Protein AF-A0A6J8EUZ6-F1 (afdb_monomer_lite)

Radius of gyration: 39.82 Å; chains: 1; bounding box: 125×75×81 Å

pLDDT: mean 72.81, std 23.5, range [23.56, 98.19]

Organism: Mytilus coruscus (NCBI:txid42192)

Sequence (591 aa):
MDPQLKYVRSLHYDHTDGSIIYRKPGLISRIQSDGSVIYRYEVSGEAGLAVDTQGHVYVREQNKSEIQRLLPDGRLRDVILKEKDGIKSPFAIAFNESTLSVNIRKTLDHLRKDRNHNAIELDKSESEICEENKNLHQLKKEKAEISELYDCVQEKEQELEYLKEHGSNNQLYLKLREQGKGVQDVVKRVQEMTMSYKRAHLKFKKKADIDLKSMGSIFEVKEECYVQYSPVKLQQAQVQPVRVESINTFKKEITNQLNLSNNLRISDIAVTADNTLFFYQAVVTLPRQSYVQFINTKSLAIDKTVKVGEGCFAITTAGDCIAVGTTAEIRIFKQNGENMNKIALKDPFQFKYVRSLYYDHNNGSIIYRKPELIYRIQLNGSVSYQYELSGEAGLAVDTQGHVYVSEQNKSEIQRLLPDGRLRDVILKEKDGIKSPFAIAFNEKEKLNIDLSKCKKIKTDQLRGENAEISELYSNVWEREQELEFLKEHGSNNHLYLKLREQGKEVQDVFRRVQEMTMSYKRANLKFDKRAAFDLRSKESTLEIKEACNVQYSQVKFQQAQVQPSRVESVLTLKRETSTHLNLNENLQILD

Foldseek 3Di:
DPPVCPAWPDWDAQPPQRWIWTDGFQWIWIAHPVRHTLDIDGAPGDWAWEAENQGWIWIDHQVALWIWIAHNSGHTPDTPGHVVNVRDRWDYWYDDHHDIDTHHDDDCVVVVVVPPPPPPCVVVVVVVVVVVVVVVVVVVVLVVVLVVLVVVVVVLVVVLVCCVVPNDPVVNVVSCVVCVVVVVVSVVVVVVSVVVVVVVVVVVVVVVVVVVVPDDDDDDDDDDDDDDDDDDDDDDADADPDDPPPVVVLVVVLVVVVCVPPVFDWQEWEWDQPPVPRWIWIWTDRQVVQWIWIATSPVRDTPDIARHDHGFHEWYDQDQWIWTKGQFWIWIAGPVRHTDDIAGPPDPDPQRTFNYWYYQNVPQWIWTDTFFKIWIAHPVNHTLDIDGAPGAWAWEAFNQGWIWICRQVQLWIWIADNSGHTDDGSDGVVNVRHRWHYWYADPVRRIHTDPPVVVVVVVVVVVVVVVVVVVLVVVVVVLVVVLVCCVVPNDPVVSVVSCVVVVVVVVVSVVVVVVVVVVCVVVVDDDPVVVVPPDDDDPVVVVVVVVVVVVVVVVVVVVPPDDDDDDDDDDDDDDDDDDDDDDDDDDDDDD

Structure (mmCIF, N/CA/C/O backbone):
data_AF-A0A6J8EUZ6-F1
#
_entry.id   AF-A0A6J8EUZ6-F1
#
loop_
_atom_site.group_PDB
_atom_site.id
_atom_site.type_symbol
_atom_site.label_atom_id
_atom_site.label_alt_id
_atom_site.label_comp_id
_atom_site.label_asym_id
_atom_site.label_entity_id
_atom_site.label_seq_id
_atom_site.pdbx_PDB_ins_code
_atom_site.Cartn_x
_atom_site.Cartn_y
_atom_site.Cartn_z
_atom_site.occupancy
_atom_site.B_iso_or_equiv
_atom_site.auth_seq_id
_atom_site.auth_comp_id
_atom_site.auth_asym_id
_atom_site.auth_atom_id
_atom_site.pdbx_PDB_model_num
ATOM 1 N N . MET A 1 1 ? -19.220 15.784 -47.178 1.00 50.19 1 MET A N 1
ATOM 2 C CA . MET A 1 1 ? -18.094 16.518 -46.555 1.00 50.19 1 MET A CA 1
ATOM 3 C C . MET A 1 1 ? -18.288 17.998 -46.829 1.00 50.19 1 MET A C 1
ATOM 5 O O . MET A 1 1 ? -18.620 18.326 -47.962 1.00 50.19 1 MET A O 1
ATOM 9 N N . ASP A 1 2 ? -18.095 18.869 -45.840 1.00 52.94 2 ASP A N 1
ATOM 10 C CA . ASP A 1 2 ? -18.129 20.322 -46.052 1.00 52.94 2 ASP A CA 1
ATOM 11 C C . ASP A 1 2 ? -16.875 20.774 -46.841 1.00 52.94 2 ASP A C 1
ATOM 13 O O . ASP A 1 2 ? -15.753 20.536 -46.377 1.00 52.94 2 ASP A O 1
ATOM 17 N N . PRO A 1 3 ? -17.009 21.420 -48.020 1.00 59.50 3 PRO A N 1
ATOM 18 C CA . PRO A 1 3 ? -15.864 21.931 -48.777 1.00 59.50 3 PRO A CA 1
ATOM 19 C C . PRO A 1 3 ? -15.056 23.002 -48.021 1.00 59.50 3 PRO A C 1
ATOM 21 O O . PRO A 1 3 ? -13.900 23.245 -48.378 1.00 59.50 3 PRO A O 1
ATOM 24 N N . GLN A 1 4 ? -15.609 23.612 -46.965 1.00 57.72 4 GLN A N 1
ATOM 25 C CA . GLN A 1 4 ? -14.900 24.551 -46.097 1.00 57.72 4 GLN A CA 1
ATOM 26 C C . GLN A 1 4 ? -14.006 23.896 -45.022 1.00 57.72 4 GLN A C 1
ATOM 28 O O . GLN A 1 4 ? -13.417 24.625 -44.218 1.00 57.72 4 GLN A O 1
ATOM 33 N N . LEU A 1 5 ? -13.879 22.561 -44.996 1.00 66.44 5 LEU A N 1
ATOM 34 C CA . LEU A 1 5 ? -12.899 21.838 -44.163 1.00 66.44 5 LEU A CA 1
ATOM 35 C C . LEU A 1 5 ? -11.484 21.817 -44.772 1.00 66.44 5 LEU A C 1
ATOM 37 O O . LEU A 1 5 ? -10.542 21.306 -44.162 1.00 66.44 5 LEU A O 1
ATOM 41 N N . LYS A 1 6 ? -11.289 22.414 -45.954 1.00 70.31 6 LYS A N 1
ATOM 42 C CA . LYS A 1 6 ? -9.943 22.741 -46.443 1.00 70.31 6 LYS A CA 1
ATOM 43 C C . LYS A 1 6 ? -9.238 23.646 -45.419 1.00 70.31 6 LYS A C 1
ATOM 45 O O . LYS A 1 6 ? -9.824 24.599 -44.912 1.00 70.31 6 LYS A O 1
ATOM 50 N N . TYR A 1 7 ? -7.964 23.355 -45.151 1.00 84.00 7 TYR A N 1
ATOM 51 C CA . TYR A 1 7 ? -7.098 24.091 -44.216 1.00 84.00 7 TYR A CA 1
ATOM 52 C C . TYR A 1 7 ? -7.454 23.991 -42.717 1.00 84.00 7 TYR A C 1
ATOM 54 O O . TYR A 1 7 ? -7.067 24.874 -41.948 1.00 84.00 7 TYR A O 1
ATOM 62 N N . VAL A 1 8 ? -8.111 22.914 -42.264 1.00 89.31 8 VAL A N 1
ATOM 63 C CA . VAL A 1 8 ? -8.097 22.562 -40.829 1.00 89.31 8 VAL A CA 1
ATOM 64 C C . VAL A 1 8 ? -6.644 22.378 -40.364 1.00 89.31 8 VAL A C 1
ATOM 66 O O . VAL A 1 8 ? -5.869 21.664 -40.998 1.00 89.31 8 VAL A O 1
ATOM 69 N N . ARG A 1 9 ? -6.264 23.056 -39.274 1.00 87.50 9 ARG A N 1
ATOM 70 C CA . ARG A 1 9 ? -4.907 23.049 -38.691 1.00 87.50 9 ARG A CA 1
ATOM 71 C C . ARG A 1 9 ? -4.818 22.371 -37.325 1.00 87.50 9 ARG A C 1
ATOM 73 O O . ARG A 1 9 ? -3.736 21.945 -36.938 1.00 87.50 9 ARG A O 1
ATOM 80 N N . SER A 1 10 ? -5.926 22.287 -36.598 1.00 89.06 10 SER A N 1
ATOM 81 C CA . SER A 1 10 ? -6.060 21.460 -35.397 1.00 89.06 10 SER A CA 1
ATOM 82 C C . SER A 1 10 ? -7.505 20.997 -35.251 1.00 89.06 10 SER A C 1
ATOM 84 O O . SER A 1 10 ? -8.433 21.675 -35.703 1.00 89.06 10 SER A O 1
ATOM 86 N N . LEU A 1 11 ? -7.678 19.826 -34.643 1.00 92.94 11 LEU A N 1
ATOM 87 C CA . LEU A 1 11 ? -8.959 19.172 -34.413 1.00 92.94 11 LEU A CA 1
ATOM 88 C C . LEU A 1 11 ? -8.897 18.484 -33.048 1.00 92.94 11 LEU A C 1
ATOM 90 O O . LEU A 1 11 ? -7.927 17.790 -32.753 1.00 92.94 11 LEU A O 1
ATOM 94 N N . HIS A 1 12 ? -9.924 18.698 -32.236 1.00 94.50 12 HIS A N 1
ATOM 95 C CA . HIS A 1 12 ? -10.147 18.056 -30.948 1.00 94.50 12 HIS A CA 1
ATOM 96 C C . HIS A 1 12 ? -11.531 17.408 -30.959 1.00 94.50 12 HIS A C 1
ATOM 98 O O . HIS A 1 12 ? -12.470 17.949 -31.543 1.00 94.50 12 HIS A O 1
ATOM 104 N N . TYR A 1 13 ? -11.646 16.258 -30.306 1.00 93.50 13 TYR A N 1
ATOM 105 C CA . TYR A 1 13 ? -12.921 15.622 -29.998 1.00 93.50 13 TYR A CA 1
ATOM 106 C C . TYR A 1 13 ? -13.289 15.981 -28.557 1.00 93.50 13 TYR A C 1
ATOM 108 O O . TYR A 1 13 ? -12.447 15.858 -27.666 1.00 93.50 13 TYR A O 1
ATOM 116 N N . ASP A 1 14 ? -14.510 16.456 -28.332 1.00 91.69 14 ASP A N 1
ATOM 117 C CA . ASP A 1 14 ? -15.025 16.712 -26.993 1.00 91.69 14 ASP A CA 1
ATOM 118 C C . ASP A 1 14 ? -15.711 15.446 -26.470 1.00 91.69 14 ASP A C 1
ATOM 120 O O . ASP A 1 14 ? -16.719 14.978 -27.002 1.00 91.69 14 ASP A O 1
ATOM 124 N N . HIS A 1 15 ? -15.143 14.870 -25.414 1.00 87.44 15 HIS A N 1
ATOM 125 C CA . HIS A 1 15 ? -15.654 13.646 -24.806 1.00 87.44 15 HIS A CA 1
ATOM 126 C C . HIS A 1 15 ? -16.942 13.861 -23.989 1.00 87.44 15 HIS A C 1
ATOM 128 O O . HIS A 1 15 ? -17.540 12.873 -23.567 1.00 87.44 15 HIS A O 1
ATOM 134 N N . THR A 1 16 ? -17.372 15.109 -23.757 1.00 87.31 16 THR A N 1
ATOM 135 C CA . THR A 1 16 ? -18.572 15.422 -22.959 1.00 87.31 16 THR A CA 1
ATOM 136 C C . THR A 1 16 ? -19.878 15.304 -23.750 1.00 87.31 16 THR A C 1
ATOM 138 O O . THR A 1 16 ? -20.870 14.828 -23.203 1.00 87.31 16 THR A O 1
ATOM 141 N N . ASP A 1 17 ? -19.883 15.690 -25.031 1.00 91.00 17 ASP A N 1
ATOM 142 C CA . ASP A 1 17 ? -21.064 15.675 -25.914 1.00 91.00 17 ASP A CA 1
ATOM 143 C C . ASP A 1 17 ? -20.830 14.975 -27.268 1.00 91.00 17 ASP A C 1
ATOM 145 O O . ASP A 1 17 ? -21.755 14.857 -28.072 1.00 91.00 17 ASP A O 1
ATOM 149 N N . GLY A 1 18 ? -19.607 14.508 -27.542 1.00 91.50 18 GLY A N 1
ATOM 150 C CA . GLY A 1 18 ? -19.232 13.887 -28.814 1.00 91.50 18 GLY A CA 1
ATOM 151 C C . GLY A 1 18 ? -19.068 14.868 -29.979 1.00 91.50 18 GLY A C 1
ATOM 152 O O . GLY A 1 18 ? -19.023 14.444 -31.137 1.00 91.50 18 GLY A O 1
ATOM 153 N N . SER A 1 19 ? -18.994 16.172 -29.700 1.00 95.75 19 SER A N 1
ATOM 154 C CA . SER A 1 19 ? -18.743 17.200 -30.709 1.00 95.75 19 SER A CA 1
ATOM 155 C C . SER A 1 19 ? -17.274 17.244 -31.149 1.00 95.75 19 SER A C 1
ATOM 157 O O . SER A 1 19 ? -16.357 16.772 -30.474 1.00 95.75 19 SER A O 1
ATOM 159 N N . ILE A 1 20 ? -17.033 17.831 -32.320 1.00 95.81 20 ILE A N 1
ATOM 160 C CA . ILE A 1 20 ? -15.703 18.064 -32.879 1.00 95.81 20 ILE A CA 1
ATOM 161 C C . ILE A 1 20 ? -15.435 19.567 -32.885 1.00 95.81 20 ILE A C 1
ATOM 163 O O . ILE A 1 20 ? -16.166 20.349 -33.494 1.00 95.81 20 ILE A O 1
ATOM 167 N N . ILE A 1 21 ? -14.345 19.971 -32.241 1.00 96.56 21 ILE A N 1
ATOM 168 C CA . ILE A 1 21 ? -13.867 21.352 -32.188 1.00 96.56 21 ILE A CA 1
ATOM 169 C C . ILE A 1 21 ? -12.658 21.458 -33.112 1.00 96.56 21 ILE A C 1
ATOM 171 O O . ILE A 1 21 ? -11.627 20.829 -32.873 1.00 96.56 21 ILE A O 1
ATOM 175 N N . TYR A 1 22 ? -12.754 22.259 -34.171 1.00 94.81 22 TYR A N 1
ATOM 176 C CA . TYR A 1 22 ? -11.674 22.419 -35.142 1.00 94.81 22 TYR A CA 1
ATOM 177 C C . TYR A 1 22 ? -11.299 23.883 -35.377 1.00 94.81 22 TYR A C 1
ATOM 179 O O . TYR A 1 22 ? -12.100 24.804 -35.207 1.00 94.81 22 TYR A O 1
ATOM 187 N N . ARG A 1 23 ? -10.053 24.092 -35.809 1.00 94.44 23 ARG A N 1
ATOM 188 C CA . ARG A 1 23 ? -9.498 25.391 -36.202 1.00 94.44 23 ARG A CA 1
ATOM 189 C C . ARG A 1 23 ? -9.100 25.373 -37.675 1.00 94.44 23 ARG A C 1
ATOM 191 O O . ARG A 1 23 ? -8.362 24.486 -38.099 1.00 94.44 23 ARG A O 1
ATOM 198 N N . LYS A 1 24 ? -9.455 26.424 -38.412 1.00 93.12 24 LYS A N 1
ATOM 199 C CA . LYS A 1 24 ? -8.849 26.826 -39.697 1.00 93.12 24 LYS A CA 1
ATOM 200 C C . LYS A 1 24 ? -8.318 28.275 -39.596 1.00 93.12 24 LYS A C 1
ATOM 202 O O . LYS A 1 24 ? -8.473 28.900 -38.545 1.00 93.12 24 LYS A O 1
ATOM 207 N N . PRO A 1 25 ? -7.610 28.836 -40.596 1.00 92.31 25 PRO A N 1
ATOM 208 C CA . PRO A 1 25 ? -7.254 30.257 -40.580 1.00 92.31 25 PRO A CA 1
ATOM 209 C C . PRO A 1 25 ? -8.501 31.137 -40.410 1.00 92.31 25 PRO A C 1
ATOM 211 O O . PRO A 1 25 ? -9.517 30.884 -41.052 1.00 92.31 25 PRO A O 1
ATOM 214 N N . GLY A 1 26 ? -8.436 32.131 -39.521 1.00 93.06 26 GLY A N 1
ATOM 215 C CA . GLY A 1 26 ? -9.544 33.052 -39.240 1.00 93.06 26 GLY A CA 1
ATOM 216 C C . GLY A 1 26 ? -10.688 32.501 -38.374 1.00 93.06 26 GLY A C 1
ATOM 217 O O . GLY A 1 26 ? -11.480 33.294 -37.874 1.00 93.06 26 GLY A O 1
ATOM 218 N N . LEU A 1 27 ? -10.797 31.179 -38.167 1.00 94.75 27 LEU A N 1
ATOM 219 C CA . LEU A 1 27 ? -11.998 30.584 -37.569 1.00 94.75 27 LEU A CA 1
ATOM 220 C C . LEU A 1 27 ? -11.730 29.357 -36.686 1.00 94.75 27 LEU A C 1
ATOM 222 O O . LEU A 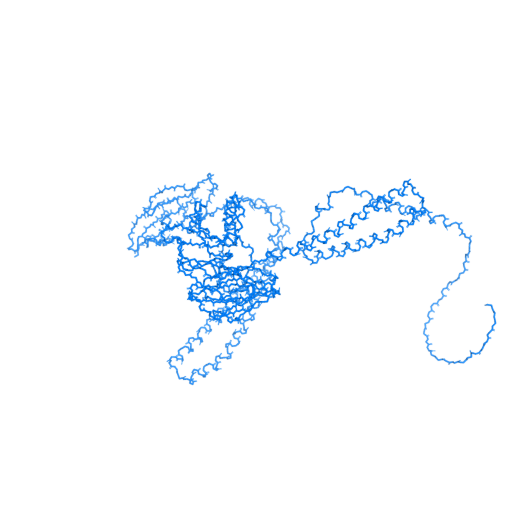1 27 ? -11.036 28.417 -37.080 1.00 94.75 27 LEU A O 1
ATOM 226 N N . ILE A 1 28 ? -12.390 29.330 -35.532 1.00 95.88 28 ILE A N 1
ATOM 227 C CA . ILE A 1 28 ? -12.632 28.144 -34.705 1.00 95.88 28 ILE A CA 1
ATOM 228 C C . ILE A 1 28 ? -14.115 27.773 -34.830 1.00 95.88 28 ILE A C 1
ATOM 230 O O . ILE A 1 28 ? -14.977 28.644 -34.967 1.00 95.88 28 ILE A O 1
ATOM 234 N N . SER A 1 29 ? -14.451 26.487 -34.832 1.00 96.00 29 SER A N 1
ATOM 235 C CA . SER A 1 29 ? -15.843 26.027 -34.889 1.00 96.00 29 SER A CA 1
ATOM 236 C C . SER A 1 29 ? -16.028 24.727 -34.116 1.00 96.00 29 SER A C 1
ATOM 238 O O . SER A 1 29 ? -15.166 23.851 -34.170 1.00 96.00 29 SER A O 1
ATOM 240 N N . ARG A 1 30 ? -17.165 24.606 -33.425 1.00 96.62 30 ARG A N 1
ATOM 241 C CA . ARG A 1 30 ? -17.622 23.376 -32.764 1.00 96.62 30 ARG A CA 1
ATOM 242 C C . ARG A 1 30 ? -18.808 22.826 -33.548 1.00 96.62 30 ARG A C 1
ATOM 244 O O . ARG A 1 30 ? -19.757 23.567 -33.810 1.00 96.62 30 ARG A O 1
ATOM 251 N N . ILE A 1 31 ? -18.740 21.559 -33.941 1.00 95.88 31 ILE A N 1
ATOM 252 C CA . ILE A 1 31 ? -19.788 20.862 -34.698 1.00 95.88 31 ILE A CA 1
ATOM 253 C C . ILE A 1 31 ? -20.212 19.589 -33.969 1.00 95.88 31 ILE A C 1
ATOM 255 O O . ILE A 1 31 ? -19.365 18.921 -33.386 1.00 95.88 31 ILE A O 1
ATOM 259 N N . GLN A 1 32 ? -21.494 19.238 -33.992 1.00 95.19 32 GLN A N 1
ATOM 260 C CA . GLN A 1 32 ? -21.949 17.936 -33.498 1.00 95.19 32 GLN A CA 1
ATOM 261 C C . GLN A 1 32 ? -21.536 16.813 -34.463 1.00 95.19 32 GLN A C 1
ATOM 263 O O . GLN A 1 32 ? -21.071 17.057 -35.580 1.00 95.19 32 GLN A O 1
ATOM 268 N N . SER A 1 33 ? -21.707 15.564 -34.030 1.00 90.50 33 SER A N 1
ATOM 269 C CA . SER A 1 33 ? -21.393 14.365 -34.815 1.00 90.50 33 SER A CA 1
ATOM 270 C C . SER A 1 33 ? -22.254 14.198 -36.080 1.00 90.50 33 SER A C 1
ATOM 272 O O . SER A 1 33 ? -21.824 13.523 -37.014 1.00 90.50 33 SER A O 1
ATOM 274 N N . ASP A 1 34 ? -23.415 14.858 -36.159 1.00 90.94 34 ASP A N 1
ATOM 275 C CA . ASP A 1 34 ? -24.248 14.961 -37.369 1.00 90.94 34 ASP A CA 1
ATOM 276 C C . ASP A 1 34 ? -23.744 16.020 -38.378 1.00 90.94 34 ASP A C 1
ATOM 278 O O . ASP A 1 34 ? -24.221 16.089 -39.512 1.00 90.94 34 ASP A O 1
ATOM 282 N N . GLY A 1 35 ? -22.757 16.836 -37.988 1.00 90.50 35 GLY A N 1
ATOM 283 C CA . GLY A 1 35 ? -22.209 17.941 -38.774 1.00 90.50 35 GLY A CA 1
ATOM 284 C C . GLY A 1 35 ? -22.906 19.292 -38.572 1.00 90.50 35 GLY A C 1
ATOM 285 O O . GLY A 1 35 ? -22.484 20.276 -39.188 1.00 90.50 35 GLY A O 1
ATOM 286 N N . SER A 1 36 ? -23.929 19.384 -37.717 1.00 93.62 36 SER A N 1
ATOM 287 C CA . SER A 1 36 ? -24.546 20.659 -37.338 1.00 93.62 36 SER A CA 1
ATOM 288 C C . SER A 1 36 ? -23.554 21.543 -36.570 1.00 93.62 36 SER A C 1
ATOM 290 O O . SER A 1 36 ? -22.703 21.061 -35.821 1.00 93.62 36 SER A O 1
ATOM 292 N N . VAL A 1 37 ? -23.609 22.861 -36.781 1.00 95.06 37 VAL A N 1
ATOM 293 C CA . VAL A 1 37 ? -22.645 23.806 -36.192 1.00 95.06 37 VAL A CA 1
ATOM 294 C C . VAL A 1 37 ? -23.212 24.381 -34.899 1.00 95.06 37 VAL A C 1
ATOM 296 O O . VAL A 1 37 ? -24.169 25.147 -34.951 1.00 95.06 37 VAL A O 1
ATOM 299 N N . ILE A 1 38 ? -22.586 24.061 -33.761 1.00 94.88 38 ILE A N 1
ATOM 300 C CA . ILE A 1 38 ? -22.955 24.616 -32.450 1.00 94.88 38 ILE A CA 1
ATOM 301 C C . ILE A 1 38 ? -22.585 26.099 -32.402 1.00 94.88 38 ILE A C 1
ATOM 303 O O . ILE A 1 38 ? -23.421 26.944 -32.098 1.00 94.88 38 ILE A O 1
ATOM 307 N N . TYR A 1 39 ? -21.334 26.428 -32.742 1.00 96.31 39 TYR A N 1
ATOM 308 C CA . TYR A 1 39 ? -20.881 27.815 -32.816 1.00 96.31 39 TYR A CA 1
ATOM 309 C C . TYR A 1 39 ? -19.699 28.011 -33.769 1.00 96.31 39 TYR A C 1
ATOM 311 O O . TYR A 1 39 ? -18.979 27.076 -34.136 1.00 96.31 39 TYR A O 1
ATOM 319 N N . ARG A 1 40 ? -19.475 29.279 -34.125 1.00 96.56 40 ARG A N 1
ATOM 320 C CA . ARG A 1 40 ? -18.281 29.776 -34.816 1.00 96.56 40 ARG A CA 1
ATOM 321 C C . ARG A 1 40 ? -17.659 30.894 -33.983 1.00 96.56 40 ARG A C 1
ATOM 323 O O . ARG A 1 40 ? -18.386 31.743 -33.480 1.00 96.56 40 ARG A O 1
ATOM 330 N N . TYR A 1 41 ? -16.338 30.885 -33.840 1.00 95.81 41 TYR A N 1
ATOM 331 C CA . TYR A 1 41 ? -15.582 31.925 -33.147 1.00 95.81 41 TYR A CA 1
ATOM 332 C C . TYR A 1 41 ? -14.489 32.456 -34.077 1.00 95.81 41 TYR A C 1
ATOM 334 O O . TYR A 1 41 ? -13.633 31.695 -34.536 1.00 95.81 41 TYR A O 1
ATOM 342 N N . GLU A 1 42 ? -14.549 33.745 -34.399 1.00 95.94 42 GLU A N 1
ATOM 343 C CA . GLU A 1 42 ? -13.591 34.399 -35.292 1.00 95.94 42 GLU A CA 1
ATOM 344 C C . GLU A 1 42 ? -12.293 34.725 -34.548 1.00 95.94 42 GLU A C 1
ATOM 346 O O . GLU A 1 42 ? -12.312 35.154 -33.396 1.00 95.94 42 GLU A O 1
ATOM 351 N N . VAL A 1 43 ? -11.152 34.523 -35.210 1.00 94.25 43 VAL A N 1
ATOM 352 C CA . VAL A 1 43 ? -9.822 34.807 -34.655 1.00 94.25 43 VAL A CA 1
ATOM 353 C C . VAL A 1 43 ? -9.006 35.644 -35.630 1.00 94.25 43 VAL A C 1
ATOM 355 O O . VAL A 1 43 ? -8.919 35.338 -36.816 1.00 94.25 43 VAL A O 1
ATOM 358 N N . SER A 1 44 ? -8.332 36.672 -35.121 1.00 89.38 44 SER A N 1
ATOM 359 C CA . SER A 1 44 ? -7.582 37.675 -35.896 1.00 89.38 44 SER A CA 1
ATOM 360 C C . SER A 1 44 ? -6.280 37.162 -36.543 1.00 89.38 44 SER A C 1
ATOM 362 O O . SER A 1 44 ? -5.482 37.951 -37.052 1.00 89.38 44 SER A O 1
ATOM 364 N N . GLY A 1 45 ? -6.029 35.847 -36.525 1.00 85.62 45 GLY A N 1
ATOM 365 C CA . GLY A 1 45 ? -4.831 35.243 -37.106 1.00 85.62 45 GLY A CA 1
ATOM 366 C C . GLY A 1 45 ? -4.571 33.793 -36.681 1.00 85.62 45 GLY A C 1
ATOM 367 O O . GLY A 1 45 ? -5.447 32.926 -36.715 1.00 85.62 45 GLY A O 1
ATOM 368 N N . GLU A 1 46 ? -3.318 33.505 -36.324 1.00 85.38 46 GLU A N 1
ATOM 369 C CA . GLU A 1 46 ? -2.861 32.189 -35.863 1.00 85.38 46 GLU A CA 1
ATOM 370 C C . GLU A 1 46 ? -3.349 31.901 -34.433 1.00 85.38 46 GLU A C 1
ATOM 372 O O . GLU A 1 46 ? -2.915 32.566 -33.496 1.00 85.38 46 GLU A O 1
ATOM 377 N N . ALA A 1 47 ? -4.201 30.889 -34.239 1.00 86.56 47 ALA A N 1
ATOM 378 C CA . ALA A 1 47 ? -4.714 30.502 -32.921 1.00 86.56 47 ALA A CA 1
ATOM 379 C C . ALA A 1 47 ? -4.133 29.168 -32.408 1.00 86.56 47 ALA A C 1
ATOM 381 O O . ALA A 1 47 ? -4.057 28.179 -33.137 1.00 86.56 47 ALA A O 1
ATOM 382 N N . GLY A 1 48 ? -3.745 29.119 -31.135 1.00 91.31 48 GLY A N 1
ATOM 383 C CA . GLY A 1 48 ? -3.677 27.873 -30.370 1.00 91.31 48 GLY A CA 1
ATOM 384 C C . GLY A 1 48 ? -5.065 27.533 -29.825 1.00 91.31 48 GLY A C 1
ATOM 385 O O . GLY A 1 48 ? -5.839 28.449 -29.540 1.00 91.31 48 GLY A O 1
ATOM 386 N N . LEU A 1 49 ? -5.364 26.241 -29.690 1.00 95.25 49 LEU A N 1
ATOM 387 C CA . LEU A 1 49 ? -6.625 25.737 -29.151 1.00 95.25 49 LEU A CA 1
ATOM 388 C C . LEU A 1 49 ? -6.345 24.597 -28.168 1.00 95.25 49 LEU A C 1
ATOM 390 O O . LEU A 1 49 ? -5.474 23.771 -28.430 1.00 95.25 49 LEU A O 1
ATOM 394 N N . ALA A 1 50 ? -7.084 24.562 -27.062 1.00 95.00 50 ALA A N 1
ATOM 395 C CA . ALA A 1 50 ? -7.168 23.424 -26.150 1.00 95.00 50 ALA A CA 1
ATOM 396 C C . ALA A 1 50 ? -8.602 23.314 -25.598 1.00 95.00 50 ALA A C 1
ATOM 398 O O . ALA A 1 50 ? -9.364 24.277 -25.681 1.00 95.00 50 ALA A O 1
ATOM 399 N N . VAL A 1 51 ? -8.974 22.156 -25.052 1.00 95.31 51 VAL A N 1
ATOM 400 C CA . VAL A 1 51 ? -10.330 21.874 -24.544 1.00 95.31 51 VAL A CA 1
ATOM 401 C C . VAL A 1 51 ? -10.215 21.234 -23.162 1.00 95.31 51 VAL A C 1
ATOM 403 O O . VAL A 1 51 ? -9.342 20.384 -22.980 1.00 95.31 51 VAL A O 1
ATOM 406 N N . ASP A 1 52 ? -11.039 21.650 -22.196 1.00 94.56 52 ASP A N 1
ATOM 407 C CA . ASP A 1 52 ? -11.069 21.043 -20.857 1.00 94.56 52 ASP A CA 1
ATOM 408 C C . ASP A 1 52 ? -12.088 19.897 -20.722 1.00 94.56 52 ASP A C 1
ATOM 410 O O . ASP A 1 52 ? -12.876 19.605 -21.620 1.00 94.56 52 ASP A O 1
ATOM 414 N N . THR A 1 53 ? -12.073 19.240 -19.563 1.00 91.81 53 THR A N 1
ATOM 415 C CA . THR A 1 53 ? -12.976 18.137 -19.186 1.00 91.81 53 THR A CA 1
ATOM 416 C C . THR A 1 53 ? -14.438 18.564 -18.974 1.00 91.81 53 THR A C 1
ATOM 418 O O . THR A 1 53 ? -15.282 17.721 -18.684 1.00 91.81 53 THR A O 1
ATOM 421 N N . GLN A 1 54 ? -14.750 19.855 -19.124 1.00 93.62 54 GLN A N 1
ATOM 422 C CA . GLN A 1 54 ? -16.092 20.446 -19.065 1.00 93.62 54 GLN A CA 1
ATOM 423 C C . GLN A 1 54 ? -16.520 21.023 -20.432 1.00 93.62 54 GLN A C 1
ATOM 425 O O . GLN A 1 54 ? -17.539 21.708 -20.521 1.00 93.62 54 GLN A O 1
ATOM 430 N N . GLY A 1 55 ? -15.737 20.774 -21.488 1.00 94.38 55 GLY A N 1
ATOM 431 C CA . GLY A 1 55 ? -15.986 21.237 -22.851 1.00 94.38 55 GLY A CA 1
ATOM 432 C C . GLY A 1 55 ? -15.693 22.719 -23.107 1.00 94.38 55 GLY A C 1
ATOM 433 O O . GLY A 1 55 ? -16.038 23.232 -24.175 1.00 94.38 55 GLY A O 1
ATOM 434 N N . HIS A 1 56 ? -15.059 23.440 -22.174 1.00 96.00 56 HIS A N 1
ATOM 435 C CA . HIS A 1 56 ? -14.623 24.811 -22.437 1.00 96.00 56 HIS A CA 1
ATOM 436 C C . HIS A 1 56 ? -13.488 24.827 -23.452 1.00 96.00 56 HIS A C 1
ATOM 438 O O . HIS A 1 56 ? -12.533 24.055 -23.350 1.00 96.00 56 HIS A O 1
ATOM 444 N N . VAL A 1 57 ? -13.534 25.782 -24.379 1.00 96.25 57 VAL A N 1
ATOM 445 C CA . VAL A 1 57 ? -12.507 25.929 -25.414 1.00 96.25 57 VAL A CA 1
ATOM 446 C C . VAL A 1 57 ? -11.601 27.103 -25.084 1.00 96.25 57 VAL A C 1
ATOM 448 O O . VAL A 1 57 ? -12.021 28.258 -25.051 1.00 96.25 57 VAL A O 1
ATOM 451 N N . TYR A 1 58 ? -10.336 26.790 -24.842 1.00 96.44 58 TYR A N 1
ATOM 452 C CA . TYR A 1 58 ? -9.279 27.745 -24.556 1.00 96.44 58 TYR A CA 1
ATOM 453 C C . TYR A 1 58 ? -8.655 28.192 -25.878 1.00 96.44 58 TYR A C 1
ATOM 455 O O . TYR A 1 58 ? -8.239 27.360 -26.686 1.00 96.44 58 TYR A O 1
ATOM 463 N N . VAL A 1 59 ? -8.590 29.504 -26.100 1.00 96.06 59 VAL A N 1
ATOM 464 C CA . VAL A 1 59 ? -8.164 30.126 -27.358 1.00 96.06 59 VAL A CA 1
ATOM 465 C C . VAL A 1 59 ? -7.013 31.093 -27.098 1.00 96.06 59 VAL A C 1
ATOM 467 O O . VAL A 1 59 ? -7.087 31.960 -26.228 1.00 96.06 59 VAL A O 1
ATOM 470 N N . ARG A 1 60 ? -5.936 30.943 -27.872 1.00 93.38 60 ARG A N 1
ATOM 471 C CA . ARG A 1 60 ? -4.709 31.750 -27.784 1.00 93.38 60 ARG A CA 1
ATOM 472 C C . ARG A 1 60 ? -4.371 32.328 -29.153 1.00 93.38 60 ARG A C 1
ATOM 474 O O . ARG A 1 60 ? -3.800 31.628 -29.985 1.00 93.38 60 ARG A O 1
ATOM 481 N N . GLU A 1 61 ? -4.697 33.588 -29.402 1.00 92.62 61 GLU A N 1
ATOM 482 C CA . GLU A 1 61 ? -4.367 34.260 -30.666 1.00 92.62 61 GLU A CA 1
ATOM 483 C C . GLU A 1 61 ? -2.936 34.807 -30.656 1.00 92.62 61 GLU A C 1
ATOM 485 O O . GLU A 1 61 ? -2.518 35.456 -29.708 1.00 92.62 61 GLU A O 1
ATOM 490 N N . GLN A 1 62 ? -2.173 34.599 -31.730 1.00 84.19 62 GLN A N 1
ATOM 491 C CA . GLN A 1 62 ? -0.769 35.021 -31.814 1.00 84.19 62 GLN A CA 1
ATOM 492 C C . GLN A 1 62 ? -0.567 36.538 -31.708 1.00 84.19 62 GLN A C 1
ATOM 494 O O . GLN A 1 62 ? 0.483 36.974 -31.242 1.00 84.19 62 GLN A O 1
ATOM 499 N N . ASN A 1 63 ? -1.560 37.320 -32.132 1.00 86.44 63 ASN A N 1
ATOM 500 C CA . ASN A 1 63 ? -1.514 38.782 -32.131 1.00 86.44 63 ASN A CA 1
ATOM 501 C C . ASN A 1 63 ? -2.077 39.396 -30.836 1.00 86.44 63 ASN A C 1
ATOM 503 O O . ASN A 1 63 ? -2.107 40.617 -30.713 1.00 86.44 63 ASN A O 1
ATOM 507 N N . LYS A 1 64 ? -2.529 38.572 -29.878 1.00 89.62 64 LYS A N 1
ATOM 508 C CA . LYS A 1 64 ? -3.036 39.023 -28.579 1.00 89.62 64 LYS A CA 1
ATOM 509 C C . LYS A 1 64 ? -2.177 38.439 -27.460 1.00 89.62 64 LYS A C 1
ATOM 511 O O . LYS A 1 64 ? -1.989 37.228 -27.371 1.00 89.62 64 LYS A O 1
ATOM 516 N N . SER A 1 65 ? -1.709 39.287 -26.553 1.00 90.12 65 SER A N 1
ATOM 517 C CA . SER A 1 65 ? -1.041 38.872 -25.312 1.00 90.12 65 SER A CA 1
ATOM 518 C C . SER A 1 65 ? -2.055 38.365 -24.270 1.00 90.12 65 SER A C 1
ATOM 520 O O . SER A 1 65 ? -2.047 38.807 -23.122 1.00 90.12 65 SER A O 1
ATOM 522 N N . GLU A 1 66 ? -2.993 37.502 -24.669 1.00 93.69 66 GLU A N 1
ATOM 523 C CA . GLU A 1 66 ? -4.045 36.988 -23.790 1.00 93.69 66 GLU A CA 1
ATOM 524 C C . GLU A 1 66 ? -4.498 35.569 -24.166 1.00 93.69 66 GLU A C 1
ATOM 526 O O . GLU A 1 66 ? -4.301 35.108 -25.294 1.00 93.69 66 GLU A O 1
ATOM 531 N N . ILE A 1 67 ? -5.115 34.875 -23.206 1.00 95.00 67 ILE A N 1
ATOM 532 C CA . ILE A 1 67 ? -5.770 33.580 -23.415 1.00 95.00 67 ILE A CA 1
ATOM 533 C C . ILE A 1 67 ? -7.220 33.685 -22.959 1.00 95.00 67 ILE A C 1
ATOM 535 O O . ILE A 1 67 ? -7.519 34.020 -21.809 1.00 95.00 67 ILE A O 1
ATOM 539 N N . GLN A 1 68 ? -8.109 33.388 -23.895 1.00 96.06 68 GLN A N 1
ATOM 540 C CA . GLN A 1 68 ? -9.552 33.500 -23.768 1.00 96.06 68 GLN A CA 1
ATOM 541 C C . GLN A 1 68 ? -10.160 32.116 -23.517 1.00 96.06 68 GLN A C 1
ATOM 543 O O . GLN A 1 68 ? -9.654 31.119 -24.036 1.00 96.06 68 GLN A O 1
ATOM 548 N N . ARG A 1 69 ? -11.255 32.042 -22.758 1.00 96.62 69 ARG A N 1
ATOM 549 C CA . ARG A 1 69 ? -12.033 30.812 -22.571 1.00 96.62 69 ARG A CA 1
ATOM 550 C C . ARG A 1 69 ? -13.459 30.998 -23.066 1.00 96.62 69 ARG A C 1
ATOM 552 O O . ARG A 1 69 ? -14.179 31.8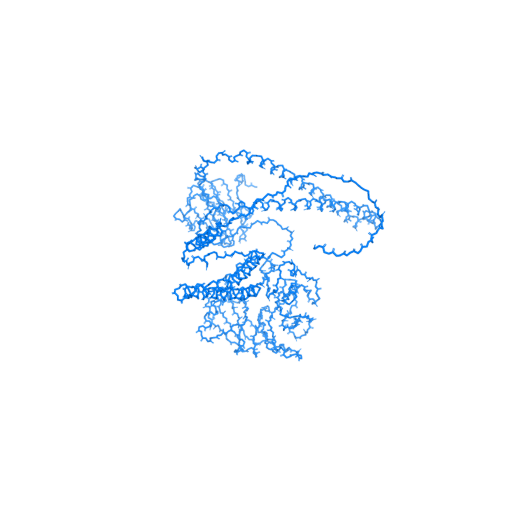83 -22.607 1.00 96.62 69 ARG A O 1
ATOM 559 N N . LEU A 1 70 ? -13.871 30.115 -23.964 1.00 96.88 70 LEU A N 1
ATOM 560 C CA . LEU A 1 70 ? -15.240 29.989 -24.443 1.00 96.88 70 LEU A CA 1
ATOM 561 C C . LEU A 1 70 ? -15.980 28.927 -23.620 1.00 96.88 70 LEU A C 1
ATOM 563 O O . LEU A 1 70 ? -15.391 27.919 -23.223 1.00 96.88 70 LEU A O 1
ATOM 567 N N . LEU A 1 71 ? -17.271 29.143 -23.380 1.00 96.06 71 LEU A N 1
ATOM 568 C CA . LEU A 1 71 ? -18.201 28.099 -22.947 1.00 96.06 71 LEU A CA 1
ATOM 569 C C . LEU A 1 71 ? -18.370 27.031 -24.050 1.00 96.06 71 LEU A C 1
ATOM 571 O O . LEU A 1 71 ? -18.069 27.314 -25.213 1.00 96.06 71 LEU A O 1
ATOM 575 N N . PRO A 1 72 ? -18.920 25.841 -23.736 1.00 95.62 72 PRO A N 1
ATOM 576 C CA . PRO A 1 72 ? -19.293 24.844 -24.747 1.00 95.62 72 PRO A CA 1
ATOM 577 C C . PRO A 1 72 ? -20.241 25.379 -25.839 1.00 95.62 72 PRO A C 1
ATOM 579 O O . PRO A 1 72 ? -20.205 24.910 -26.973 1.00 95.62 72 PRO A O 1
ATOM 582 N N . ASP A 1 73 ? -21.045 26.405 -25.527 1.00 94.56 73 ASP A N 1
ATOM 583 C CA . ASP A 1 73 ? -21.920 27.115 -26.477 1.00 94.56 73 ASP A CA 1
ATOM 584 C C . ASP A 1 73 ? -21.221 28.220 -27.302 1.00 94.56 73 ASP A C 1
ATOM 586 O O . ASP A 1 73 ? -21.855 28.886 -28.119 1.00 94.56 73 ASP A O 1
ATOM 590 N N . GLY A 1 74 ? -19.917 28.425 -27.103 1.00 92.75 74 GLY A N 1
ATOM 591 C CA . GLY A 1 74 ? -19.100 29.386 -27.845 1.00 92.75 74 GLY A CA 1
ATOM 592 C C . GLY A 1 74 ? -19.077 30.808 -27.296 1.00 92.75 74 GLY A C 1
ATOM 593 O O . GLY A 1 74 ? -18.272 31.615 -27.768 1.00 92.75 74 GLY A O 1
ATOM 594 N N . ARG A 1 75 ? -19.897 31.144 -26.293 1.00 95.50 75 ARG A N 1
ATOM 595 C CA . ARG A 1 75 ? -19.835 32.465 -25.650 1.00 95.50 75 ARG A CA 1
ATOM 596 C C . ARG A 1 75 ? -18.515 32.627 -24.899 1.00 95.50 75 ARG A C 1
ATOM 598 O O . ARG A 1 75 ? -18.106 31.743 -24.149 1.00 95.50 75 ARG A O 1
ATOM 605 N N . LEU A 1 76 ? -17.868 33.781 -25.058 1.00 94.06 76 LEU A N 1
ATOM 606 C CA . LEU A 1 76 ? -16.692 34.149 -24.269 1.00 94.06 76 LEU A CA 1
ATOM 607 C C . LEU A 1 76 ? -17.082 34.238 -22.784 1.00 94.06 76 LEU A C 1
ATOM 609 O O . LEU A 1 76 ? -17.906 35.071 -22.413 1.00 94.06 76 LEU A O 1
ATOM 613 N N . ARG A 1 77 ? -16.488 33.381 -21.948 1.00 92.19 77 ARG A N 1
ATOM 614 C CA . ARG A 1 77 ? -16.691 33.366 -20.494 1.00 92.19 77 ARG A CA 1
ATOM 615 C C . ARG A 1 77 ? -15.806 34.408 -19.821 1.00 92.19 77 ARG A C 1
ATOM 617 O O . ARG A 1 77 ? -16.289 35.233 -19.054 1.00 92.19 77 ARG A O 1
ATOM 624 N N . ASP A 1 78 ? -14.508 34.342 -20.098 1.00 93.44 78 ASP A N 1
ATOM 625 C CA . ASP A 1 78 ? -13.482 35.154 -19.456 1.00 93.44 78 ASP A CA 1
ATOM 626 C C . ASP A 1 78 ? -12.156 35.151 -20.233 1.00 93.44 78 ASP A C 1
ATOM 628 O O . ASP A 1 78 ? -11.901 34.317 -21.105 1.00 93.44 78 ASP A O 1
ATOM 632 N N . VAL A 1 79 ? -11.295 36.113 -19.897 1.00 93.38 79 VAL A N 1
ATOM 633 C CA . VAL A 1 79 ? -9.892 36.155 -20.323 1.00 93.38 79 VAL A CA 1
ATOM 634 C C . VAL A 1 79 ? -9.039 35.827 -19.105 1.00 93.38 79 VAL A C 1
ATOM 636 O O . VAL A 1 79 ? -8.906 36.657 -18.205 1.00 93.38 79 VAL A O 1
ATOM 639 N N . ILE A 1 80 ? -8.510 34.606 -19.069 1.00 91.31 80 ILE A N 1
ATOM 640 C CA . ILE A 1 80 ? -7.917 33.997 -17.868 1.00 91.31 80 ILE A CA 1
ATOM 641 C C . ILE A 1 80 ? -6.495 34.514 -17.627 1.00 91.31 80 ILE A C 1
ATOM 643 O O . ILE A 1 80 ? -6.080 34.676 -16.484 1.00 91.31 80 ILE A O 1
ATOM 647 N N . LEU A 1 81 ? -5.750 34.780 -18.703 1.00 88.62 81 LEU A N 1
ATOM 648 C CA . LEU A 1 81 ? -4.354 35.216 -18.658 1.00 88.62 81 LEU A CA 1
ATOM 649 C C . LEU A 1 81 ? -4.157 36.377 -19.633 1.00 88.62 81 LEU A C 1
ATOM 651 O O . LEU A 1 81 ? -4.670 36.323 -20.750 1.00 88.62 81 LEU A O 1
ATOM 655 N N . LYS A 1 82 ? -3.425 37.415 -19.218 1.00 91.88 82 LYS A N 1
ATOM 656 C CA . LYS A 1 82 ? -3.149 38.642 -19.986 1.00 91.88 82 LYS A CA 1
ATOM 657 C C . LYS A 1 82 ? -1.659 39.002 -19.932 1.00 91.88 82 LYS A C 1
ATOM 659 O O . LYS A 1 82 ? -0.886 38.401 -19.191 1.00 91.88 82 LYS A O 1
ATOM 664 N N . GLU A 1 83 ? -1.244 40.035 -20.666 1.00 88.25 83 GLU A N 1
ATOM 665 C CA . GLU A 1 83 ? 0.170 40.439 -20.734 1.00 88.25 83 GLU A CA 1
ATOM 666 C C . GLU A 1 83 ? 0.768 40.801 -19.367 1.00 88.25 83 GLU A C 1
ATOM 668 O O . GLU A 1 83 ? 1.924 40.484 -19.081 1.00 88.25 83 GLU A O 1
ATOM 673 N N . LYS A 1 84 ? -0.043 41.426 -18.503 1.00 87.75 84 LYS A N 1
ATOM 674 C CA . LYS A 1 84 ? 0.310 41.754 -17.112 1.00 87.75 84 LYS A CA 1
ATOM 675 C C . LYS A 1 84 ? 0.629 40.523 -16.252 1.00 87.75 84 LYS A C 1
ATOM 677 O O . LYS A 1 84 ? 1.333 40.651 -15.260 1.00 87.75 84 LYS A O 1
ATOM 682 N N . ASP A 1 85 ? 0.160 39.347 -16.661 1.00 85.75 85 ASP A N 1
ATOM 683 C CA . ASP A 1 85 ? 0.387 38.058 -16.006 1.00 85.75 85 ASP A CA 1
ATOM 684 C C . ASP A 1 85 ? 1.616 37.337 -16.622 1.00 85.75 85 ASP A C 1
ATOM 686 O O . ASP A 1 85 ? 1.772 36.124 -16.523 1.00 85.75 85 ASP A O 1
ATOM 690 N N . GLY A 1 86 ? 2.495 38.092 -17.301 1.00 84.81 86 GLY A N 1
ATOM 691 C CA . GLY A 1 86 ? 3.755 37.630 -17.894 1.00 84.81 86 GLY A CA 1
ATOM 692 C C . GLY A 1 86 ? 3.644 37.090 -19.325 1.00 84.81 86 GLY A C 1
ATOM 693 O O . GLY A 1 86 ? 4.665 36.808 -19.958 1.00 84.81 86 GLY A O 1
ATOM 694 N N . ILE A 1 87 ? 2.430 36.960 -19.868 1.00 84.38 87 ILE A N 1
ATOM 695 C CA . ILE A 1 87 ? 2.180 36.233 -21.120 1.00 84.38 87 ILE A CA 1
ATOM 696 C C . ILE A 1 87 ? 2.333 37.149 -22.345 1.00 84.38 87 ILE A C 1
ATOM 698 O O . ILE A 1 87 ? 1.367 37.560 -22.983 1.00 84.38 87 ILE A O 1
ATOM 702 N N . LYS A 1 88 ? 3.589 37.452 -22.690 1.00 83.62 88 LYS A N 1
ATOM 703 C CA . LYS A 1 88 ? 3.979 38.107 -23.951 1.00 83.62 88 LYS A CA 1
ATOM 704 C C . LYS A 1 88 ? 4.200 37.052 -25.036 1.00 83.62 88 LYS A C 1
ATOM 706 O O . LYS A 1 88 ? 5.067 36.196 -24.879 1.00 83.62 88 LYS A O 1
ATOM 711 N N . SER A 1 89 ? 3.449 37.121 -26.135 1.00 82.88 89 SER A N 1
ATOM 712 C CA . SER A 1 89 ? 3.558 36.193 -27.278 1.00 82.88 89 SER A CA 1
ATOM 713 C C . SER A 1 89 ? 3.594 34.701 -26.878 1.00 82.88 89 SER A C 1
ATOM 715 O O . SER A 1 89 ? 4.588 34.005 -27.132 1.00 82.88 89 SER A O 1
ATOM 717 N N . PRO A 1 90 ? 2.512 34.165 -26.275 1.00 81.94 90 PRO A N 1
ATOM 718 C CA . PRO A 1 90 ? 2.372 32.721 -26.106 1.00 81.94 90 PRO A CA 1
ATOM 719 C C . PRO A 1 90 ? 2.425 32.048 -27.484 1.00 81.94 90 PRO A C 1
ATOM 721 O O . PRO A 1 90 ? 2.025 32.650 -28.483 1.00 81.94 90 PRO A O 1
ATOM 724 N N . PHE A 1 91 ? 2.895 30.804 -27.566 1.00 81.31 91 PHE A N 1
ATOM 725 C CA . PHE A 1 91 ? 3.068 30.073 -28.829 1.00 81.31 91 PHE A CA 1
ATOM 726 C C . PHE A 1 91 ? 2.172 28.836 -28.943 1.00 81.31 91 PHE A C 1
ATOM 728 O O . PHE A 1 91 ? 1.561 28.622 -29.987 1.00 81.31 91 PHE A O 1
ATOM 735 N N . ALA A 1 92 ? 2.040 28.061 -27.867 1.00 86.00 92 ALA A N 1
ATOM 736 C CA . ALA A 1 92 ? 1.150 26.905 -27.803 1.00 86.00 92 ALA A CA 1
ATOM 737 C C . ALA A 1 92 ? 0.414 26.868 -26.460 1.00 86.00 92 ALA A C 1
ATOM 739 O O . ALA A 1 92 ? 0.922 27.372 -25.457 1.00 86.00 92 ALA A O 1
ATOM 740 N N . ILE A 1 93 ? -0.766 26.254 -26.461 1.00 91.44 93 ILE A N 1
ATOM 741 C CA . ILE A 1 93 ? -1.538 25.925 -25.262 1.00 91.44 93 ILE A CA 1
ATOM 742 C C . ILE A 1 93 ? -1.924 24.449 -25.316 1.00 91.44 93 ILE A C 1
ATOM 744 O O . ILE A 1 93 ? -2.118 23.905 -26.402 1.00 91.44 93 ILE A O 1
ATOM 748 N N . ALA A 1 94 ? -2.014 23.814 -24.156 1.00 89.88 94 ALA A N 1
ATOM 749 C CA . ALA A 1 94 ? -2.510 22.454 -23.984 1.00 89.88 94 ALA A CA 1
ATOM 750 C C . ALA A 1 94 ? -3.265 22.375 -22.655 1.00 89.88 94 ALA A C 1
ATOM 752 O O . ALA A 1 94 ? -2.918 23.087 -21.714 1.00 89.88 94 ALA A O 1
ATOM 753 N N . PHE A 1 95 ? -4.277 21.516 -22.569 1.00 85.50 95 PHE A N 1
ATOM 754 C CA . PHE A 1 95 ? -5.020 21.279 -21.334 1.00 85.50 95 PHE A CA 1
ATOM 755 C C . PHE A 1 95 ? -4.877 19.810 -20.926 1.00 85.50 95 PHE A C 1
ATOM 757 O O . PHE A 1 95 ? -4.893 18.937 -21.793 1.00 85.50 95 PHE A O 1
ATOM 764 N N . ASN A 1 96 ? -4.715 19.543 -19.632 1.00 81.00 96 ASN A N 1
ATOM 765 C CA . ASN A 1 96 ? -4.599 18.195 -19.081 1.00 81.00 96 ASN A CA 1
ATOM 766 C C . ASN A 1 96 ? -5.419 18.075 -17.792 1.00 81.00 96 ASN A C 1
ATOM 768 O O . ASN A 1 96 ? -5.000 18.605 -16.765 1.00 81.00 96 ASN A O 1
ATOM 772 N N . GLU A 1 97 ? -6.547 17.359 -17.864 1.00 73.75 97 GLU A N 1
ATOM 773 C CA . GLU A 1 97 ? -7.505 17.023 -16.786 1.00 73.75 97 GLU A CA 1
ATOM 774 C C . GLU A 1 97 ? -8.105 18.214 -16.011 1.00 73.75 97 GLU A C 1
ATOM 776 O O . GLU A 1 97 ? -9.324 18.393 -16.010 1.00 73.75 97 GLU A O 1
ATOM 781 N N . SER A 1 98 ? -7.261 19.043 -15.398 1.00 79.25 98 SER A N 1
ATOM 782 C CA . SER A 1 98 ? -7.590 20.246 -14.625 1.00 79.25 98 SER A CA 1
ATOM 783 C C . SER A 1 98 ? -6.647 21.439 -14.877 1.00 79.25 98 SER A C 1
ATOM 785 O O . SER A 1 98 ? -6.916 22.530 -14.373 1.00 79.25 98 SER A O 1
ATOM 787 N N . THR A 1 99 ? -5.559 21.277 -15.645 1.00 85.12 99 THR A N 1
ATOM 788 C CA . THR A 1 99 ? -4.496 22.291 -15.792 1.00 85.12 99 THR A CA 1
ATOM 789 C C . THR A 1 99 ? -4.321 22.795 -17.227 1.00 85.12 99 THR A C 1
ATOM 791 O O . THR A 1 99 ? -4.287 22.021 -18.184 1.00 85.12 99 THR A O 1
ATOM 794 N N . LEU A 1 100 ? -4.143 24.114 -17.381 1.00 88.44 100 LEU A N 1
ATOM 795 C CA . LEU A 1 100 ? -3.793 24.767 -18.647 1.00 88.44 100 LEU A CA 1
ATOM 796 C C . LEU A 1 100 ? -2.279 25.024 -18.707 1.00 88.44 100 LEU A C 1
ATOM 798 O O . LEU A 1 100 ? -1.760 25.900 -18.021 1.00 88.44 100 LEU A O 1
ATOM 802 N N . SER A 1 101 ? -1.576 24.308 -19.582 1.00 88.50 101 SER A N 1
ATOM 803 C CA . SER A 1 101 ? -0.166 24.554 -19.897 1.00 88.50 101 SER A CA 1
ATOM 804 C C . SER A 1 101 ? -0.023 25.587 -21.017 1.00 88.50 101 SER A C 1
ATOM 806 O O . SER A 1 101 ? -0.631 25.442 -22.080 1.00 88.50 101 SER A O 1
ATOM 808 N N . VAL A 1 102 ? 0.834 26.596 -20.822 1.00 85.06 102 VAL A N 1
ATOM 809 C CA . VAL A 1 102 ? 1.112 27.653 -21.812 1.00 85.06 102 VAL A CA 1
ATOM 810 C C . VAL A 1 102 ? 2.602 27.692 -22.149 1.00 85.06 102 VAL A C 1
ATOM 812 O O . VAL A 1 102 ? 3.440 27.969 -21.296 1.00 85.06 102 VAL A O 1
ATOM 815 N N . ASN A 1 103 ? 2.948 27.463 -23.416 1.00 84.00 103 ASN A N 1
ATOM 816 C CA . ASN A 1 103 ? 4.316 27.613 -23.905 1.00 84.00 103 ASN A CA 1
ATOM 817 C C . ASN A 1 103 ? 4.545 29.068 -24.345 1.00 84.00 103 ASN A C 1
ATOM 819 O O . ASN A 1 103 ? 3.951 29.515 -25.329 1.00 84.00 103 ASN A O 1
ATOM 823 N N . ILE A 1 104 ? 5.397 29.801 -23.624 1.00 79.94 104 ILE A N 1
ATOM 824 C CA . ILE A 1 104 ? 5.763 31.193 -23.921 1.00 79.94 104 ILE A CA 1
ATOM 825 C C . ILE A 1 104 ? 7.128 31.218 -24.612 1.00 79.94 104 ILE A C 1
ATOM 827 O O . ILE A 1 104 ? 8.138 30.786 -24.051 1.00 79.94 104 ILE A O 1
ATOM 831 N N . ARG A 1 105 ? 7.183 31.766 -25.831 1.00 67.00 105 ARG A N 1
ATOM 832 C CA . ARG A 1 105 ? 8.419 31.819 -26.617 1.00 67.00 105 ARG A CA 1
ATOM 833 C C . ARG A 1 105 ? 9.296 32.982 -26.148 1.00 67.00 105 ARG A C 1
ATOM 835 O O . ARG A 1 105 ? 9.204 34.075 -26.698 1.00 67.00 105 ARG A O 1
ATOM 842 N N . LYS A 1 106 ? 10.179 32.737 -25.167 1.00 52.97 106 LYS A N 1
ATOM 843 C CA . LYS A 1 106 ? 11.250 33.689 -24.805 1.00 52.97 106 LYS A CA 1
ATOM 844 C C . LYS A 1 106 ? 11.991 34.136 -26.072 1.00 52.97 106 LYS A C 1
ATOM 846 O O . LYS A 1 106 ? 12.435 33.303 -26.865 1.00 52.97 106 LYS A O 1
ATOM 851 N N . THR A 1 107 ? 12.080 35.449 -26.272 1.00 46.09 107 THR A N 1
ATOM 852 C CA . THR A 1 107 ? 12.568 36.059 -27.513 1.00 46.09 107 THR A CA 1
ATOM 853 C C . THR A 1 107 ? 14.017 35.658 -27.785 1.00 46.09 107 THR A C 1
ATOM 855 O O . THR A 1 107 ? 14.897 35.893 -26.955 1.00 46.09 107 THR A O 1
ATOM 858 N N . LEU A 1 108 ? 14.278 35.066 -28.957 1.00 44.09 108 LEU A N 1
ATOM 859 C CA . LEU A 1 108 ? 15.591 34.500 -29.299 1.00 44.09 108 LEU A CA 1
ATOM 860 C C . LEU A 1 108 ? 16.712 35.553 -29.384 1.00 44.09 108 LEU A C 1
ATOM 862 O O . LEU A 1 108 ? 17.889 35.203 -29.389 1.00 44.09 108 LEU A O 1
ATOM 866 N N . ASP A 1 109 ? 16.351 36.833 -29.469 1.00 49.00 109 ASP A N 1
ATOM 867 C CA . ASP A 1 109 ? 17.270 37.932 -29.761 1.00 49.00 109 ASP A CA 1
ATOM 868 C C . ASP A 1 109 ? 18.160 38.339 -28.577 1.00 49.00 109 ASP A C 1
ATOM 870 O O . ASP A 1 109 ? 19.212 38.936 -28.798 1.00 49.00 109 ASP A O 1
ATOM 874 N N . HIS A 1 110 ? 17.829 37.935 -27.343 1.00 45.22 110 HIS A N 1
ATOM 875 C CA . HIS A 1 110 ? 18.791 38.001 -26.235 1.00 45.22 110 HIS A CA 1
ATOM 876 C C . HIS A 1 110 ? 19.976 37.050 -26.482 1.00 45.22 110 HIS A C 1
ATOM 878 O O . HIS A 1 110 ? 21.121 37.489 -26.478 1.00 45.22 110 HIS A O 1
ATOM 884 N N . LEU A 1 111 ? 19.705 35.789 -26.847 1.00 41.31 111 LEU A N 1
ATOM 885 C CA . LEU A 1 111 ? 20.724 34.763 -27.136 1.00 41.31 111 LEU A CA 1
ATOM 886 C C . LEU A 1 111 ? 21.510 35.003 -28.443 1.00 41.31 111 LEU A C 1
ATOM 888 O O . LEU A 1 111 ? 22.383 34.211 -28.799 1.00 41.31 111 LEU A O 1
ATOM 892 N N . ARG A 1 112 ? 21.191 36.067 -29.190 1.00 44.19 112 ARG A N 1
ATOM 893 C CA . ARG A 1 112 ? 21.931 36.484 -30.389 1.00 44.19 112 ARG A CA 1
ATOM 894 C C . ARG A 1 112 ? 23.036 37.494 -30.095 1.00 44.19 112 ARG A C 1
ATOM 896 O O . ARG A 1 112 ? 23.990 37.532 -30.863 1.00 44.19 112 ARG A O 1
ATOM 903 N N . LYS A 1 113 ? 22.943 38.281 -29.016 1.00 44.84 113 LYS A N 1
ATOM 904 C CA . LYS A 1 113 ? 23.967 39.291 -28.687 1.00 44.84 113 LYS A CA 1
ATOM 905 C C . LYS A 1 113 ? 25.248 38.664 -28.134 1.00 44.84 113 LYS A C 1
ATOM 907 O O . LYS A 1 113 ? 26.335 39.076 -28.525 1.00 44.84 113 LYS A O 1
ATOM 912 N N . ASP A 1 114 ? 25.120 37.606 -27.339 1.00 40.84 114 ASP A N 1
ATOM 913 C CA . ASP A 1 114 ? 26.258 36.940 -26.686 1.00 40.84 114 ASP A CA 1
ATOM 914 C C . ASP A 1 114 ? 27.121 36.096 -27.652 1.00 40.84 114 ASP A C 1
ATOM 916 O O . ASP A 1 114 ? 28.207 35.645 -27.299 1.00 40.84 114 ASP A O 1
ATOM 920 N N . ARG A 1 115 ? 26.674 35.886 -28.901 1.00 41.25 115 ARG A N 1
ATOM 921 C CA . ARG A 1 115 ? 27.387 35.055 -29.893 1.00 41.25 115 ARG A CA 1
ATOM 922 C C . ARG A 1 115 ? 28.670 35.683 -30.449 1.00 41.25 115 ARG A C 1
ATOM 924 O O . ARG A 1 115 ? 29.489 34.961 -31.008 1.00 41.25 115 ARG A O 1
ATOM 931 N N . ASN A 1 116 ? 28.874 36.990 -30.292 1.00 45.38 116 ASN A N 1
ATOM 932 C CA . ASN A 1 116 ? 29.954 37.727 -30.961 1.00 45.38 116 ASN A CA 1
ATOM 933 C C . ASN A 1 116 ? 31.306 37.728 -30.207 1.00 45.38 116 ASN A C 1
ATOM 935 O O . ASN A 1 116 ? 32.113 38.631 -30.428 1.00 45.38 116 ASN A O 1
ATOM 939 N N . HIS A 1 117 ? 31.574 36.770 -29.308 1.00 43.00 117 HIS A N 1
ATOM 940 C CA . HIS A 1 117 ? 32.849 36.696 -28.562 1.00 43.00 117 HIS A CA 1
ATOM 941 C C . HIS A 1 117 ? 33.629 35.371 -28.688 1.00 43.00 117 HIS A C 1
ATOM 943 O O . HIS A 1 117 ? 34.856 35.404 -28.615 1.00 43.00 117 HIS A O 1
ATOM 949 N N . ASN A 1 118 ? 32.987 34.227 -28.958 1.00 44.09 118 ASN A N 1
ATOM 950 C CA . ASN A 1 118 ? 33.654 32.911 -28.920 1.00 44.09 118 ASN A CA 1
ATOM 951 C C . ASN A 1 118 ? 33.867 32.297 -30.319 1.00 44.09 118 ASN A C 1
ATOM 953 O O . ASN A 1 118 ? 33.360 31.222 -30.625 1.00 44.09 118 ASN A O 1
ATOM 957 N N . ALA A 1 119 ? 34.635 32.965 -31.183 1.00 39.97 119 ALA A N 1
ATOM 958 C CA . ALA A 1 119 ? 34.891 32.483 -32.550 1.00 39.97 119 ALA A CA 1
ATOM 959 C C . ALA A 1 119 ? 35.884 31.298 -32.649 1.00 39.97 119 ALA A C 1
ATOM 961 O O . ALA A 1 119 ? 35.976 30.671 -33.698 1.00 39.97 119 ALA A O 1
ATOM 962 N N . ILE A 1 120 ? 36.632 30.986 -31.582 1.00 46.97 120 ILE A N 1
ATOM 963 C CA . ILE A 1 120 ? 37.803 30.081 -31.622 1.00 46.97 120 ILE A CA 1
ATOM 964 C C . ILE A 1 120 ? 37.453 28.604 -31.319 1.00 46.97 120 ILE A C 1
ATOM 966 O O . ILE A 1 120 ? 38.248 27.709 -31.591 1.00 46.97 120 ILE A O 1
ATOM 970 N N . GLU A 1 121 ? 36.256 28.306 -30.803 1.00 46.00 121 GLU A N 1
ATOM 971 C CA . GLU A 1 121 ? 35.833 26.919 -30.505 1.00 46.00 121 GLU A CA 1
ATOM 972 C C . GLU A 1 121 ? 35.176 26.193 -31.701 1.00 46.00 121 GLU A C 1
ATOM 974 O O . GLU A 1 121 ? 34.978 24.976 -31.655 1.00 46.00 121 GLU A O 1
ATOM 979 N N . LEU A 1 122 ? 34.860 26.914 -32.785 1.00 45.16 122 LEU A N 1
ATOM 980 C CA . LEU A 1 122 ? 34.042 26.411 -33.897 1.00 45.16 122 LEU A CA 1
ATOM 981 C C . LEU A 1 122 ? 34.694 25.264 -34.690 1.00 45.16 122 LEU A C 1
ATOM 983 O O . LEU A 1 122 ? 34.036 24.239 -34.879 1.00 45.16 122 LEU A O 1
ATOM 987 N N . ASP A 1 123 ? 35.973 25.368 -35.065 1.00 43.47 123 ASP A N 1
ATOM 988 C CA . ASP A 1 123 ? 36.667 24.356 -35.891 1.00 43.47 123 ASP A CA 1
ATOM 989 C C . ASP A 1 123 ? 36.679 22.952 -35.260 1.00 43.47 123 ASP A C 1
ATOM 991 O O . ASP A 1 123 ? 36.624 21.938 -35.960 1.00 43.47 123 ASP A O 1
ATOM 995 N N . LYS A 1 124 ? 36.706 22.862 -33.923 1.00 46.94 124 LYS A N 1
ATOM 996 C CA . LYS A 1 124 ? 36.573 21.572 -33.226 1.00 46.94 124 LYS A CA 1
ATOM 997 C C . LYS A 1 124 ? 35.150 21.035 -33.335 1.00 46.94 124 LYS A C 1
ATOM 999 O O . LYS A 1 124 ? 34.966 19.858 -33.651 1.00 46.94 124 LYS A O 1
ATOM 1004 N N . SER A 1 125 ? 34.156 21.901 -33.129 1.00 52.62 125 SER A N 1
ATOM 1005 C CA . SER A 1 125 ? 32.743 21.520 -33.139 1.00 52.62 125 SER A CA 1
ATOM 1006 C C . SER A 1 125 ? 32.285 20.933 -34.479 1.00 52.62 125 SER A C 1
ATOM 1008 O O . SER A 1 125 ? 31.559 19.943 -34.471 1.00 52.62 125 SER A O 1
ATOM 1010 N N . GLU A 1 126 ? 32.749 21.446 -35.626 1.00 49.34 126 GLU A N 1
ATOM 1011 C CA . GLU A 1 126 ? 32.332 20.912 -36.934 1.00 49.34 126 GLU A CA 1
ATOM 1012 C C . GLU A 1 126 ? 32.831 19.476 -37.170 1.00 49.34 126 GLU A C 1
ATOM 1014 O O . GLU A 1 126 ? 32.093 18.640 -37.702 1.00 49.34 126 GLU A O 1
ATOM 1019 N N . SER A 1 127 ? 34.043 19.148 -36.705 1.00 53.53 127 SER A N 1
ATOM 1020 C CA . SER A 1 127 ? 34.571 17.778 -36.772 1.00 53.53 127 SER A CA 1
ATOM 1021 C C . SER A 1 127 ? 33.756 16.793 -35.919 1.00 53.53 127 SER A C 1
ATOM 1023 O O . SER A 1 127 ? 33.383 15.722 -36.407 1.00 53.53 127 SER A O 1
ATOM 1025 N N . GLU A 1 128 ? 33.386 17.183 -34.693 1.00 57.66 128 GLU A N 1
ATOM 1026 C CA . GLU A 1 128 ? 32.558 16.365 -33.800 1.00 57.66 128 GLU A CA 1
ATOM 1027 C C . GLU A 1 128 ? 31.126 16.214 -34.331 1.00 57.66 128 GLU A C 1
ATOM 1029 O O . GLU A 1 128 ? 30.586 15.109 -34.343 1.00 57.66 128 GLU A O 1
ATOM 1034 N N . ILE A 1 129 ? 30.529 17.287 -34.861 1.00 55.19 129 ILE A N 1
ATOM 1035 C CA . ILE A 1 129 ? 29.203 17.261 -35.499 1.00 55.19 129 ILE A CA 1
ATOM 1036 C C . ILE A 1 129 ? 29.204 16.329 -36.721 1.00 55.19 129 ILE A C 1
ATOM 1038 O O . ILE A 1 129 ? 28.225 15.616 -36.959 1.00 55.19 129 ILE A O 1
ATOM 1042 N N . CYS A 1 130 ? 30.295 16.277 -37.490 1.00 54.72 130 CYS A N 1
ATOM 1043 C CA . CYS A 1 130 ? 30.440 15.343 -38.608 1.00 54.72 130 CYS A CA 1
ATOM 1044 C C . CYS A 1 130 ? 30.489 13.875 -38.135 1.00 54.72 130 CYS A C 1
ATOM 1046 O O . CYS A 1 130 ? 29.892 12.999 -38.768 1.00 54.72 130 CYS A O 1
ATOM 1048 N N . GLU A 1 131 ? 31.140 13.584 -37.006 1.00 63.62 131 GLU A N 1
ATOM 1049 C CA . GLU A 1 131 ? 31.170 12.234 -36.429 1.00 63.62 131 GLU A CA 1
ATOM 1050 C C . GLU A 1 131 ? 29.838 11.844 -35.758 1.00 63.62 131 GLU A C 1
ATOM 1052 O O . GLU A 1 131 ? 29.346 10.729 -35.956 1.00 63.62 131 GLU A O 1
ATOM 1057 N N . GLU A 1 132 ? 29.176 12.757 -35.046 1.00 64.25 132 GLU A N 1
ATOM 1058 C CA . GLU A 1 132 ? 27.850 12.514 -34.461 1.00 64.25 132 GLU A CA 1
ATOM 1059 C C . GLU A 1 132 ? 26.779 12.277 -35.542 1.00 64.25 132 GLU A C 1
ATOM 1061 O O . GLU A 1 132 ? 25.956 11.368 -35.401 1.00 64.25 132 GLU A O 1
ATOM 1066 N N . ASN A 1 133 ? 26.841 12.981 -36.681 1.00 63.91 133 ASN A N 1
ATOM 1067 C CA . ASN A 1 133 ? 25.956 12.721 -37.822 1.00 63.91 133 ASN A CA 1
ATOM 1068 C C . ASN A 1 133 ? 26.199 11.350 -38.481 1.00 63.91 133 ASN A C 1
ATOM 1070 O O . ASN A 1 133 ? 25.231 10.679 -38.851 1.00 63.91 133 ASN A O 1
ATOM 1074 N N . LYS A 1 134 ? 27.454 10.884 -38.581 1.00 71.81 134 LYS A N 1
ATOM 1075 C CA . LYS A 1 134 ? 27.766 9.517 -39.053 1.00 71.81 134 LYS A CA 1
ATOM 1076 C C . LYS A 1 134 ? 27.162 8.461 -38.124 1.00 71.81 134 LYS A C 1
ATOM 1078 O O . LYS A 1 134 ? 26.500 7.536 -38.596 1.00 71.81 134 LYS A O 1
ATOM 1083 N N . ASN A 1 135 ? 27.311 8.639 -36.809 1.00 75.88 135 ASN A N 1
ATOM 1084 C CA . ASN A 1 135 ? 26.700 7.764 -35.805 1.00 75.88 135 ASN A CA 1
ATOM 1085 C C . ASN A 1 135 ? 25.159 7.773 -35.892 1.00 75.88 135 ASN A C 1
ATOM 1087 O O . ASN A 1 135 ? 24.532 6.715 -35.841 1.00 75.88 135 ASN A O 1
ATOM 1091 N N . LEU A 1 136 ? 24.531 8.937 -36.095 1.00 69.12 136 LEU A N 1
ATOM 1092 C CA . LEU A 1 136 ? 23.079 9.046 -36.275 1.00 69.12 136 LEU A CA 1
ATOM 1093 C C . LEU A 1 136 ? 22.583 8.367 -37.564 1.00 69.12 136 LEU A C 1
ATOM 1095 O O . LEU A 1 136 ? 21.502 7.776 -37.567 1.00 69.12 136 LEU A O 1
ATOM 1099 N N . HIS A 1 137 ? 23.348 8.429 -38.657 1.00 73.75 137 HIS A N 1
ATOM 1100 C CA . HIS A 1 137 ? 23.002 7.741 -39.903 1.00 73.75 137 HIS A CA 1
ATOM 1101 C C . HIS A 1 137 ? 23.100 6.213 -39.753 1.00 73.75 137 HIS A C 1
ATOM 1103 O O . HIS A 1 137 ? 22.167 5.505 -40.135 1.00 73.75 137 HIS A O 1
ATOM 1109 N N . GLN A 1 138 ? 24.153 5.711 -39.097 1.00 79.88 138 GLN A N 1
ATOM 1110 C CA . GLN A 1 138 ? 24.292 4.289 -38.764 1.00 79.88 138 GLN A CA 1
ATOM 1111 C C . GLN A 1 138 ? 23.137 3.792 -37.875 1.00 79.88 138 GLN A C 1
ATOM 1113 O O . GLN A 1 138 ? 22.529 2.770 -38.181 1.00 79.88 138 GLN A O 1
ATOM 1118 N N . LEU A 1 139 ? 22.748 4.547 -36.840 1.00 72.50 139 LEU A N 1
ATOM 1119 C CA . LEU A 1 139 ? 21.606 4.200 -35.979 1.00 72.50 139 LEU A CA 1
ATOM 1120 C C . LEU A 1 139 ? 20.262 4.183 -36.731 1.00 72.50 139 LEU A C 1
ATOM 1122 O O . LEU A 1 139 ? 19.384 3.385 -36.402 1.00 72.50 139 LEU A O 1
ATOM 1126 N N . LYS A 1 140 ? 20.081 5.035 -37.751 1.00 77.81 140 LYS A N 1
ATOM 1127 C CA . LYS A 1 140 ? 18.900 4.982 -38.633 1.00 77.81 140 LYS A CA 1
ATOM 1128 C C . LYS A 1 140 ? 18.900 3.724 -39.507 1.00 77.81 140 LYS A C 1
ATOM 1130 O O . LYS A 1 140 ? 17.837 3.136 -39.684 1.00 77.81 140 LYS A O 1
ATOM 1135 N N . LYS A 1 141 ? 20.068 3.295 -40.001 1.00 84.62 141 LYS A N 1
ATOM 1136 C CA . LYS A 1 141 ? 20.226 2.052 -40.770 1.00 84.62 141 LYS A CA 1
ATOM 1137 C C . LYS A 1 141 ? 19.958 0.810 -39.913 1.00 84.62 141 LYS A C 1
ATOM 1139 O O . LYS A 1 141 ? 19.142 -0.014 -40.300 1.00 84.62 141 LYS A O 1
ATOM 1144 N N . GLU A 1 142 ? 20.561 0.719 -38.726 1.00 82.75 142 GLU A N 1
ATOM 1145 C CA . GLU A 1 142 ? 20.319 -0.386 -37.779 1.00 82.75 142 GLU A CA 1
ATOM 1146 C C . GLU A 1 142 ? 18.838 -0.470 -37.366 1.00 82.75 142 GLU A C 1
ATOM 1148 O O . GLU A 1 142 ? 18.293 -1.561 -37.230 1.00 82.75 142 GLU A O 1
ATOM 1153 N N . LYS A 1 143 ? 18.140 0.670 -37.234 1.00 79.56 143 LYS A N 1
ATOM 1154 C CA . LYS A 1 143 ? 16.691 0.675 -36.978 1.00 79.56 143 LYS A CA 1
ATOM 1155 C C . LYS A 1 143 ? 15.870 0.110 -38.150 1.00 79.56 143 LYS A C 1
ATOM 1157 O O . LYS A 1 143 ? 14.858 -0.536 -37.893 1.00 79.56 143 LYS A O 1
ATOM 1162 N N . ALA A 1 144 ? 16.270 0.357 -39.399 1.00 82.12 144 ALA A N 1
ATOM 1163 C CA . ALA A 1 144 ? 15.598 -0.211 -40.571 1.00 82.12 144 ALA A CA 1
ATOM 1164 C C . ALA A 1 144 ? 15.807 -1.735 -40.644 1.00 82.12 144 ALA A C 1
ATOM 1166 O O . ALA A 1 144 ? 14.827 -2.468 -40.727 1.00 82.12 144 ALA A O 1
ATOM 1167 N N . GLU A 1 145 ? 17.048 -2.201 -40.461 1.00 87.25 145 GLU A N 1
ATOM 1168 C CA . GLU A 1 145 ? 17.400 -3.632 -40.415 1.00 87.25 145 GLU A CA 1
ATOM 1169 C C . GLU A 1 145 ? 16.613 -4.383 -39.316 1.00 87.25 145 GLU A C 1
ATOM 1171 O O . GLU A 1 145 ? 16.136 -5.494 -39.530 1.00 87.25 145 GLU A O 1
ATOM 1176 N N . ILE A 1 146 ? 16.391 -3.759 -38.150 1.00 78.00 146 ILE A N 1
ATOM 1177 C CA . ILE A 1 146 ? 15.531 -4.314 -37.087 1.00 78.00 146 ILE A CA 1
ATOM 1178 C C . ILE A 1 146 ? 14.050 -4.400 -37.507 1.00 78.00 146 ILE A C 1
ATOM 1180 O O . ILE A 1 146 ? 13.369 -5.328 -37.076 1.00 78.00 146 ILE A O 1
ATOM 1184 N N . SER A 1 147 ? 13.543 -3.461 -38.315 1.00 80.00 147 SER A N 1
ATOM 1185 C CA . SER A 1 147 ? 12.150 -3.488 -38.793 1.00 80.00 147 SER A CA 1
ATOM 1186 C C . SER A 1 147 ? 11.939 -4.622 -39.792 1.00 80.00 147 SER A C 1
ATOM 1188 O O . SER A 1 147 ? 11.070 -5.457 -39.581 1.00 80.00 147 SER A O 1
ATOM 1190 N N . GLU A 1 148 ? 12.803 -4.714 -40.805 1.00 86.31 148 GLU A N 1
ATOM 1191 C CA . GLU A 1 148 ? 12.754 -5.754 -41.843 1.00 86.31 148 GLU A CA 1
ATOM 1192 C C . GLU A 1 148 ? 12.828 -7.171 -41.238 1.00 86.31 148 GLU A C 1
ATOM 1194 O O . GLU A 1 148 ? 12.106 -8.078 -41.655 1.00 86.31 148 GLU A O 1
ATOM 1199 N N . LEU A 1 149 ? 13.644 -7.360 -40.192 1.00 82.06 149 LEU A N 1
ATOM 1200 C CA . LEU A 1 149 ? 13.696 -8.616 -39.437 1.00 82.06 149 LEU A CA 1
ATOM 1201 C C . LEU A 1 149 ? 12.433 -8.890 -38.606 1.00 82.06 149 LEU A C 1
ATOM 1203 O O . LEU A 1 149 ? 12.103 -10.055 -38.393 1.00 82.06 149 LEU A O 1
ATOM 1207 N N . TYR A 1 150 ? 11.733 -7.861 -38.124 1.00 75.75 150 TYR A N 1
ATOM 1208 C CA . TYR A 1 150 ? 10.482 -8.031 -37.379 1.00 75.75 150 TYR A CA 1
ATOM 1209 C C . TYR A 1 150 ? 9.327 -8.414 -38.310 1.00 75.75 150 TYR A C 1
ATOM 1211 O O . TYR A 1 150 ? 8.586 -9.351 -38.014 1.00 75.75 150 TYR A O 1
ATOM 1219 N N . ASP A 1 151 ? 9.229 -7.753 -39.464 1.00 82.88 151 ASP A N 1
ATOM 1220 C CA . ASP A 1 151 ? 8.223 -8.040 -40.490 1.00 82.88 151 ASP A CA 1
ATOM 1221 C C . ASP A 1 151 ? 8.398 -9.475 -41.036 1.00 82.88 151 ASP A C 1
ATOM 1223 O O . ASP A 1 151 ? 7.438 -10.244 -41.099 1.00 82.88 151 ASP A O 1
ATOM 1227 N N . CYS A 1 152 ? 9.645 -9.900 -41.277 1.00 83.12 152 CYS A N 1
ATOM 1228 C CA . CYS A 1 152 ? 9.998 -11.283 -41.628 1.00 83.12 152 CYS A CA 1
ATOM 1229 C C . CYS A 1 152 ? 9.563 -12.316 -40.564 1.00 83.12 152 CYS A C 1
ATOM 1231 O O . CYS A 1 152 ? 9.103 -13.407 -40.905 1.00 83.12 152 CYS A O 1
ATOM 1233 N N . VAL A 1 153 ? 9.657 -11.990 -39.267 1.00 80.25 153 VAL A N 1
ATOM 1234 C CA . VAL A 1 153 ? 9.148 -12.866 -38.194 1.00 80.25 153 VAL A CA 1
ATOM 1235 C C . VAL A 1 153 ? 7.617 -12.920 -38.201 1.00 80.25 153 VAL A C 1
ATOM 1237 O O . VAL A 1 153 ? 7.064 -14.010 -38.074 1.00 80.25 153 VAL A O 1
ATOM 1240 N N . GLN A 1 154 ? 6.925 -11.796 -38.419 1.00 79.75 154 GLN A N 1
ATOM 1241 C CA . GLN A 1 154 ? 5.458 -11.770 -38.509 1.00 79.75 154 GLN A CA 1
ATOM 1242 C C . GLN A 1 154 ? 4.922 -12.614 -39.678 1.00 79.75 154 GLN A C 1
ATOM 1244 O O . GLN A 1 154 ? 3.979 -13.380 -39.485 1.00 79.75 154 GLN A O 1
ATOM 1249 N N . GLU A 1 155 ? 5.547 -12.565 -40.859 1.00 89.12 155 GLU A N 1
ATOM 1250 C CA . GLU A 1 155 ? 5.184 -13.453 -41.978 1.00 89.12 155 GLU A CA 1
ATOM 1251 C C . GLU A 1 155 ? 5.343 -14.941 -41.623 1.00 89.12 155 GLU A C 1
ATOM 1253 O O . GLU A 1 155 ? 4.562 -15.786 -42.063 1.00 89.12 155 GLU A O 1
ATOM 1258 N N . LYS A 1 156 ? 6.371 -15.290 -40.841 1.00 86.62 156 LYS A N 1
ATOM 1259 C CA . LYS A 1 156 ? 6.659 -16.678 -40.442 1.00 86.62 156 LYS A CA 1
ATOM 1260 C C . LYS A 1 156 ? 5.707 -17.171 -39.349 1.00 86.62 156 LYS A C 1
ATOM 1262 O O . LYS A 1 156 ? 5.316 -18.335 -39.393 1.00 86.62 156 LYS A O 1
ATOM 1267 N N . GLU A 1 157 ? 5.279 -16.298 -38.435 1.00 86.62 157 GLU A N 1
ATOM 1268 C CA . GLU A 1 157 ? 4.207 -16.583 -37.470 1.00 86.62 157 GLU A CA 1
ATOM 1269 C C . GLU A 1 157 ? 2.860 -16.807 -38.179 1.00 86.62 157 GLU A C 1
ATOM 1271 O O . GLU A 1 157 ? 2.193 -17.804 -37.909 1.00 86.62 157 GLU A O 1
ATOM 1276 N N . GLN A 1 158 ? 2.502 -15.968 -39.160 1.00 91.31 158 GLN A N 1
ATOM 1277 C CA . GLN A 1 158 ? 1.284 -16.145 -39.969 1.00 91.31 158 GLN A CA 1
ATOM 1278 C C . GLN A 1 158 ? 1.311 -17.440 -40.803 1.00 91.31 158 GLN A C 1
ATOM 1280 O O . GLN A 1 158 ? 0.304 -18.144 -40.882 1.00 91.31 158 GLN A O 1
ATOM 1285 N N . GLU A 1 159 ? 2.466 -17.805 -41.375 1.00 93.00 159 GLU A N 1
ATOM 1286 C CA . GLU A 1 159 ? 2.662 -19.082 -42.084 1.00 93.00 159 GLU A CA 1
ATOM 1287 C C . GLU A 1 159 ? 2.430 -20.297 -41.158 1.00 93.00 159 GLU A C 1
ATOM 1289 O O . GLU A 1 159 ? 1.850 -21.298 -41.585 1.00 93.00 159 GLU A O 1
ATOM 1294 N N . LEU A 1 160 ? 2.832 -20.213 -39.882 1.00 90.50 160 LEU A N 1
ATOM 1295 C CA . LEU A 1 160 ? 2.580 -21.260 -38.883 1.00 90.50 160 LEU A CA 1
ATOM 1296 C C . LEU A 1 160 ? 1.124 -21.303 -38.407 1.00 90.50 160 LEU A C 1
ATOM 1298 O O . LEU A 1 160 ? 0.583 -22.397 -38.256 1.00 90.50 160 LEU A O 1
ATOM 1302 N N . GLU A 1 161 ? 0.490 -20.151 -38.175 1.00 90.38 161 GLU A N 1
ATOM 1303 C CA . GLU A 1 161 ? -0.920 -20.061 -37.767 1.00 90.38 161 GLU A CA 1
ATOM 1304 C C . GLU A 1 161 ? -1.828 -20.678 -38.847 1.00 90.38 161 GLU A C 1
ATOM 1306 O O . GLU A 1 161 ? -2.635 -21.563 -38.557 1.00 90.38 161 GLU A O 1
ATOM 1311 N N . TYR A 1 162 ? -1.596 -20.336 -40.120 1.00 94.94 162 TYR A N 1
ATOM 1312 C CA . TYR A 1 162 ? -2.304 -20.938 -41.251 1.00 94.94 162 TYR A CA 1
ATOM 1313 C C . TYR A 1 162 ? -2.105 -22.462 -41.329 1.00 94.94 162 TYR A C 1
ATOM 1315 O O . TYR A 1 162 ? -3.075 -23.202 -41.501 1.00 94.94 162 TYR A O 1
ATOM 1323 N N . LEU A 1 163 ? -0.872 -22.959 -41.156 1.00 92.19 163 LEU A N 1
ATOM 1324 C CA . LEU A 1 163 ? -0.574 -24.401 -41.158 1.00 92.19 163 LEU A CA 1
ATOM 1325 C C . LEU A 1 163 ? -1.125 -25.154 -39.937 1.00 92.19 163 LEU A C 1
ATOM 1327 O O . LEU A 1 163 ? -1.303 -26.368 -40.012 1.00 92.19 163 LEU A O 1
ATOM 1331 N N . LYS A 1 164 ? -1.396 -24.459 -38.833 1.00 89.25 164 LYS A N 1
ATOM 1332 C CA . LYS A 1 164 ? -2.035 -24.988 -37.619 1.00 89.25 164 LYS A CA 1
ATOM 1333 C C . LYS A 1 164 ? -3.556 -25.108 -37.773 1.00 89.25 164 LYS A C 1
ATOM 1335 O O . LYS A 1 164 ? -4.144 -26.001 -37.171 1.00 89.25 164 LYS A O 1
ATOM 1340 N N . GLU A 1 165 ? -4.180 -24.246 -38.574 1.00 93.50 165 GLU A N 1
ATOM 1341 C CA . GLU A 1 165 ? -5.619 -24.290 -38.874 1.00 93.50 165 GLU A CA 1
ATOM 1342 C C . GLU A 1 165 ? -5.965 -25.173 -40.089 1.00 93.50 165 GLU A C 1
ATOM 1344 O O . GLU A 1 165 ? -6.966 -25.886 -40.067 1.00 93.50 165 GLU A O 1
ATOM 1349 N N . HIS A 1 166 ? -5.141 -25.139 -41.143 1.00 93.62 166 HIS A N 1
ATOM 1350 C CA . HIS A 1 166 ? -5.450 -25.719 -42.460 1.00 93.62 166 HIS A CA 1
ATOM 1351 C C . HIS A 1 166 ? -4.456 -26.801 -42.922 1.00 93.62 166 HIS A C 1
ATOM 1353 O O . HIS A 1 166 ? -4.681 -27.454 -43.943 1.00 93.62 166 HIS A O 1
ATOM 1359 N N . GLY A 1 167 ? -3.336 -26.984 -42.216 1.00 92.00 167 GLY A N 1
ATOM 1360 C CA . GLY A 1 167 ? -2.288 -27.944 -42.566 1.00 92.00 167 GLY A CA 1
ATOM 1361 C C . GLY A 1 167 ? -2.394 -29.272 -41.814 1.00 92.00 167 GLY A C 1
ATOM 1362 O O . GLY A 1 167 ? -3.026 -29.389 -40.768 1.00 92.00 167 GLY A O 1
ATOM 1363 N N . SER A 1 168 ? -1.722 -30.302 -42.331 1.00 94.25 168 SER A N 1
ATOM 1364 C CA . SER A 1 168 ? -1.512 -31.545 -41.581 1.00 94.25 168 SER A CA 1
ATOM 1365 C C . SER A 1 168 ? -0.394 -31.394 -40.542 1.00 94.25 168 SER A C 1
ATOM 1367 O O . SER A 1 168 ? 0.582 -30.670 -40.758 1.00 94.25 168 SER A O 1
ATOM 1369 N N . ASN A 1 169 ? -0.464 -32.174 -39.457 1.00 83.69 169 ASN A N 1
ATOM 1370 C CA . ASN A 1 169 ? 0.573 -32.214 -38.413 1.00 83.69 169 ASN A CA 1
ATOM 1371 C C . ASN A 1 169 ? 1.994 -32.436 -38.973 1.00 83.69 169 ASN A C 1
ATOM 1373 O O . ASN A 1 169 ? 2.956 -31.887 -38.442 1.00 83.69 169 ASN A O 1
ATOM 1377 N N . ASN A 1 170 ? 2.134 -33.193 -40.070 1.00 87.25 170 ASN A N 1
ATOM 1378 C CA . ASN A 1 170 ? 3.422 -33.408 -40.735 1.00 87.25 170 ASN A CA 1
ATOM 1379 C C . ASN A 1 170 ? 3.936 -32.148 -41.449 1.00 87.25 170 ASN A C 1
ATOM 1381 O O . ASN A 1 170 ? 5.132 -31.870 -41.387 1.00 87.25 170 ASN A O 1
ATOM 1385 N N . GLN A 1 171 ? 3.063 -31.368 -42.097 1.00 90.19 171 GLN A N 1
ATOM 1386 C CA . GLN A 1 171 ? 3.448 -30.094 -42.719 1.00 90.19 171 GLN A CA 1
ATOM 1387 C C . GLN A 1 171 ? 3.852 -29.068 -41.654 1.00 90.19 171 GLN A C 1
ATOM 1389 O O . GLN A 1 171 ? 4.910 -28.454 -41.783 1.00 90.19 171 GLN A O 1
ATOM 1394 N N . LEU A 1 172 ? 3.078 -28.950 -40.569 1.00 85.00 172 LEU A N 1
ATOM 1395 C CA . LEU A 1 172 ? 3.407 -28.074 -39.443 1.00 85.00 172 LEU A CA 1
ATOM 1396 C C . LEU A 1 172 ? 4.743 -28.472 -38.786 1.00 85.00 172 LEU A C 1
ATOM 1398 O O . LEU A 1 172 ? 5.602 -27.619 -38.573 1.00 85.00 172 LEU A O 1
ATOM 1402 N N . TYR A 1 173 ? 4.972 -29.768 -38.537 1.00 84.62 173 TYR A N 1
ATOM 1403 C CA . TYR A 1 173 ? 6.239 -30.272 -37.991 1.00 84.62 173 TYR A CA 1
ATOM 1404 C C . TYR A 1 173 ? 7.440 -29.980 -38.906 1.00 84.62 173 TYR A C 1
ATOM 1406 O O . TYR A 1 173 ? 8.482 -29.517 -38.435 1.00 84.62 173 TYR A O 1
ATOM 1414 N N . LEU A 1 174 ? 7.306 -30.219 -40.216 1.00 90.06 174 LEU A N 1
ATOM 1415 C CA . LEU A 1 174 ? 8.366 -29.923 -41.183 1.00 90.06 174 LEU A CA 1
ATOM 1416 C C . LEU A 1 174 ? 8.659 -28.418 -41.251 1.00 90.06 174 LEU A C 1
ATOM 1418 O O . LEU A 1 174 ? 9.831 -28.041 -41.235 1.00 90.06 174 LEU A O 1
ATOM 1422 N N . LYS A 1 175 ? 7.627 -27.563 -41.236 1.00 91.50 175 LYS A N 1
ATOM 1423 C CA . LYS A 1 175 ? 7.789 -26.103 -41.257 1.00 91.50 175 LYS A CA 1
ATOM 1424 C C . LYS A 1 175 ? 8.456 -25.571 -39.987 1.00 91.50 175 LYS A C 1
ATOM 1426 O O . LYS A 1 175 ? 9.395 -24.786 -40.081 1.00 91.50 175 LYS A O 1
ATOM 1431 N N . LEU A 1 176 ? 8.057 -26.058 -38.809 1.00 85.25 176 LEU A N 1
ATOM 1432 C CA . LEU A 1 176 ? 8.714 -25.729 -37.536 1.00 85.25 176 LEU A CA 1
ATOM 1433 C C . LEU A 1 176 ? 10.195 -26.150 -37.529 1.00 85.25 176 LEU A C 1
ATOM 1435 O O . LEU A 1 176 ? 11.048 -25.421 -37.024 1.00 85.25 176 LEU A O 1
ATOM 1439 N N . ARG A 1 177 ? 10.526 -27.302 -38.129 1.00 85.06 177 ARG A N 1
ATOM 1440 C CA . ARG A 1 177 ? 11.911 -27.789 -38.254 1.00 85.06 177 ARG A CA 1
ATOM 1441 C C . ARG A 1 177 ? 12.748 -26.979 -39.254 1.00 85.06 177 ARG A C 1
ATOM 1443 O O . ARG A 1 177 ? 13.952 -26.835 -39.046 1.00 85.06 177 ARG A O 1
ATOM 1450 N N . GLU A 1 178 ? 12.131 -26.465 -40.316 1.00 89.00 178 GLU A N 1
ATOM 1451 C CA . GLU A 1 178 ? 12.740 -25.555 -41.295 1.00 89.00 178 GLU A CA 1
ATOM 1452 C C . GLU A 1 178 ? 13.014 -24.177 -40.665 1.00 89.00 178 GLU A C 1
ATOM 1454 O O . GLU A 1 178 ? 14.165 -23.744 -40.563 1.00 89.00 178 GLU A O 1
ATOM 1459 N N . GLN A 1 179 ? 11.962 -23.516 -40.170 1.00 85.62 179 GLN A N 1
ATOM 1460 C CA . GLN A 1 179 ? 12.025 -22.170 -39.597 1.00 85.62 179 GLN A CA 1
ATOM 1461 C C . GLN A 1 179 ? 12.859 -22.111 -38.304 1.00 85.62 179 GLN A C 1
ATOM 1463 O O . GLN A 1 179 ? 13.517 -21.103 -38.046 1.00 85.62 179 GLN A O 1
ATOM 1468 N N . GLY A 1 180 ? 12.899 -23.192 -37.514 1.00 79.69 180 GLY A N 1
ATOM 1469 C CA . GLY A 1 180 ? 13.612 -23.253 -36.233 1.00 79.69 180 GLY A CA 1
ATOM 1470 C C . GLY A 1 180 ? 15.120 -22.978 -36.306 1.00 79.69 180 GLY A C 1
ATOM 1471 O O . GLY A 1 180 ? 15.709 -22.613 -35.291 1.00 79.69 180 GLY A O 1
ATOM 1472 N N . LYS A 1 181 ? 15.747 -23.093 -37.489 1.00 75.38 181 LYS A N 1
ATOM 1473 C CA . LYS A 1 181 ? 17.111 -22.587 -37.724 1.00 75.38 181 LYS A CA 1
ATOM 1474 C C . LYS A 1 181 ? 17.125 -21.077 -37.966 1.00 75.38 181 LYS A C 1
ATOM 1476 O O . LYS A 1 181 ? 17.796 -20.355 -37.237 1.00 75.38 181 LYS A O 1
ATOM 1481 N N . GLY A 1 182 ? 16.339 -20.597 -38.934 1.00 76.19 182 GLY A N 1
ATOM 1482 C CA . GLY A 1 182 ? 16.296 -19.177 -39.302 1.00 76.19 182 GLY A CA 1
ATOM 1483 C C . GLY A 1 182 ? 15.932 -18.260 -38.130 1.00 76.19 182 GLY A C 1
ATOM 1484 O O . GLY A 1 182 ? 16.557 -17.219 -37.948 1.00 76.19 182 GLY A O 1
ATOM 1485 N N . VAL A 1 183 ? 15.000 -18.678 -37.267 1.00 71.81 183 VAL A N 1
ATOM 1486 C CA . VAL A 1 183 ? 14.630 -17.919 -36.060 1.00 71.81 183 VAL A CA 1
ATOM 1487 C C . VAL A 1 183 ? 15.810 -17.773 -35.087 1.00 71.81 183 VAL A C 1
ATOM 1489 O O . VAL A 1 183 ? 15.958 -16.715 -34.478 1.00 71.81 183 VAL A O 1
ATOM 1492 N N . GLN A 1 184 ? 16.693 -18.773 -34.956 1.00 71.38 184 GLN A N 1
ATOM 1493 C CA . GLN A 1 184 ? 17.878 -18.660 -34.092 1.00 71.38 184 GLN A CA 1
ATOM 1494 C C . GLN A 1 184 ? 18.887 -17.639 -34.634 1.00 71.38 184 GLN A C 1
ATOM 1496 O O . GLN A 1 184 ? 19.408 -16.833 -33.859 1.00 71.38 184 GLN A O 1
ATOM 1501 N N . ASP A 1 185 ? 19.112 -17.618 -35.950 1.00 78.12 185 ASP A N 1
ATOM 1502 C CA . ASP A 1 185 ? 19.998 -16.641 -36.591 1.00 78.12 185 ASP A CA 1
ATOM 1503 C C . ASP A 1 185 ? 19.434 -15.210 -36.502 1.00 78.12 185 ASP A C 1
ATOM 1505 O O . ASP A 1 185 ? 20.168 -14.281 -36.155 1.00 78.12 185 ASP A O 1
ATOM 1509 N N . VAL A 1 186 ? 18.120 -15.025 -36.700 1.00 71.00 186 VAL A N 1
ATOM 1510 C CA . VAL A 1 186 ? 17.444 -13.725 -36.513 1.00 71.00 186 VAL A CA 1
ATOM 1511 C C . VAL A 1 186 ? 17.530 -13.257 -35.057 1.00 71.00 186 VAL A C 1
ATOM 1513 O O . VAL A 1 186 ? 17.923 -12.118 -34.800 1.00 71.00 186 VAL A O 1
ATOM 1516 N N . VAL A 1 187 ? 17.240 -14.127 -34.081 1.00 69.69 187 VAL A N 1
ATOM 1517 C CA . VAL A 1 187 ? 17.344 -13.795 -32.648 1.00 69.69 187 VAL A CA 1
ATOM 1518 C C . VAL A 1 187 ? 18.774 -13.397 -32.275 1.00 69.69 187 VAL A C 1
ATOM 1520 O O . VAL A 1 187 ? 18.969 -12.390 -31.591 1.00 69.69 187 VAL A O 1
ATOM 1523 N N . LYS A 1 188 ? 19.785 -14.127 -32.761 1.00 79.31 188 LYS A N 1
ATOM 1524 C CA . LYS A 1 188 ? 21.199 -13.782 -32.568 1.00 79.31 188 LYS A CA 1
ATOM 1525 C C . LYS A 1 188 ? 21.532 -12.415 -33.179 1.00 79.31 188 LYS A C 1
ATOM 1527 O O . LYS A 1 188 ? 22.125 -11.575 -32.501 1.00 79.31 188 LYS A O 1
ATOM 1532 N N . ARG A 1 189 ? 21.099 -12.148 -34.416 1.00 77.62 189 ARG A N 1
ATOM 1533 C CA . ARG A 1 189 ? 21.338 -10.871 -35.110 1.00 77.62 189 ARG A CA 1
ATOM 1534 C C . ARG A 1 189 ? 20.701 -9.682 -34.382 1.00 77.62 189 ARG A C 1
ATOM 1536 O O . ARG A 1 189 ? 21.345 -8.649 -34.197 1.00 77.62 189 ARG A O 1
ATOM 1543 N N . VAL A 1 190 ? 19.472 -9.839 -33.889 1.00 69.44 190 VAL A N 1
ATOM 1544 C CA . VAL A 1 190 ? 18.778 -8.822 -33.079 1.00 69.44 190 VAL A CA 1
ATOM 1545 C C . VAL A 1 190 ? 19.479 -8.598 -31.732 1.00 69.44 190 VAL A C 1
ATOM 1547 O O . VAL A 1 190 ? 19.576 -7.453 -31.279 1.00 69.44 190 VAL A O 1
ATOM 1550 N N . GLN A 1 191 ? 20.030 -9.640 -31.099 1.00 72.00 191 GLN A N 1
ATOM 1551 C CA . GLN A 1 191 ? 20.841 -9.500 -29.880 1.00 72.00 191 GLN A CA 1
ATOM 1552 C C . GLN A 1 191 ? 22.141 -8.718 -30.136 1.00 72.00 191 GLN A C 1
ATOM 1554 O O . GLN A 1 191 ? 22.464 -7.813 -29.361 1.00 72.00 191 GLN A O 1
ATOM 1559 N N . GLU A 1 192 ? 22.854 -9.005 -31.229 1.00 78.19 192 GLU A N 1
ATOM 1560 C CA . GLU A 1 192 ? 24.062 -8.276 -31.645 1.00 78.19 192 GLU A CA 1
ATOM 1561 C C . GLU A 1 192 ? 23.774 -6.779 -31.858 1.00 78.19 192 GLU A C 1
ATOM 1563 O O . GLU A 1 192 ? 24.428 -5.929 -31.244 1.00 78.19 192 GLU A O 1
ATOM 1568 N N . MET A 1 193 ? 22.738 -6.443 -32.639 1.00 72.00 193 MET A N 1
ATOM 1569 C CA . MET A 1 193 ? 22.321 -5.051 -32.864 1.00 72.00 193 MET A CA 1
ATOM 1570 C C . MET A 1 193 ? 21.859 -4.362 -31.573 1.00 72.00 193 MET A C 1
ATOM 1572 O O . MET A 1 193 ? 22.267 -3.237 -31.286 1.00 72.00 193 MET A O 1
ATOM 1576 N N . THR A 1 194 ? 21.094 -5.050 -30.721 1.00 68.12 194 THR A N 1
ATOM 1577 C CA . THR A 1 194 ? 20.676 -4.525 -29.407 1.00 68.12 194 THR A CA 1
ATOM 1578 C C . THR A 1 194 ? 21.878 -4.189 -28.516 1.00 68.12 194 THR A C 1
ATOM 1580 O O . THR A 1 194 ? 21.847 -3.213 -27.760 1.00 68.12 194 THR A O 1
ATOM 1583 N N . MET A 1 195 ? 22.959 -4.971 -28.594 1.00 68.81 195 MET A N 1
ATOM 1584 C CA . MET A 1 195 ? 24.197 -4.716 -27.852 1.00 68.81 195 MET A CA 1
ATOM 1585 C C . MET A 1 195 ? 25.032 -3.578 -28.462 1.00 68.81 195 MET A C 1
ATOM 1587 O O . MET A 1 195 ? 25.640 -2.821 -27.701 1.00 68.81 195 MET A O 1
ATOM 1591 N N . SER A 1 196 ? 25.014 -3.396 -29.789 1.00 70.25 196 SER A N 1
ATOM 1592 C CA . SER A 1 196 ? 25.552 -2.197 -30.460 1.00 70.25 196 SER A CA 1
ATOM 1593 C C . SER A 1 196 ? 24.830 -0.933 -29.975 1.00 70.25 196 SER A C 1
ATOM 1595 O O . SER A 1 196 ? 25.441 -0.044 -29.371 1.00 70.25 196 SER A O 1
ATOM 1597 N N . TYR A 1 197 ? 23.500 -0.918 -30.100 1.00 65.62 197 TYR A N 1
ATOM 1598 C CA . TYR A 1 197 ? 22.637 0.199 -29.721 1.00 65.62 197 TYR A CA 1
ATOM 1599 C C . TYR A 1 197 ? 22.815 0.614 -28.251 1.00 65.62 197 TYR A C 1
ATOM 1601 O O . TYR A 1 197 ? 22.994 1.795 -27.945 1.00 65.62 197 TYR A O 1
ATOM 1609 N N . LYS A 1 198 ? 22.860 -0.355 -27.321 1.00 62.16 198 LYS A N 1
ATOM 1610 C CA . LYS A 1 198 ? 23.123 -0.093 -25.892 1.00 62.16 198 LYS A CA 1
ATOM 1611 C C . LYS A 1 198 ? 24.481 0.578 -25.655 1.00 62.16 198 LYS A C 1
ATOM 1613 O O . LYS A 1 198 ? 24.561 1.500 -24.844 1.00 62.16 198 LYS A O 1
ATOM 1618 N N . ARG A 1 199 ? 25.542 0.159 -26.360 1.00 62.81 199 ARG A N 1
ATOM 1619 C CA . ARG A 1 199 ? 26.882 0.773 -26.256 1.00 62.81 199 ARG A CA 1
ATOM 1620 C C . ARG A 1 199 ? 26.890 2.209 -26.786 1.00 62.81 199 ARG A C 1
ATOM 1622 O O . ARG A 1 199 ? 27.472 3.078 -26.137 1.00 62.81 199 ARG A O 1
ATOM 1629 N N . ALA A 1 200 ? 26.220 2.472 -27.909 1.00 57.75 200 ALA A N 1
ATOM 1630 C CA . ALA A 1 200 ? 26.073 3.821 -28.455 1.00 57.75 200 ALA A CA 1
ATOM 1631 C C . ALA A 1 200 ? 25.296 4.738 -27.492 1.00 57.75 200 ALA A C 1
ATOM 1633 O O . ALA A 1 200 ? 25.784 5.803 -27.109 1.00 57.75 200 ALA A O 1
ATOM 1634 N N . HIS A 1 201 ? 24.131 4.296 -27.011 1.00 49.38 201 HIS A N 1
ATOM 1635 C CA . HIS A 1 201 ? 23.279 5.090 -26.123 1.00 49.38 201 HIS A CA 1
ATOM 1636 C C . HIS A 1 201 ? 23.952 5.401 -24.768 1.00 49.38 201 HIS A C 1
ATOM 1638 O O . HIS A 1 201 ? 23.773 6.498 -24.227 1.00 49.38 201 HIS A O 1
ATOM 1644 N N . LEU A 1 202 ? 24.771 4.481 -24.238 1.00 43.53 202 LEU A N 1
ATOM 1645 C CA . LEU A 1 202 ? 25.585 4.713 -23.037 1.00 43.53 202 LEU A CA 1
ATOM 1646 C C . LEU A 1 202 ? 26.660 5.793 -23.241 1.00 43.53 202 LEU A C 1
ATOM 1648 O O . LEU A 1 202 ? 26.889 6.582 -22.323 1.00 43.53 202 LEU A O 1
ATOM 1652 N N . LYS A 1 203 ? 27.288 5.875 -24.426 1.00 50.28 203 LYS A N 1
ATOM 1653 C CA . LYS A 1 203 ? 28.223 6.967 -24.758 1.00 50.28 203 LYS A CA 1
ATOM 1654 C C . LYS A 1 203 ? 27.503 8.319 -24.798 1.00 50.28 203 LYS A C 1
ATOM 1656 O O . LYS A 1 203 ? 27.916 9.231 -24.086 1.00 50.28 203 LYS A O 1
ATOM 1661 N N . PHE A 1 204 ? 26.405 8.424 -25.555 1.00 46.94 204 PHE A N 1
ATOM 1662 C CA . PHE A 1 204 ? 25.635 9.671 -25.684 1.00 46.94 204 PHE A CA 1
ATOM 1663 C C . PHE A 1 204 ? 25.164 10.215 -24.331 1.00 46.94 204 PHE A C 1
ATOM 1665 O O . PHE A 1 204 ? 25.379 11.389 -24.029 1.00 46.94 204 PHE A O 1
ATOM 1672 N N . LYS A 1 205 ? 24.592 9.357 -23.472 1.00 37.22 205 LYS A N 1
ATOM 1673 C CA . LYS A 1 205 ? 24.127 9.783 -22.144 1.00 37.22 205 LYS A CA 1
ATOM 1674 C C . LYS A 1 205 ? 25.269 10.337 -21.282 1.00 37.22 205 LYS A C 1
ATOM 1676 O O . LYS A 1 205 ? 25.088 11.338 -20.599 1.00 37.22 205 LYS A O 1
ATOM 1681 N N . LYS A 1 206 ? 26.459 9.729 -21.363 1.00 40.56 206 LYS A N 1
ATOM 1682 C CA . LYS A 1 206 ? 27.638 10.153 -20.598 1.00 40.56 206 LYS A CA 1
ATOM 1683 C C . LYS A 1 206 ? 28.238 11.486 -21.079 1.00 40.56 206 LYS A C 1
ATOM 1685 O O . LYS A 1 206 ? 28.839 12.163 -20.253 1.00 40.56 206 LYS A O 1
ATOM 1690 N N . LYS A 1 207 ? 28.067 11.873 -22.356 1.00 42.06 207 LYS A N 1
ATOM 1691 C CA . LYS A 1 207 ? 28.432 13.216 -22.866 1.00 42.06 207 LYS A CA 1
ATOM 1692 C C . LYS A 1 207 ? 27.434 14.271 -22.361 1.00 42.06 207 LYS A C 1
ATOM 1694 O O . LYS A 1 207 ? 27.833 15.209 -21.682 1.00 42.06 207 LYS A O 1
ATOM 1699 N N . ALA A 1 208 ? 26.131 14.027 -22.530 1.00 35.88 208 ALA A N 1
ATOM 1700 C CA . ALA A 1 208 ? 25.076 14.938 -22.063 1.00 35.88 208 ALA A CA 1
ATOM 1701 C C . ALA A 1 208 ? 25.112 15.206 -20.540 1.00 35.88 208 ALA A C 1
ATOM 1703 O O . ALA A 1 208 ? 24.908 16.339 -20.105 1.00 35.88 208 ALA A O 1
ATOM 1704 N N . ASP A 1 209 ? 25.430 14.192 -19.724 1.00 33.47 209 ASP A N 1
ATOM 1705 C CA . ASP A 1 209 ? 25.623 14.346 -18.274 1.00 33.47 209 ASP A CA 1
ATOM 1706 C C . ASP A 1 209 ? 26.843 15.223 -17.904 1.00 33.47 209 ASP A C 1
ATOM 1708 O O . ASP A 1 209 ? 26.965 15.615 -16.742 1.00 33.47 209 ASP A O 1
ATOM 1712 N N . ILE A 1 210 ? 27.760 15.525 -18.828 1.00 36.38 210 ILE A N 1
ATOM 1713 C CA . ILE A 1 210 ? 28.891 16.446 -18.617 1.00 36.38 210 ILE A CA 1
ATOM 1714 C C . ILE A 1 210 ? 28.469 17.872 -18.989 1.00 36.38 210 ILE A C 1
ATOM 1716 O O . ILE A 1 210 ? 28.589 18.771 -18.156 1.00 36.38 210 ILE A O 1
ATOM 1720 N N . ASP A 1 211 ? 27.894 18.060 -20.177 1.00 34.06 211 ASP A N 1
ATOM 1721 C CA . ASP A 1 211 ? 27.522 19.384 -20.696 1.00 34.06 211 ASP A CA 1
ATOM 1722 C C . ASP A 1 211 ? 26.406 20.052 -19.872 1.00 34.06 211 ASP A C 1
ATOM 1724 O O . ASP A 1 211 ? 26.446 21.253 -19.612 1.00 34.06 211 ASP A O 1
ATOM 1728 N N . LEU A 1 212 ? 25.456 19.276 -19.335 1.00 34.97 212 LEU A N 1
ATOM 1729 C CA . LEU A 1 212 ? 24.406 19.792 -18.443 1.00 34.97 212 LEU A CA 1
ATOM 1730 C C . LEU A 1 212 ? 24.922 20.321 -17.088 1.00 34.97 212 LEU A C 1
ATOM 1732 O O . LEU A 1 212 ? 24.135 20.867 -16.317 1.00 34.97 212 LEU A O 1
ATOM 1736 N N . LYS A 1 213 ? 26.217 20.172 -16.769 1.00 38.59 213 LYS A N 1
ATOM 1737 C CA . LYS A 1 213 ? 26.822 20.692 -15.527 1.00 38.59 213 LYS A CA 1
ATOM 1738 C C . LYS A 1 213 ? 27.532 22.042 -15.686 1.00 38.59 213 LYS A C 1
ATOM 1740 O O . LYS A 1 213 ? 27.991 22.574 -14.677 1.00 38.59 213 LYS A O 1
ATOM 1745 N N . SER A 1 214 ? 27.648 22.587 -16.901 1.00 31.14 214 SER A N 1
ATOM 1746 C CA . SER A 1 214 ? 28.383 23.838 -17.164 1.00 31.14 214 SER A CA 1
ATOM 1747 C C . SER A 1 214 ? 27.501 25.090 -17.280 1.00 31.14 214 SER A C 1
ATOM 1749 O O . SER A 1 214 ? 28.025 26.201 -17.222 1.00 31.14 214 SER A O 1
ATOM 1751 N N . MET A 1 215 ? 26.176 24.944 -17.411 1.00 28.17 215 MET A N 1
ATOM 1752 C CA . MET A 1 215 ? 25.252 26.075 -17.584 1.00 28.17 215 MET A CA 1
ATOM 1753 C C . MET A 1 215 ? 24.650 26.577 -16.262 1.00 28.17 215 MET A C 1
ATOM 1755 O O . MET A 1 215 ? 24.309 25.799 -15.372 1.00 28.17 215 MET A O 1
ATOM 1759 N N . GLY A 1 216 ? 24.549 27.905 -16.144 1.00 30.22 216 GLY A N 1
ATOM 1760 C CA . GLY A 1 216 ? 24.177 28.618 -14.919 1.00 30.22 216 GLY A CA 1
ATOM 1761 C C . GLY A 1 216 ? 22.673 28.750 -14.636 1.00 30.22 216 GLY A C 1
ATOM 1762 O O . GLY A 1 216 ? 21.820 28.194 -15.324 1.00 30.22 216 GLY A O 1
ATOM 1763 N N . SER A 1 217 ? 22.371 29.505 -13.578 1.00 32.38 217 SER A N 1
ATOM 1764 C CA . SER A 1 217 ? 21.077 29.567 -12.887 1.00 32.38 217 SER A CA 1
ATOM 1765 C C . SER A 1 217 ? 19.857 29.894 -13.759 1.00 32.38 217 SER A C 1
ATOM 1767 O O . SER A 1 217 ? 19.837 30.876 -14.499 1.00 32.38 217 SER A O 1
ATOM 1769 N N . ILE A 1 218 ? 18.776 29.141 -13.542 1.00 30.02 218 ILE A N 1
ATOM 1770 C CA . ILE A 1 218 ? 17.418 29.470 -13.994 1.00 30.02 218 ILE A CA 1
ATOM 1771 C C . ILE A 1 218 ? 16.676 30.158 -12.840 1.00 30.02 218 ILE A C 1
ATOM 1773 O O . ILE A 1 218 ? 16.740 29.693 -11.704 1.00 30.02 218 ILE A O 1
ATOM 1777 N N . PHE A 1 219 ? 15.950 31.242 -13.128 1.00 28.83 219 PHE A N 1
ATOM 1778 C CA . PHE A 1 219 ? 14.999 31.837 -12.183 1.00 28.83 219 PHE A CA 1
ATOM 1779 C C . PHE A 1 219 ? 13.628 31.162 -12.302 1.00 28.83 219 PHE A C 1
ATOM 1781 O O . PHE A 1 219 ? 13.091 31.019 -13.403 1.00 28.83 219 PHE A O 1
ATOM 1788 N N . GLU A 1 220 ? 13.078 30.772 -11.156 1.00 28.56 220 GLU A N 1
ATOM 1789 C CA . GLU A 1 220 ? 11.827 30.031 -11.003 1.00 28.56 220 GLU A CA 1
ATOM 1790 C C . GLU A 1 220 ? 10.718 30.953 -10.472 1.00 28.56 220 GLU A C 1
ATOM 1792 O O . GLU A 1 220 ? 10.911 31.666 -9.487 1.00 28.56 220 GLU A O 1
ATOM 1797 N N . VAL A 1 221 ? 9.543 30.911 -11.104 1.00 31.00 221 VAL A N 1
ATOM 1798 C CA . VAL A 1 221 ? 8.280 31.360 -10.501 1.00 31.00 221 VAL A CA 1
ATOM 1799 C C . VAL A 1 221 ? 7.472 30.097 -10.248 1.00 31.00 221 VAL A C 1
ATOM 1801 O O . VAL A 1 221 ? 7.286 29.296 -11.163 1.00 31.00 221 VAL A O 1
ATOM 1804 N N . LYS A 1 222 ? 7.056 29.886 -8.999 1.00 28.03 222 LYS A N 1
ATOM 1805 C CA . LYS A 1 222 ? 6.477 28.615 -8.564 1.00 28.03 222 LYS A CA 1
ATOM 1806 C C . LYS A 1 222 ? 5.042 28.438 -9.052 1.00 28.03 222 LYS A C 1
ATOM 1808 O O . LYS A 1 222 ? 4.140 29.057 -8.506 1.00 28.03 222 LYS A O 1
ATOM 1813 N N . GLU A 1 223 ? 4.858 27.499 -9.968 1.00 28.97 223 GLU A N 1
ATOM 1814 C CA . GLU A 1 223 ? 4.024 26.317 -9.720 1.00 28.97 223 GLU A CA 1
ATOM 1815 C C . GLU A 1 223 ? 4.571 25.144 -10.552 1.00 28.97 223 GLU A C 1
ATOM 1817 O O . GLU A 1 223 ? 5.237 25.345 -11.569 1.00 28.97 223 GLU A O 1
ATOM 1822 N N . GLU A 1 224 ? 4.442 23.917 -10.046 1.00 27.59 224 GLU A N 1
ATOM 1823 C CA . GLU A 1 224 ? 5.389 22.845 -10.382 1.00 27.59 224 GLU A CA 1
ATOM 1824 C C . GLU A 1 224 ? 4.911 21.909 -11.500 1.00 27.59 224 GLU A C 1
ATOM 1826 O O . GLU A 1 224 ? 3.789 21.410 -11.478 1.00 27.59 224 GLU A O 1
ATOM 1831 N N . CYS A 1 225 ? 5.798 21.594 -12.450 1.00 26.11 225 CYS A N 1
ATOM 1832 C CA . CYS A 1 225 ? 5.551 20.635 -13.530 1.00 26.11 225 CYS A CA 1
ATOM 1833 C C . CYS A 1 225 ? 6.840 19.919 -13.961 1.00 26.11 225 CYS A C 1
ATOM 1835 O O . CYS A 1 225 ? 7.926 20.492 -13.916 1.00 26.11 225 CYS A O 1
ATOM 1837 N N . TYR A 1 226 ? 6.704 18.690 -14.469 1.00 27.67 226 TYR A N 1
ATOM 1838 C CA . TYR A 1 226 ? 7.761 17.975 -15.192 1.00 27.67 226 TYR A CA 1
ATOM 1839 C C . TYR A 1 226 ? 7.208 17.346 -16.476 1.00 27.67 226 TYR A C 1
ATOM 1841 O O . TYR A 1 226 ? 6.101 16.816 -16.502 1.00 27.67 226 TYR A O 1
ATOM 1849 N N . VAL A 1 227 ? 7.999 17.408 -17.549 1.00 23.67 227 VAL A N 1
ATOM 1850 C CA . VAL A 1 227 ? 7.637 16.907 -18.884 1.00 23.67 227 VAL A CA 1
ATOM 1851 C C . VAL A 1 227 ? 7.912 15.405 -18.990 1.00 23.67 227 VAL A C 1
ATOM 1853 O O . VAL A 1 227 ? 8.989 14.948 -18.607 1.00 23.67 227 VAL A O 1
ATOM 1856 N N . GLN A 1 228 ? 6.984 14.647 -19.582 1.00 25.97 228 GLN A N 1
ATOM 1857 C CA . GLN A 1 228 ? 7.168 13.230 -19.906 1.00 25.97 228 GLN A CA 1
ATOM 1858 C C . GLN A 1 228 ? 7.183 13.001 -21.425 1.00 25.97 228 GLN A C 1
ATOM 1860 O O . GLN A 1 228 ? 6.284 13.435 -22.139 1.00 25.97 228 GLN A O 1
ATOM 1865 N N . TYR A 1 229 ? 8.167 12.233 -21.896 1.00 23.56 229 TYR A N 1
ATOM 1866 C CA . TYR A 1 229 ? 8.118 11.509 -23.169 1.00 23.56 229 TYR A CA 1
ATOM 1867 C C . TYR A 1 229 ? 8.072 10.002 -22.884 1.00 23.56 229 TYR A C 1
ATOM 1869 O O . TYR A 1 229 ? 8.682 9.532 -21.924 1.00 23.56 229 TYR A O 1
ATOM 1877 N N . SER A 1 230 ? 7.382 9.248 -23.741 1.00 24.84 230 SER A N 1
ATOM 1878 C CA . SER A 1 230 ? 7.391 7.775 -23.774 1.00 24.84 230 SER A CA 1
ATOM 1879 C C . SER A 1 230 ? 7.705 7.324 -25.211 1.00 24.84 230 SER A C 1
ATOM 1881 O O . SER A 1 230 ? 7.448 8.089 -26.143 1.00 24.84 230 SER A O 1
ATOM 1883 N N . PRO A 1 231 ? 8.297 6.133 -25.418 1.00 30.72 231 PRO A N 1
ATOM 1884 C CA . PRO A 1 231 ? 7.494 4.907 -25.505 1.00 30.72 231 PRO A CA 1
ATOM 1885 C C . PRO A 1 231 ? 7.960 3.785 -24.557 1.00 30.72 231 PRO A C 1
ATOM 1887 O O . PRO A 1 231 ? 8.938 3.914 -23.825 1.00 30.72 231 PRO A O 1
ATOM 1890 N N . VAL A 1 232 ? 7.215 2.676 -24.551 1.00 29.09 232 VAL A N 1
ATOM 1891 C CA . VAL A 1 232 ? 7.271 1.618 -23.528 1.00 29.09 232 VAL A CA 1
ATOM 1892 C C . VAL A 1 232 ? 7.989 0.359 -24.030 1.00 29.09 232 VAL A C 1
ATOM 1894 O O . VAL A 1 232 ? 7.637 -0.137 -25.095 1.00 29.09 232 VAL A O 1
ATOM 1897 N N . LYS A 1 233 ? 8.915 -0.194 -23.221 1.00 32.62 233 LYS A N 1
ATOM 1898 C CA . LYS A 1 233 ? 9.030 -1.634 -22.839 1.00 32.62 233 LYS A CA 1
ATOM 1899 C C . LYS A 1 233 ? 10.393 -1.970 -22.195 1.00 32.62 233 LYS A C 1
ATOM 1901 O O . LYS A 1 233 ? 11.302 -2.450 -22.860 1.00 32.62 233 LYS A O 1
ATOM 1906 N N . LEU A 1 234 ? 10.503 -1.786 -20.876 1.00 27.44 234 LEU A N 1
ATOM 1907 C CA . LEU A 1 234 ? 10.743 -2.882 -19.916 1.00 27.44 234 LEU A CA 1
ATOM 1908 C C . LEU A 1 234 ? 10.660 -2.342 -18.478 1.00 27.44 234 LEU A C 1
ATOM 1910 O O . LEU A 1 234 ? 11.187 -1.270 -18.185 1.00 27.44 234 LEU A O 1
ATOM 1914 N N . GLN A 1 235 ? 10.043 -3.094 -17.567 1.00 38.28 235 GLN A N 1
ATOM 1915 C CA . GLN A 1 235 ? 10.045 -2.761 -16.142 1.00 38.28 235 GLN A CA 1
ATOM 1916 C C . GLN A 1 235 ? 11.383 -3.173 -15.510 1.00 38.28 235 GLN A C 1
ATOM 1918 O O . GLN A 1 235 ? 11.603 -4.338 -15.192 1.00 38.28 235 GLN A O 1
ATOM 1923 N N . GLN A 1 236 ? 12.273 -2.204 -15.301 1.00 31.78 236 GLN A N 1
ATOM 1924 C CA . GLN A 1 236 ? 13.340 -2.303 -14.304 1.00 31.78 236 GLN A CA 1
ATOM 1925 C C . GLN A 1 236 ? 13.021 -1.349 -13.152 1.00 31.78 236 GLN A C 1
ATOM 1927 O O . GLN A 1 236 ? 12.568 -0.225 -13.382 1.00 31.78 236 GLN A O 1
ATOM 1932 N N . ALA A 1 237 ? 13.239 -1.798 -11.915 1.00 33.12 237 ALA A N 1
ATOM 1933 C CA . ALA A 1 237 ? 12.913 -1.035 -10.716 1.00 33.12 237 ALA A CA 1
ATOM 1934 C C . ALA A 1 237 ? 13.796 0.222 -10.603 1.00 33.12 237 ALA A C 1
ATOM 1936 O O . ALA A 1 237 ? 14.934 0.183 -10.139 1.00 33.12 237 ALA A O 1
ATOM 1937 N N . GLN A 1 238 ? 13.265 1.359 -11.049 1.00 33.38 238 GLN A N 1
ATOM 1938 C CA . GLN A 1 238 ? 13.923 2.654 -10.916 1.00 33.38 238 GLN A CA 1
ATOM 1939 C C . GLN A 1 238 ? 13.807 3.166 -9.478 1.00 33.38 238 GLN A C 1
ATOM 1941 O O . GLN A 1 238 ? 12.795 3.774 -9.119 1.00 33.38 238 GLN A O 1
ATOM 1946 N N . VAL A 1 239 ? 14.875 3.006 -8.696 1.00 30.91 239 VAL A N 1
ATOM 1947 C CA . VAL A 1 239 ? 15.058 3.744 -7.441 1.00 30.91 239 VAL A CA 1
ATOM 1948 C C . VAL A 1 239 ? 15.165 5.238 -7.768 1.00 30.91 239 VAL A C 1
ATOM 1950 O O . VAL A 1 239 ? 16.203 5.723 -8.216 1.00 30.91 239 VAL A O 1
ATOM 1953 N N . GLN A 1 240 ? 14.071 5.968 -7.564 1.00 28.25 240 GLN A N 1
ATOM 1954 C CA . GLN A 1 240 ? 14.012 7.426 -7.638 1.00 28.25 240 GLN A CA 1
ATOM 1955 C C . GLN A 1 240 ? 13.468 7.972 -6.312 1.00 28.25 240 GLN A C 1
ATOM 1957 O O . GLN A 1 240 ? 12.476 7.441 -5.811 1.00 28.25 240 GLN A O 1
ATOM 1962 N N . PRO A 1 241 ? 14.055 9.044 -5.752 1.00 29.34 241 PRO A N 1
ATOM 1963 C CA . PRO A 1 241 ? 13.437 9.785 -4.661 1.00 29.34 241 PRO A CA 1
ATOM 1964 C C . PRO A 1 241 ? 12.270 10.613 -5.221 1.00 29.34 241 PRO A C 1
ATOM 1966 O O . PRO A 1 241 ? 12.458 11.733 -5.689 1.00 29.34 241 PRO A O 1
ATOM 1969 N N . VAL A 1 242 ? 11.069 10.034 -5.227 1.00 36.59 242 VAL A N 1
ATOM 1970 C CA . VAL A 1 242 ? 9.835 10.708 -5.665 1.00 36.59 242 VAL A CA 1
ATOM 1971 C C . VAL A 1 242 ? 9.300 11.602 -4.540 1.00 36.59 242 VAL A C 1
ATOM 1973 O O . VAL A 1 242 ? 9.436 11.275 -3.360 1.00 36.59 242 VAL A O 1
ATOM 1976 N N . ARG A 1 243 ? 8.681 12.735 -4.895 1.00 36.78 243 ARG A N 1
ATOM 1977 C CA . ARG A 1 243 ? 8.024 13.637 -3.938 1.00 36.78 243 ARG A CA 1
ATOM 1978 C C . ARG A 1 243 ? 6.869 12.936 -3.225 1.00 36.78 243 ARG A C 1
ATOM 1980 O O . ARG A 1 243 ? 5.871 12.593 -3.844 1.00 36.78 243 ARG A O 1
ATOM 1987 N N . VAL A 1 244 ? 6.985 12.802 -1.906 1.00 42.81 244 VAL A N 1
ATOM 1988 C CA . VAL A 1 244 ? 5.923 12.297 -1.009 1.00 42.81 244 VAL A CA 1
ATOM 1989 C C . VAL A 1 244 ? 5.222 13.467 -0.293 1.00 42.81 244 VAL A C 1
ATOM 1991 O O . VAL A 1 244 ? 4.655 13.313 0.784 1.00 42.81 244 VAL A O 1
ATOM 1994 N N . GLU A 1 245 ? 5.329 14.682 -0.839 1.00 43.44 245 GLU A N 1
ATOM 1995 C CA . GLU A 1 245 ? 5.080 15.926 -0.099 1.00 43.44 245 GLU A CA 1
ATOM 1996 C C . GLU A 1 245 ? 3.609 16.117 0.297 1.00 43.44 245 GLU A C 1
ATOM 1998 O O . GLU A 1 245 ? 3.363 16.530 1.425 1.00 43.44 245 GLU A O 1
ATOM 2003 N N . SER A 1 246 ? 2.632 15.735 -0.535 1.00 55.28 246 SER A N 1
ATOM 2004 C CA . SER A 1 246 ? 1.202 15.841 -0.196 1.00 55.28 246 SER A CA 1
ATOM 2005 C C . SER A 1 246 ? 0.809 14.920 0.966 1.00 55.28 246 SER A C 1
ATOM 2007 O O . SER A 1 246 ? 0.365 15.396 2.009 1.00 55.28 246 SER A O 1
ATOM 2009 N N . ILE A 1 247 ? 1.042 13.609 0.837 1.00 52.38 247 ILE A N 1
ATOM 2010 C CA . ILE A 1 247 ? 0.697 12.622 1.874 1.00 52.38 247 ILE A CA 1
ATOM 2011 C C . ILE A 1 247 ? 1.522 12.838 3.147 1.00 52.38 247 ILE A C 1
ATOM 2013 O O . ILE A 1 247 ? 0.969 12.732 4.240 1.00 52.38 247 ILE A O 1
ATOM 2017 N N . ASN A 1 248 ? 2.812 13.181 3.058 1.00 59.56 248 ASN A N 1
ATOM 2018 C CA . ASN A 1 248 ? 3.599 13.458 4.263 1.00 59.56 248 ASN A CA 1
ATOM 2019 C C . ASN A 1 248 ? 3.231 14.795 4.917 1.00 59.56 248 ASN A C 1
ATOM 2021 O O . ASN A 1 248 ? 3.294 14.873 6.141 1.00 59.56 248 ASN A O 1
ATOM 2025 N N . THR A 1 249 ? 2.808 15.815 4.161 1.00 68.06 249 THR A N 1
ATOM 2026 C CA . THR A 1 249 ? 2.263 17.052 4.748 1.00 68.06 249 THR A CA 1
ATOM 2027 C C . THR A 1 249 ? 0.937 16.765 5.438 1.00 68.06 249 THR A C 1
ATOM 2029 O O . THR A 1 249 ? 0.818 17.068 6.616 1.00 68.06 249 THR A O 1
ATOM 2032 N N . PHE A 1 250 ? 0.008 16.059 4.789 1.00 67.38 250 PHE A N 1
ATOM 2033 C CA . PHE A 1 250 ? -1.265 15.646 5.388 1.00 67.38 250 PHE A CA 1
ATOM 2034 C C . PHE A 1 250 ? -1.071 14.789 6.652 1.00 67.38 250 PHE A C 1
ATOM 2036 O O . PHE A 1 250 ? -1.634 15.093 7.704 1.00 67.38 250 PHE A O 1
ATOM 2043 N N . LYS A 1 251 ? -0.196 13.769 6.607 1.00 67.25 251 LYS A N 1
ATOM 2044 C CA . LYS A 1 251 ? 0.172 12.977 7.795 1.00 67.25 251 LYS A CA 1
ATOM 2045 C C . LYS A 1 251 ? 0.788 13.854 8.885 1.00 67.25 251 LYS A C 1
ATOM 2047 O O . LYS A 1 251 ? 0.440 13.674 10.047 1.00 67.25 251 LYS A O 1
ATOM 2052 N N . LYS A 1 252 ? 1.680 14.792 8.545 1.00 76.44 252 LYS A N 1
ATOM 2053 C CA . LYS A 1 252 ? 2.311 15.726 9.496 1.00 76.44 252 LYS A CA 1
ATOM 2054 C C . LYS A 1 252 ? 1.300 16.704 10.098 1.00 76.44 252 LYS A C 1
ATOM 2056 O O . LYS A 1 252 ? 1.404 17.007 11.278 1.00 76.44 252 LYS A O 1
ATOM 2061 N N . GLU A 1 253 ? 0.325 17.166 9.330 1.00 79.19 253 GLU A N 1
ATOM 2062 C CA . GLU A 1 253 ? -0.694 18.123 9.758 1.00 79.19 253 GLU A CA 1
ATOM 2063 C C . GLU A 1 253 ? -1.725 17.473 10.686 1.00 79.19 253 GLU A C 1
ATOM 2065 O O . GLU A 1 253 ? -1.921 17.965 11.797 1.00 79.19 253 GLU A O 1
ATOM 2070 N N . ILE A 1 254 ? -2.244 16.289 10.331 1.00 72.12 254 ILE A N 1
ATOM 2071 C CA . ILE A 1 254 ? -3.023 15.444 11.254 1.00 72.12 254 ILE A CA 1
ATOM 2072 C C . ILE A 1 254 ? -2.202 15.097 12.504 1.00 72.12 254 ILE A C 1
ATOM 2074 O O . ILE A 1 254 ? -2.697 15.218 13.622 1.00 72.12 254 ILE A O 1
ATOM 2078 N N . THR A 1 255 ? -0.928 14.717 12.348 1.00 72.62 255 THR A N 1
ATOM 2079 C CA . THR A 1 255 ? -0.043 14.418 13.488 1.00 72.62 255 THR A CA 1
ATOM 2080 C C . THR A 1 255 ? 0.146 15.640 14.388 1.00 72.62 255 THR A C 1
ATOM 2082 O O . THR A 1 255 ? 0.138 15.492 15.605 1.00 72.62 255 THR A O 1
ATOM 2085 N N . ASN A 1 256 ? 0.275 16.846 13.830 1.00 77.00 256 ASN A N 1
ATOM 2086 C CA . ASN A 1 256 ? 0.381 18.083 14.599 1.00 77.00 256 ASN A CA 1
ATOM 2087 C C . ASN A 1 256 ? -0.917 18.371 15.365 1.00 77.00 256 ASN A C 1
ATOM 2089 O O . ASN A 1 256 ? -0.862 18.567 16.576 1.00 77.00 256 ASN A O 1
ATOM 2093 N N . GLN A 1 257 ? -2.075 18.347 14.694 1.00 72.25 257 GLN A N 1
ATOM 2094 C CA . GLN A 1 257 ? -3.373 18.610 15.328 1.00 72.25 257 GLN A CA 1
ATOM 2095 C C . GLN A 1 257 ? -3.695 17.588 16.433 1.00 72.25 257 GLN A C 1
ATOM 2097 O O . GLN A 1 257 ? -4.097 17.971 17.532 1.00 72.25 257 GLN A O 1
ATOM 2102 N N . LEU A 1 258 ? -3.437 16.296 16.203 1.00 68.38 258 LEU A N 1
ATOM 2103 C CA . LEU A 1 258 ? -3.653 15.255 17.213 1.00 68.38 258 LEU A CA 1
ATOM 2104 C C . LEU A 1 258 ? -2.627 15.316 18.358 1.00 68.38 258 LEU A C 1
ATOM 2106 O O . LEU A 1 258 ? -3.013 15.151 19.520 1.00 68.38 258 LEU A O 1
ATOM 2110 N N . ASN A 1 259 ? -1.348 15.606 18.086 1.00 62.94 259 ASN A N 1
ATOM 2111 C CA . ASN A 1 259 ? -0.333 15.755 19.138 1.00 62.94 259 ASN A CA 1
ATOM 2112 C C . ASN A 1 259 ? -0.594 16.962 20.040 1.00 62.94 259 ASN A C 1
ATOM 2114 O O . ASN A 1 259 ? -0.425 16.828 21.252 1.00 62.94 259 ASN A O 1
ATOM 2118 N N . LEU A 1 260 ? -1.041 18.091 19.471 1.00 57.31 260 LEU A N 1
ATOM 2119 C CA . LEU A 1 260 ? -1.451 19.287 20.218 1.00 57.31 260 LEU A CA 1
ATOM 2120 C C . LEU A 1 260 ? -2.560 18.988 21.238 1.00 57.31 260 LEU A C 1
ATOM 2122 O O . LEU A 1 260 ? -2.654 19.688 22.240 1.00 57.31 260 LEU A O 1
ATOM 2126 N N . SER A 1 261 ? -3.375 17.950 21.007 1.00 55.88 261 SER A N 1
ATOM 2127 C CA . SER A 1 261 ? -4.458 17.581 21.920 1.00 55.88 261 SER A CA 1
ATOM 2128 C C . SER A 1 261 ? -4.019 16.708 23.104 1.00 55.88 261 SER A C 1
ATOM 2130 O O . SER A 1 261 ? -4.437 16.981 24.224 1.00 55.88 261 SER A O 1
ATOM 2132 N N . ASN A 1 262 ? -3.243 15.631 22.883 1.00 56.62 262 ASN A N 1
ATOM 2133 C CA . ASN A 1 262 ? -3.091 14.567 23.896 1.00 56.62 262 ASN A CA 1
ATOM 2134 C C . ASN A 1 262 ? -1.869 13.627 23.726 1.00 56.62 262 ASN A C 1
ATOM 2136 O O . ASN A 1 262 ? -1.915 12.471 24.153 1.00 56.62 262 ASN A O 1
ATOM 2140 N N . ASN A 1 263 ? -0.760 14.077 23.116 1.00 72.81 263 ASN A N 1
ATOM 2141 C CA . ASN A 1 263 ? 0.476 13.264 23.000 1.00 72.81 263 ASN A CA 1
ATOM 2142 C C . ASN A 1 263 ? 0.229 11.897 22.290 1.00 72.81 263 ASN A C 1
ATOM 2144 O O . ASN A 1 263 ? 0.721 10.831 22.684 1.00 72.81 263 ASN A O 1
ATOM 2148 N N . LEU A 1 264 ? -0.634 11.933 21.264 1.00 83.62 264 LEU A N 1
ATOM 2149 C CA . LEU A 1 264 ? -1.233 10.777 20.594 1.00 83.62 264 LEU A CA 1
ATOM 2150 C C . LEU A 1 264 ? -0.326 10.218 19.488 1.00 83.62 264 LEU A C 1
ATOM 2152 O O . LEU A 1 264 ? -0.373 10.646 18.337 1.00 83.62 264 LEU A O 1
ATOM 2156 N N . ARG A 1 265 ? 0.467 9.189 19.812 1.00 88.50 265 ARG A N 1
ATOM 2157 C CA . ARG A 1 265 ? 1.263 8.476 18.802 1.00 88.50 265 ARG A CA 1
ATOM 2158 C C . ARG A 1 265 ? 0.376 7.619 17.889 1.00 88.50 265 ARG A C 1
ATOM 2160 O O . ARG A 1 265 ? 0.033 6.493 18.248 1.00 88.50 265 ARG A O 1
ATOM 2167 N N . ILE A 1 266 ? 0.109 8.132 16.690 1.00 92.12 266 ILE A N 1
ATOM 2168 C CA . ILE A 1 266 ? -0.413 7.367 15.548 1.00 92.12 266 ILE A CA 1
ATOM 2169 C C . ILE A 1 266 ? 0.565 6.229 15.201 1.00 92.12 266 ILE A C 1
ATOM 2171 O O . ILE A 1 266 ? 1.783 6.436 15.214 1.00 92.12 266 ILE A O 1
ATOM 2175 N N . SER A 1 267 ? 0.045 5.036 14.897 1.00 91.50 267 SER A N 1
ATOM 2176 C CA . SER A 1 267 ? 0.844 3.921 14.358 1.00 91.50 267 SER A CA 1
ATOM 2177 C C . SER A 1 267 ? 0.757 3.848 12.836 1.00 91.50 267 SER A C 1
ATOM 2179 O O . SER A 1 267 ? 1.782 3.813 12.160 1.00 91.50 267 SER A O 1
ATOM 2181 N N . ASP A 1 268 ? -0.466 3.868 12.307 1.00 92.75 268 ASP A N 1
ATOM 2182 C CA . ASP A 1 268 ? -0.769 3.651 10.894 1.00 92.75 268 ASP A CA 1
ATOM 2183 C C . ASP A 1 268 ? -2.059 4.390 10.479 1.00 92.75 268 ASP A C 1
ATOM 2185 O O . ASP A 1 268 ? -2.822 4.855 11.333 1.00 92.75 268 ASP A O 1
ATOM 2189 N N . ILE A 1 269 ? -2.285 4.534 9.171 1.00 94.19 269 ILE A N 1
ATOM 2190 C CA . ILE A 1 269 ? -3.375 5.323 8.585 1.00 94.19 269 ILE A CA 1
ATOM 2191 C C . ILE A 1 269 ? -3.849 4.733 7.253 1.00 94.19 269 ILE A C 1
ATOM 2193 O O . ILE A 1 269 ? -3.078 4.631 6.299 1.00 94.19 269 ILE A O 1
ATOM 2197 N N . ALA A 1 270 ? -5.147 4.450 7.173 1.00 92.88 270 ALA A N 1
ATOM 2198 C CA . ALA A 1 270 ? -5.852 4.165 5.930 1.00 92.88 270 ALA A CA 1
ATOM 2199 C C . ALA A 1 270 ? -6.634 5.408 5.473 1.00 92.88 270 ALA A C 1
ATOM 2201 O O . ALA A 1 270 ? -6.974 6.274 6.281 1.00 92.88 270 ALA A O 1
ATOM 2202 N N . VAL A 1 271 ? -6.944 5.489 4.181 1.00 91.12 271 VAL A N 1
ATOM 2203 C CA . VAL A 1 271 ? -7.872 6.483 3.628 1.00 91.12 271 VAL A CA 1
ATOM 2204 C C . VAL A 1 271 ? -8.951 5.726 2.873 1.00 91.12 271 VAL A C 1
ATOM 2206 O O . VAL A 1 271 ? -8.642 4.885 2.031 1.00 91.12 271 VAL A O 1
ATOM 2209 N N . THR A 1 272 ? -10.210 6.008 3.191 1.00 86.38 272 THR A N 1
ATOM 2210 C CA . THR A 1 272 ? -11.369 5.469 2.481 1.00 86.38 272 THR A CA 1
ATOM 2211 C C . THR A 1 272 ? -12.083 6.591 1.735 1.00 86.38 272 THR A C 1
ATOM 2213 O O . THR A 1 272 ? -12.062 7.743 2.175 1.00 86.38 272 THR A O 1
ATOM 2216 N N . ALA A 1 273 ? -12.680 6.272 0.589 1.00 76.56 273 ALA A N 1
ATOM 2217 C CA . ALA A 1 273 ? -13.645 7.150 -0.054 1.00 76.56 273 ALA A CA 1
ATOM 2218 C C . ALA A 1 273 ? -15.014 6.888 0.582 1.00 76.56 273 ALA A C 1
ATOM 2220 O O . ALA A 1 273 ? -15.450 5.738 0.624 1.00 76.56 273 ALA A O 1
ATOM 2221 N N . ASP A 1 274 ? -15.689 7.933 1.060 1.00 65.75 274 ASP A N 1
ATOM 2222 C CA . ASP A 1 274 ? -17.105 7.832 1.396 1.00 65.75 274 ASP A CA 1
ATOM 2223 C C . ASP A 1 274 ? -17.911 7.906 0.093 1.00 65.75 274 ASP A C 1
ATOM 2225 O O . ASP A 1 274 ? -18.133 8.982 -0.477 1.00 65.75 274 ASP A O 1
ATOM 2229 N N . ASN A 1 275 ? -18.348 6.733 -0.370 1.00 58.78 275 ASN A N 1
ATOM 2230 C CA . ASN A 1 275 ? -19.151 6.562 -1.581 1.00 58.78 275 ASN A CA 1
ATOM 2231 C C . ASN A 1 275 ? -20.520 7.279 -1.509 1.00 58.78 275 ASN A C 1
ATOM 2233 O O . ASN A 1 275 ? -21.198 7.386 -2.528 1.00 58.78 275 ASN A O 1
ATOM 2237 N N . THR A 1 276 ? -20.938 7.769 -0.334 1.00 59.41 276 THR A N 1
ATOM 2238 C CA . THR A 1 276 ? -22.221 8.459 -0.119 1.00 59.41 276 THR A CA 1
ATOM 2239 C C . THR A 1 276 ? -22.106 9.984 -0.036 1.00 59.41 276 THR A C 1
ATOM 2241 O O . THR A 1 276 ? -23.088 10.671 -0.315 1.00 59.41 276 THR A O 1
ATOM 2244 N N . LEU A 1 277 ? -20.930 10.530 0.308 1.00 55.56 277 LEU A N 1
ATOM 2245 C CA . LEU A 1 277 ? -20.743 11.969 0.573 1.00 55.56 277 LEU A CA 1
ATOM 2246 C C . LEU A 1 277 ? -19.670 12.671 -0.282 1.00 55.56 277 LEU A C 1
ATOM 2248 O O . LEU A 1 277 ? -19.471 13.873 -0.114 1.00 55.56 277 LEU A O 1
ATOM 2252 N N . PHE A 1 278 ? -18.988 11.972 -1.198 1.00 57.25 278 PHE A N 1
ATOM 2253 C CA . PHE A 1 278 ? -17.902 12.519 -2.044 1.00 57.25 278 PHE A CA 1
ATOM 2254 C C . PHE A 1 278 ? -16.708 13.116 -1.268 1.00 57.25 278 PHE A C 1
ATOM 2256 O O . PHE A 1 278 ? -15.891 13.851 -1.831 1.00 57.25 278 PHE A O 1
ATOM 2263 N N . PHE A 1 279 ? -16.570 12.792 0.017 1.00 69.94 279 PHE A N 1
ATOM 2264 C CA . PHE A 1 279 ? -15.413 13.157 0.830 1.00 69.94 279 PHE A CA 1
ATOM 2265 C C . PHE A 1 279 ? -14.590 11.914 1.151 1.00 69.94 279 PHE A C 1
ATOM 2267 O O . PHE A 1 279 ? -15.116 10.810 1.274 1.00 69.94 279 PHE A O 1
ATOM 2274 N N . TYR A 1 280 ? -13.281 12.087 1.300 1.00 77.19 280 TYR A N 1
ATOM 2275 C CA . TYR A 1 280 ? -12.451 11.036 1.868 1.00 77.19 280 TYR A CA 1
ATOM 2276 C C . TYR A 1 280 ? -12.536 11.097 3.394 1.00 77.19 280 TYR A C 1
ATOM 2278 O O . TYR A 1 280 ? -12.700 12.170 3.989 1.00 77.19 280 TYR A O 1
ATOM 2286 N N . GLN A 1 281 ? -12.369 9.943 4.029 1.00 87.62 281 GLN A N 1
ATOM 2287 C CA . GLN A 1 281 ? -12.202 9.832 5.470 1.00 87.62 281 GLN A CA 1
ATOM 2288 C C . GLN A 1 281 ? -10.864 9.146 5.752 1.00 87.62 281 GLN A C 1
ATOM 2290 O O . GLN A 1 281 ? -10.586 8.041 5.279 1.00 87.62 281 GLN A O 1
ATOM 2295 N N . ALA A 1 282 ? -10.000 9.833 6.494 1.00 92.50 282 ALA A N 1
ATOM 2296 C CA . ALA A 1 282 ? -8.756 9.280 6.999 1.00 92.50 282 ALA A CA 1
ATOM 2297 C C . ALA A 1 282 ? -9.042 8.524 8.296 1.00 92.50 282 ALA A C 1
ATOM 2299 O O . ALA A 1 282 ? -9.784 9.000 9.152 1.00 92.50 282 ALA A O 1
ATOM 2300 N N . VAL A 1 283 ? -8.454 7.343 8.451 1.00 94.00 283 VAL A N 1
ATOM 2301 C CA . VAL A 1 283 ? -8.740 6.454 9.576 1.00 94.00 283 VAL A CA 1
ATOM 2302 C C . VAL A 1 283 ? -7.418 6.018 10.200 1.00 94.00 283 VAL A C 1
ATOM 2304 O O . VAL A 1 283 ? -6.615 5.343 9.557 1.00 94.00 283 VAL A O 1
ATOM 2307 N N . VAL A 1 284 ? -7.160 6.459 11.436 1.00 95.56 284 VAL A N 1
ATOM 2308 C CA . VAL A 1 284 ? -5.852 6.358 12.113 1.00 95.56 284 VAL A CA 1
ATOM 2309 C C . VAL A 1 284 ? -5.888 5.419 13.319 1.00 95.56 284 VAL A C 1
ATOM 2311 O O . VAL A 1 284 ? -6.872 5.390 14.059 1.00 95.56 284 VAL A O 1
ATOM 2314 N N . THR A 1 285 ? -4.804 4.676 13.556 1.00 96.00 285 THR A N 1
ATOM 2315 C CA . THR A 1 285 ? -4.658 3.776 14.718 1.00 96.00 285 THR A CA 1
ATOM 2316 C C . THR A 1 285 ? -3.895 4.425 15.874 1.00 96.00 285 THR A C 1
ATOM 2318 O O . THR A 1 285 ? -2.811 4.983 15.690 1.00 96.00 285 THR A O 1
ATOM 2321 N N . LEU A 1 286 ? -4.443 4.307 17.088 1.00 95.38 286 LEU A N 1
ATOM 2322 C CA . LEU A 1 286 ? -3.861 4.796 18.342 1.00 95.38 286 LEU A CA 1
ATOM 2323 C C . LEU A 1 286 ? -3.582 3.608 19.290 1.00 95.38 286 LEU A C 1
ATOM 2325 O O . LEU A 1 286 ? -4.400 3.317 20.172 1.00 95.38 286 LEU A O 1
ATOM 2329 N N . PRO A 1 287 ? -2.443 2.896 19.143 1.00 93.25 287 PRO A N 1
ATOM 2330 C CA . PRO A 1 287 ? -2.183 1.631 19.840 1.00 93.25 287 PRO A CA 1
ATOM 2331 C C . PRO A 1 287 ? -2.245 1.741 21.363 1.00 93.25 287 PRO A C 1
ATOM 2333 O O . PRO A 1 287 ? -2.865 0.900 22.009 1.00 93.25 287 PRO A O 1
ATOM 2336 N N . ARG A 1 288 ? -1.640 2.791 21.941 1.00 92.06 288 ARG A N 1
ATOM 2337 C CA . ARG A 1 288 ? -1.585 3.000 23.402 1.00 92.06 288 ARG A CA 1
ATOM 2338 C C . ARG A 1 288 ? -2.974 3.130 24.023 1.00 92.06 288 ARG A C 1
ATOM 2340 O O . ARG A 1 288 ? -3.187 2.673 25.138 1.00 92.06 288 ARG A O 1
ATOM 2347 N N . GLN A 1 289 ? -3.905 3.751 23.306 1.00 94.56 289 GLN A N 1
ATOM 2348 C CA . GLN A 1 289 ? -5.271 3.988 23.758 1.00 94.56 289 GLN A CA 1
ATOM 2349 C C . GLN A 1 289 ? -6.248 2.900 23.275 1.00 94.56 289 GLN A C 1
ATOM 2351 O O . GLN A 1 289 ? -7.382 2.842 23.746 1.00 94.56 289 GLN A O 1
ATOM 2356 N N . SER A 1 290 ? -5.809 2.004 22.379 1.00 95.19 290 SER A N 1
ATOM 2357 C CA . SER A 1 290 ? -6.628 0.931 21.792 1.00 95.19 290 SER A CA 1
ATOM 2358 C C . SER A 1 290 ? -7.868 1.449 21.037 1.00 95.19 290 SER A C 1
ATOM 2360 O O . SER A 1 290 ? -8.928 0.810 21.019 1.00 95.19 290 SER A O 1
ATOM 2362 N N . TYR A 1 291 ? -7.711 2.612 20.393 1.00 95.69 291 TYR A N 1
ATOM 2363 C CA . TYR A 1 291 ? -8.736 3.283 19.592 1.00 95.69 291 TYR A CA 1
ATOM 2364 C C . TYR A 1 291 ? -8.321 3.430 18.127 1.00 95.69 291 TYR A C 1
ATOM 2366 O O . TYR A 1 291 ? -7.144 3.581 17.806 1.00 95.69 291 TYR A O 1
ATOM 2374 N N . VAL A 1 292 ? -9.322 3.483 17.256 1.00 96.12 292 VAL A N 1
ATOM 2375 C CA . VAL A 1 292 ? -9.214 4.045 15.910 1.00 96.12 292 VAL A CA 1
ATOM 2376 C C . VAL A 1 292 ? -10.016 5.340 15.854 1.00 96.12 292 VAL A C 1
ATOM 2378 O O . VAL A 1 292 ? -11.106 5.413 16.427 1.00 96.12 292 VAL A O 1
ATOM 2381 N N . GLN A 1 293 ? -9.478 6.355 15.180 1.00 95.88 293 GLN A N 1
ATOM 2382 C CA . GLN A 1 293 ? -10.162 7.626 14.940 1.00 95.88 293 GLN A CA 1
ATOM 2383 C C . GLN A 1 293 ? -10.435 7.820 13.454 1.00 95.88 293 GLN A C 1
ATOM 2385 O O . GLN A 1 293 ? -9.566 7.578 12.620 1.00 95.88 293 GLN A O 1
ATOM 2390 N N . PHE A 1 294 ? -11.650 8.263 13.159 1.00 94.06 294 PHE A N 1
ATOM 2391 C CA . PHE A 1 294 ? -12.148 8.613 11.837 1.00 94.06 294 PHE A CA 1
ATOM 2392 C C . PHE A 1 294 ? -12.094 10.135 11.719 1.00 94.06 294 PHE A C 1
ATOM 2394 O O . PHE A 1 294 ? -12.582 10.836 12.607 1.00 94.06 294 PHE A O 1
ATOM 2401 N N . ILE A 1 295 ? -11.447 10.628 10.668 1.00 93.19 295 ILE A N 1
ATOM 2402 C CA . ILE A 1 295 ? -11.083 12.031 10.483 1.00 93.19 295 ILE A CA 1
ATOM 2403 C C . ILE A 1 295 ? -11.537 12.468 9.095 1.00 93.19 295 ILE A C 1
ATOM 2405 O O . ILE A 1 295 ? -11.100 11.913 8.082 1.00 93.19 295 ILE A O 1
ATOM 2409 N N . ASN A 1 296 ? -12.373 13.496 9.037 1.00 90.81 296 ASN A N 1
ATOM 2410 C CA . ASN A 1 296 ? -12.817 14.092 7.789 1.00 90.81 296 ASN A CA 1
ATOM 2411 C C . ASN A 1 296 ? -11.625 14.760 7.087 1.00 90.81 296 ASN A C 1
ATOM 2413 O O . ASN A 1 296 ? -11.038 15.694 7.633 1.00 90.81 296 ASN A O 1
ATOM 2417 N N . THR A 1 297 ? -11.245 14.343 5.874 1.00 89.00 297 THR A N 1
ATOM 2418 C CA . THR A 1 297 ? -10.012 14.880 5.257 1.00 89.00 297 THR A CA 1
ATOM 2419 C C . THR A 1 297 ? -10.131 16.333 4.788 1.00 89.00 297 THR A C 1
ATOM 2421 O O . THR A 1 297 ? -9.125 16.912 4.387 1.00 89.00 297 THR A O 1
ATOM 2424 N N . LYS A 1 298 ? -11.338 16.918 4.792 1.00 87.56 298 LYS A N 1
ATOM 2425 C CA . LYS A 1 298 ? -11.610 18.289 4.332 1.00 87.56 298 LYS A CA 1
ATOM 2426 C C . LYS A 1 298 ? -11.669 19.298 5.481 1.00 87.56 298 LYS A C 1
ATOM 2428 O O . LYS A 1 298 ? -11.207 20.420 5.307 1.00 87.56 298 LYS A O 1
ATOM 2433 N N . SER A 1 299 ? -12.237 18.927 6.630 1.00 91.06 299 SER A N 1
ATOM 2434 C CA . SER A 1 299 ? -12.263 19.777 7.834 1.00 91.06 299 SER A CA 1
ATOM 2435 C C . SER A 1 299 ? -11.161 19.446 8.845 1.00 91.06 299 SER A C 1
ATOM 2437 O O . SER A 1 299 ? -10.939 20.229 9.764 1.00 91.06 299 SER A O 1
ATOM 2439 N N . LEU A 1 300 ? -10.503 18.288 8.697 1.00 89.69 300 LEU A N 1
ATOM 2440 C CA . LEU A 1 300 ? -9.569 17.679 9.657 1.00 89.69 300 LEU A CA 1
ATOM 2441 C C . LEU A 1 300 ? -10.184 17.388 11.044 1.00 89.69 300 LEU A C 1
ATOM 2443 O O . LEU A 1 300 ? -9.480 17.004 11.976 1.00 89.69 300 LEU A O 1
ATOM 2447 N N . ALA A 1 301 ? -11.509 17.506 11.176 1.00 90.44 301 ALA A N 1
ATOM 2448 C CA . ALA A 1 301 ? -12.233 17.172 12.395 1.00 90.44 301 ALA A CA 1
ATOM 2449 C C . ALA A 1 301 ? -12.286 15.653 12.625 1.00 90.44 301 ALA A C 1
ATOM 2451 O O . ALA A 1 301 ? -12.355 14.865 11.680 1.00 90.44 301 ALA A O 1
ATOM 2452 N N . ILE A 1 302 ? -12.296 15.246 13.897 1.00 92.94 302 ILE A N 1
ATOM 2453 C CA . ILE A 1 302 ? -12.502 13.851 14.301 1.00 92.94 302 ILE A CA 1
ATOM 2454 C C . ILE A 1 302 ? -14.009 13.574 14.300 1.00 92.94 302 ILE A C 1
ATOM 2456 O O . ILE A 1 302 ? -14.716 14.015 15.205 1.00 92.94 302 ILE A O 1
ATOM 2460 N N . ASP A 1 303 ? -14.492 12.822 13.314 1.00 91.75 303 ASP A N 1
ATOM 2461 C CA . ASP A 1 303 ? -15.907 12.459 13.182 1.00 91.75 303 ASP A CA 1
ATOM 2462 C C . ASP A 1 303 ? -16.324 11.417 14.233 1.00 91.75 303 ASP A C 1
ATOM 2464 O O . ASP A 1 303 ? -17.430 11.452 14.773 1.00 91.75 303 ASP A O 1
ATOM 2468 N N . LYS A 1 304 ? -15.443 10.441 14.509 1.00 93.75 304 LYS A N 1
ATOM 2469 C CA . LYS A 1 304 ? -15.750 9.288 15.370 1.00 93.75 304 LYS A CA 1
ATOM 2470 C C . LYS A 1 304 ? -14.491 8.681 15.987 1.00 93.75 304 LYS A C 1
ATOM 2472 O O . LYS A 1 304 ? -13.444 8.607 15.352 1.00 93.75 304 LYS A O 1
ATOM 2477 N N . THR A 1 305 ? -14.608 8.174 17.214 1.00 95.69 305 THR A N 1
ATOM 2478 C CA . THR A 1 305 ? -13.588 7.331 17.866 1.00 95.69 305 THR A CA 1
ATOM 2479 C C . THR A 1 305 ? -14.201 5.966 18.193 1.00 95.69 305 THR A C 1
ATOM 2481 O O . THR A 1 305 ? -15.306 5.903 18.729 1.00 95.69 305 THR A O 1
ATOM 2484 N N . VAL A 1 306 ? -13.508 4.869 17.873 1.00 95.81 306 VAL A N 1
ATOM 2485 C CA . VAL A 1 306 ? -13.994 3.484 18.040 1.00 95.81 306 VAL A CA 1
ATOM 2486 C C . VAL A 1 306 ? -12.976 2.655 18.825 1.00 95.81 306 VAL A C 1
ATOM 2488 O O . VAL A 1 306 ? -11.783 2.704 18.536 1.00 95.81 306 VAL A O 1
ATOM 2491 N N . LYS A 1 307 ? -13.427 1.866 19.813 1.00 95.38 307 LYS A N 1
ATOM 2492 C CA . LYS A 1 307 ? -12.558 0.969 20.600 1.00 95.38 307 LYS A CA 1
ATOM 2493 C C . LYS A 1 307 ? -12.367 -0.369 19.895 1.00 95.38 307 LYS A C 1
ATOM 2495 O O . LYS A 1 307 ? -13.307 -1.153 19.759 1.00 95.38 307 LYS A O 1
ATOM 2500 N N . VAL A 1 308 ? -11.137 -0.641 19.471 1.00 92.50 308 VAL A N 1
ATOM 2501 C CA . VAL A 1 308 ? -10.832 -1.729 18.526 1.00 92.50 308 VAL A CA 1
ATOM 2502 C C . VAL A 1 308 ? -10.190 -2.964 19.157 1.00 92.50 308 VAL A C 1
ATOM 2504 O O . VAL A 1 308 ? -10.041 -3.964 18.471 1.00 92.50 308 VAL A O 1
ATOM 2507 N N . GLY A 1 309 ? -9.877 -2.938 20.454 1.00 87.94 309 GLY A N 1
ATOM 2508 C CA . GLY A 1 309 ? -9.156 -4.023 21.133 1.00 87.94 309 GLY A CA 1
ATOM 2509 C C . GLY A 1 309 ? -7.695 -3.661 21.398 1.00 87.94 309 GLY A C 1
ATOM 2510 O O . GLY A 1 309 ? -7.200 -2.659 20.882 1.00 87.94 309 GLY A O 1
ATOM 2511 N N . GLU A 1 310 ? -7.040 -4.437 22.262 1.00 91.12 310 GLU A N 1
ATOM 2512 C CA . GLU A 1 310 ? -5.720 -4.107 22.807 1.00 91.12 310 GLU A CA 1
ATOM 2513 C C . GLU A 1 310 ? -4.671 -3.935 21.700 1.00 91.12 310 GLU A C 1
ATOM 2515 O O . GLU A 1 310 ? -4.427 -4.861 20.927 1.00 91.12 310 GLU A O 1
ATOM 2520 N N . GLY A 1 311 ? -4.053 -2.751 21.643 1.00 90.25 311 GLY A N 1
ATOM 2521 C CA . GLY A 1 311 ? -2.938 -2.430 20.750 1.00 90.25 311 GLY A CA 1
ATOM 2522 C C . GLY A 1 311 ? -3.265 -2.584 19.264 1.00 90.25 311 GLY A C 1
ATOM 2523 O O . GLY A 1 311 ? -2.905 -3.584 18.654 1.00 90.25 311 GLY A O 1
ATOM 2524 N N . CYS A 1 312 ? -3.901 -1.579 18.656 1.00 94.06 312 CYS A N 1
ATOM 2525 C CA . CYS A 1 312 ? -4.067 -1.496 17.201 1.00 94.06 312 CYS A CA 1
ATOM 2526 C C . CYS A 1 312 ? -2.853 -0.838 16.535 1.00 94.06 312 CYS A C 1
ATOM 2528 O O . CYS A 1 312 ? -2.530 0.313 16.823 1.00 94.06 312 CYS A O 1
ATOM 2530 N N . PHE A 1 313 ? -2.187 -1.564 15.639 1.00 94.12 313 PHE A N 1
ATOM 2531 C CA . PHE A 1 313 ? -0.895 -1.149 15.077 1.00 94.12 313 PHE A CA 1
ATOM 2532 C C . PHE A 1 313 ? -0.904 -0.955 13.559 1.00 94.12 313 PHE A C 1
ATOM 2534 O O . PHE A 1 313 ? -0.089 -0.177 13.066 1.00 94.12 313 PHE A O 1
ATOM 2541 N N . ALA A 1 314 ? -1.813 -1.625 12.846 1.00 95.19 314 ALA A N 1
ATOM 2542 C CA . ALA A 1 314 ? -1.925 -1.586 11.390 1.00 95.19 314 ALA A CA 1
ATOM 2543 C C . ALA A 1 314 ? -3.392 -1.474 10.948 1.00 95.19 314 ALA A C 1
ATOM 2545 O O . ALA A 1 314 ? -4.285 -1.979 11.638 1.00 95.19 314 ALA A O 1
ATOM 2546 N N . ILE A 1 315 ? -3.648 -0.834 9.809 1.00 96.38 315 ILE A N 1
ATOM 2547 C CA . ILE A 1 315 ? -5.001 -0.594 9.291 1.00 96.38 315 ILE A CA 1
ATOM 2548 C C . ILE A 1 315 ? -5.029 -0.587 7.761 1.00 96.38 315 ILE A C 1
ATOM 2550 O O . ILE A 1 315 ? -4.094 -0.136 7.111 1.00 96.38 315 ILE A O 1
ATOM 2554 N N . THR A 1 316 ? -6.111 -1.089 7.170 1.00 95.50 316 THR A N 1
ATOM 2555 C CA . THR A 1 316 ? -6.283 -1.112 5.713 1.00 95.50 316 THR A CA 1
ATOM 2556 C C . THR A 1 316 ? -7.761 -1.010 5.335 1.00 95.50 316 THR A C 1
ATOM 2558 O O . THR A 1 316 ? -8.636 -1.399 6.113 1.00 95.50 316 THR A O 1
ATOM 2561 N N . THR A 1 317 ? -8.055 -0.486 4.148 1.00 92.94 317 THR A N 1
ATOM 2562 C CA . THR A 1 317 ? -9.389 -0.569 3.540 1.00 92.94 317 THR A CA 1
ATOM 2563 C C . THR A 1 317 ? -9.594 -1.951 2.922 1.00 92.94 317 THR A C 1
ATOM 2565 O O . THR A 1 317 ? -8.657 -2.569 2.428 1.00 92.94 317 THR A O 1
ATOM 2568 N N . ALA A 1 318 ? -10.821 -2.460 2.981 1.00 86.56 318 ALA A N 1
ATOM 2569 C CA . ALA A 1 318 ? -11.186 -3.810 2.567 1.00 86.56 318 ALA A CA 1
ATOM 2570 C C . ALA A 1 318 ? -12.528 -3.778 1.819 1.00 86.56 318 ALA A C 1
ATOM 2572 O O . ALA A 1 318 ? -13.564 -4.179 2.348 1.00 86.56 318 ALA A O 1
ATOM 2573 N N . GLY A 1 319 ? -12.526 -3.195 0.615 1.00 83.88 319 GLY A N 1
ATOM 2574 C CA . GLY A 1 319 ? -13.761 -2.757 -0.050 1.00 83.88 319 GLY A CA 1
ATOM 2575 C C . GLY A 1 319 ? -14.461 -1.668 0.775 1.00 83.88 319 GLY A C 1
ATOM 2576 O O . GLY A 1 319 ? -13.798 -0.765 1.283 1.00 83.88 319 GLY A O 1
ATOM 2577 N N . ASP A 1 320 ? -15.773 -1.800 0.982 1.00 88.31 320 ASP A N 1
ATOM 2578 C CA . ASP A 1 320 ? -16.583 -0.904 1.834 1.00 88.31 320 ASP A CA 1
ATOM 2579 C C . ASP A 1 320 ? -16.372 -1.123 3.353 1.00 88.31 320 ASP A C 1
ATOM 2581 O O . ASP A 1 320 ? -17.119 -0.616 4.198 1.00 88.31 320 ASP A O 1
ATOM 2585 N N . CYS A 1 321 ? -15.349 -1.901 3.720 1.00 92.25 321 CYS A N 1
ATOM 2586 C CA . CYS A 1 321 ? -14.955 -2.183 5.095 1.00 92.25 321 CYS A CA 1
ATOM 2587 C C . CYS A 1 321 ? -13.569 -1.607 5.426 1.00 92.25 321 CYS A C 1
ATOM 2589 O O . CYS A 1 321 ? -12.777 -1.245 4.556 1.00 92.25 321 CYS A O 1
ATOM 2591 N N . ILE A 1 322 ? -13.247 -1.573 6.715 1.00 94.94 322 ILE A N 1
ATOM 2592 C CA . ILE A 1 322 ? -11.936 -1.217 7.261 1.00 94.94 322 ILE A CA 1
ATOM 2593 C C . ILE A 1 322 ? -11.483 -2.369 8.151 1.00 94.94 322 ILE A C 1
ATOM 2595 O O . ILE A 1 322 ? -12.168 -2.716 9.114 1.00 94.94 322 ILE A O 1
ATOM 2599 N N . ALA A 1 323 ? -10.327 -2.955 7.848 1.00 96.19 323 ALA A N 1
ATOM 2600 C CA . ALA A 1 323 ? -9.709 -3.974 8.685 1.00 96.19 323 ALA A CA 1
ATOM 2601 C C . ALA A 1 323 ? -8.619 -3.346 9.567 1.00 96.19 323 ALA A C 1
ATOM 2603 O O . ALA A 1 323 ? -7.799 -2.556 9.098 1.00 96.19 323 ALA A O 1
ATOM 2604 N N . VAL A 1 324 ? -8.604 -3.704 10.853 1.00 97.19 324 VAL A N 1
ATOM 2605 C CA . VAL A 1 324 ? -7.683 -3.180 11.871 1.00 97.19 324 VAL A CA 1
ATOM 2606 C C . VAL A 1 324 ? -6.968 -4.342 12.551 1.00 97.19 324 VAL A C 1
ATOM 2608 O O . VAL A 1 324 ? -7.606 -5.210 13.149 1.00 97.19 324 VAL A O 1
ATOM 2611 N N . GLY A 1 325 ? -5.639 -4.349 12.478 1.00 96.31 325 GLY A N 1
ATOM 2612 C CA . GLY A 1 325 ? -4.780 -5.353 13.095 1.00 96.31 325 GLY A CA 1
ATOM 2613 C C . GLY A 1 325 ? -4.431 -4.977 14.532 1.00 96.31 325 GLY A C 1
ATOM 2614 O O . GLY A 1 325 ? -3.813 -3.934 14.772 1.00 96.31 325 GLY A O 1
ATOM 2615 N N . THR A 1 326 ? -4.830 -5.827 15.480 1.00 95.06 326 THR A N 1
ATOM 2616 C CA . THR A 1 326 ? -4.563 -5.653 16.919 1.00 95.06 326 THR A CA 1
ATOM 2617 C C . THR A 1 326 ? -3.438 -6.575 17.413 1.00 95.06 326 THR A C 1
ATOM 2619 O O . THR A 1 326 ? -2.699 -7.159 16.611 1.00 95.06 326 THR A O 1
ATOM 2622 N N . THR A 1 327 ? -3.294 -6.732 18.734 1.00 91.50 327 THR A N 1
ATOM 2623 C CA . THR A 1 327 ? -2.405 -7.738 19.330 1.00 91.50 327 THR A CA 1
ATOM 2624 C C . THR A 1 327 ? -2.845 -9.180 19.043 1.00 91.50 327 THR A C 1
ATOM 2626 O O . THR A 1 327 ? -2.014 -10.021 18.689 1.00 91.50 327 THR A O 1
ATOM 2629 N N . ALA A 1 328 ? -4.145 -9.468 19.177 1.00 90.75 328 ALA A N 1
ATOM 2630 C CA . ALA A 1 328 ? -4.698 -10.828 19.221 1.00 90.75 328 ALA A CA 1
ATOM 2631 C C . ALA A 1 328 ? -5.779 -11.125 18.163 1.00 90.75 328 ALA A C 1
ATOM 2633 O O . ALA A 1 328 ? -6.111 -12.286 17.930 1.00 90.75 328 ALA A O 1
ATOM 2634 N N . GLU A 1 329 ? -6.335 -10.105 17.513 1.00 93.94 329 GLU A N 1
ATOM 2635 C CA . GLU A 1 329 ? -7.393 -10.251 16.506 1.00 93.94 329 GLU A CA 1
ATOM 2636 C C . GLU A 1 329 ? -7.254 -9.235 15.358 1.00 93.94 329 GLU A C 1
ATOM 2638 O O . GLU A 1 329 ? -6.644 -8.174 15.512 1.00 93.94 329 GLU A O 1
ATOM 2643 N N . ILE A 1 330 ? -7.836 -9.539 14.200 1.00 95.94 330 ILE A N 1
ATOM 2644 C CA . ILE A 1 330 ? -8.128 -8.542 13.162 1.00 95.94 330 ILE A CA 1
ATOM 2645 C C . ILE A 1 330 ? -9.619 -8.229 13.248 1.00 95.94 330 ILE A C 1
ATOM 2647 O O . ILE A 1 330 ? -10.446 -9.131 13.118 1.00 95.94 330 ILE A O 1
ATOM 2651 N N . ARG A 1 331 ? -9.975 -6.965 13.487 1.00 96.00 331 ARG A N 1
ATOM 2652 C CA . ARG A 1 331 ? -11.376 -6.517 13.478 1.00 96.00 331 ARG A CA 1
ATOM 2653 C C . ARG A 1 331 ? -11.729 -5.884 12.146 1.00 96.00 331 ARG A C 1
ATOM 2655 O O . ARG A 1 331 ? -10.911 -5.170 11.575 1.00 96.00 331 ARG A O 1
ATOM 2662 N N . ILE A 1 332 ? -12.948 -6.133 11.688 1.00 94.81 332 ILE A N 1
ATOM 2663 C CA . ILE A 1 332 ? -13.503 -5.602 10.446 1.00 94.81 332 ILE A CA 1
ATOM 2664 C C . ILE A 1 332 ? -14.682 -4.704 10.814 1.00 94.81 332 ILE A C 1
ATOM 2666 O O . ILE A 1 332 ? -15.616 -5.140 11.490 1.00 94.81 332 ILE A O 1
ATOM 2670 N N . PHE A 1 333 ? -14.630 -3.458 10.360 1.00 93.75 333 PHE A N 1
ATOM 2671 C CA . PHE A 1 333 ? -15.658 -2.441 10.557 1.00 93.75 333 PHE A CA 1
ATOM 2672 C C . PHE A 1 333 ? -16.252 -2.022 9.212 1.00 93.75 333 PHE A C 1
ATOM 2674 O O . PHE A 1 333 ? -15.559 -2.079 8.199 1.00 93.75 333 PHE A O 1
ATOM 2681 N N . LYS A 1 334 ? -17.489 -1.520 9.200 1.00 92.94 334 LYS A N 1
ATOM 2682 C CA . LYS A 1 334 ? -17.984 -0.687 8.090 1.00 92.94 334 LYS A CA 1
ATOM 2683 C C . LYS A 1 334 ? -17.186 0.622 8.033 1.00 92.94 334 LYS A C 1
ATOM 2685 O O . LYS A 1 334 ? -16.647 1.050 9.056 1.00 92.94 334 LYS A O 1
ATOM 2690 N N . GLN A 1 335 ? -17.211 1.322 6.897 1.00 90.62 335 GLN A N 1
ATOM 2691 C CA . GLN A 1 335 ? -16.709 2.706 6.795 1.00 90.62 335 GLN A CA 1
ATOM 2692 C C . GLN A 1 335 ? -17.261 3.634 7.896 1.00 90.62 335 GLN A C 1
ATOM 2694 O O . GLN A 1 335 ? -16.514 4.421 8.459 1.00 90.62 335 GLN A O 1
ATOM 2699 N N . ASN A 1 336 ? -18.526 3.477 8.311 1.00 89.56 336 ASN A N 1
ATOM 2700 C CA . ASN A 1 336 ? -19.111 4.276 9.398 1.00 89.56 336 ASN A CA 1
ATOM 2701 C C . ASN A 1 336 ? -18.631 3.891 10.822 1.00 89.56 336 ASN A C 1
ATOM 2703 O O . ASN A 1 336 ? -19.132 4.432 11.812 1.00 89.56 336 ASN A O 1
ATOM 2707 N N . GLY A 1 337 ? -17.709 2.935 10.968 1.00 90.94 337 GLY A N 1
ATOM 2708 C CA . GLY A 1 337 ? -17.152 2.486 12.247 1.00 90.94 337 GLY A CA 1
ATOM 2709 C C . GLY A 1 337 ? -18.030 1.532 13.069 1.00 90.94 337 GLY A C 1
ATOM 2710 O O . GLY A 1 337 ? -17.721 1.289 14.236 1.00 90.94 337 GLY A O 1
ATOM 2711 N N . GLU A 1 338 ? -19.124 0.994 12.522 1.00 93.56 338 GLU A N 1
ATOM 2712 C CA . GLU A 1 338 ? -19.804 -0.175 13.103 1.00 93.56 338 GLU A CA 1
ATOM 2713 C C . GLU A 1 338 ? -18.931 -1.432 12.993 1.00 93.56 338 GLU A C 1
ATOM 2715 O O . GLU A 1 338 ? -18.339 -1.692 11.948 1.00 93.56 338 GLU A O 1
ATOM 2720 N N . ASN A 1 339 ? -18.872 -2.238 14.054 1.00 91.94 339 ASN A N 1
ATOM 2721 C CA . ASN A 1 339 ? -18.143 -3.507 14.065 1.00 91.94 339 ASN A CA 1
ATOM 2722 C C . ASN A 1 339 ? -18.945 -4.593 13.325 1.00 91.94 339 ASN A C 1
ATOM 2724 O O . ASN A 1 339 ? -20.093 -4.846 13.685 1.00 91.94 339 ASN A O 1
ATOM 2728 N N . MET A 1 340 ? -18.341 -5.237 12.324 1.00 91.69 340 MET A N 1
ATOM 2729 C CA . MET A 1 340 ? -18.961 -6.316 11.545 1.00 91.69 340 MET A CA 1
ATOM 2730 C C . MET A 1 340 ? -18.481 -7.700 11.973 1.00 91.69 340 MET A C 1
ATOM 2732 O O . MET A 1 340 ? -19.288 -8.615 12.103 1.00 91.69 340 MET A O 1
ATOM 2736 N N . ASN A 1 341 ? -17.168 -7.877 12.142 1.00 94.00 341 ASN A N 1
ATOM 2737 C CA . ASN A 1 341 ? -16.573 -9.188 12.389 1.00 94.00 341 ASN A CA 1
ATOM 2738 C C . ASN A 1 341 ? -15.230 -9.076 13.130 1.00 94.00 341 ASN A C 1
ATOM 2740 O O . ASN A 1 341 ? -14.548 -8.051 13.075 1.00 94.00 341 ASN A O 1
ATOM 2744 N N . LYS A 1 342 ? -14.819 -10.163 13.786 1.00 95.00 342 LYS A N 1
ATOM 2745 C CA . LYS A 1 342 ? -13.499 -10.318 14.403 1.00 95.00 342 LYS A CA 1
ATOM 2746 C C . LYS A 1 342 ? -12.882 -11.662 14.022 1.00 95.00 342 LYS A C 1
ATOM 2748 O O . LYS A 1 342 ? -13.508 -12.710 14.155 1.00 95.00 342 LYS A O 1
ATOM 2753 N N . ILE A 1 343 ? -11.628 -11.630 13.591 1.00 94.69 343 ILE A N 1
ATOM 2754 C CA . ILE A 1 343 ? -10.831 -12.809 13.265 1.00 94.69 343 ILE A CA 1
ATOM 2755 C C . ILE A 1 343 ? -9.794 -12.984 14.371 1.00 94.69 343 ILE A C 1
ATOM 2757 O O . ILE A 1 343 ? -8.824 -12.230 14.444 1.00 94.69 343 ILE A O 1
ATOM 2761 N N . ALA A 1 344 ? -10.002 -13.967 15.247 1.00 93.12 344 ALA A N 1
ATOM 2762 C CA . ALA A 1 344 ? -9.049 -14.295 16.303 1.00 93.12 344 ALA A CA 1
ATOM 2763 C C . ALA A 1 344 ? -7.778 -14.918 15.701 1.00 93.12 344 ALA A C 1
ATOM 2765 O O . ALA A 1 344 ? -7.843 -15.947 15.024 1.00 93.12 344 ALA A O 1
ATOM 2766 N N . LEU A 1 345 ? -6.617 -14.314 15.963 1.00 89.19 345 LEU A N 1
ATOM 2767 C CA . LEU A 1 345 ? -5.336 -14.786 15.444 1.00 89.19 345 LEU A CA 1
ATOM 2768 C C . LEU A 1 345 ? -4.822 -15.937 16.313 1.00 89.19 345 LEU A C 1
ATOM 2770 O O . LEU A 1 345 ? -4.148 -15.718 17.319 1.00 89.19 345 LEU A O 1
ATOM 2774 N N . LYS A 1 346 ? -5.147 -17.171 15.913 1.00 77.12 346 LYS A N 1
ATOM 2775 C CA . LYS A 1 346 ? -4.606 -18.400 16.510 1.00 77.12 346 LYS A CA 1
ATOM 2776 C C . LYS A 1 346 ? -3.101 -18.484 16.251 1.00 77.12 346 LYS A C 1
ATOM 2778 O O . LYS A 1 346 ? -2.678 -18.942 15.195 1.00 77.12 346 LYS A O 1
ATOM 2783 N N . ASP A 1 347 ? -2.313 -18.038 17.217 1.00 69.06 347 ASP A N 1
ATOM 2784 C CA . ASP A 1 347 ? -0.855 -18.023 17.149 1.00 69.06 347 ASP A CA 1
ATOM 2785 C C . ASP A 1 347 ? -0.278 -18.467 18.506 1.00 69.06 347 ASP A C 1
ATOM 2787 O O . ASP A 1 347 ? -0.642 -17.874 19.527 1.00 69.06 347 ASP A O 1
ATOM 2791 N N . PRO A 1 348 ? 0.566 -19.515 18.555 1.00 56.22 348 PRO A N 1
ATOM 2792 C CA . PRO A 1 348 ? 1.182 -19.977 19.796 1.00 56.22 348 PRO A CA 1
ATOM 2793 C C . PRO A 1 348 ? 2.327 -19.072 20.285 1.00 56.22 348 PRO A C 1
ATOM 2795 O O . PRO A 1 348 ? 2.746 -19.204 21.436 1.00 56.22 348 PRO A O 1
ATOM 2798 N N . PHE A 1 349 ? 2.855 -18.168 19.452 1.00 58.84 349 PHE A N 1
ATOM 2799 C CA . PHE A 1 349 ? 4.036 -17.372 19.779 1.00 58.84 349 PHE A CA 1
ATOM 2800 C C . PHE A 1 349 ? 3.705 -16.075 20.532 1.00 58.84 349 PHE A C 1
ATOM 2802 O O . PHE A 1 349 ? 2.667 -15.437 20.352 1.00 58.84 349 PHE A O 1
ATOM 2809 N N . GLN A 1 350 ? 4.629 -15.647 21.399 1.00 62.84 350 GLN A N 1
ATOM 2810 C CA . GLN A 1 350 ? 4.408 -14.521 22.317 1.00 62.84 350 GLN A CA 1
ATOM 2811 C C . GLN A 1 350 ? 4.388 -13.141 21.629 1.00 62.84 350 GLN A C 1
ATOM 2813 O O . GLN A 1 350 ? 3.953 -12.163 22.240 1.00 62.84 350 GLN A O 1
ATOM 2818 N N . PHE A 1 351 ? 4.803 -13.039 20.361 1.00 61.44 351 PHE A N 1
ATOM 2819 C CA . PHE A 1 351 ? 4.867 -11.782 19.607 1.00 61.44 351 PHE A CA 1
ATOM 2820 C C . PHE A 1 351 ? 3.506 -11.365 19.023 1.00 61.44 351 PHE A C 1
ATOM 2822 O O . PHE A 1 351 ? 3.282 -11.278 17.814 1.00 61.44 351 PHE A O 1
ATOM 2829 N N . LYS A 1 352 ? 2.586 -11.073 19.944 1.00 70.50 352 LYS A N 1
ATOM 2830 C CA . LYS A 1 352 ? 1.191 -10.674 19.726 1.00 70.50 352 LYS A CA 1
ATOM 2831 C C . LYS A 1 352 ? 1.053 -9.246 19.169 1.00 70.50 352 LYS A C 1
ATOM 2833 O O . LYS A 1 352 ? 0.596 -8.368 19.892 1.00 70.50 352 LYS A O 1
ATOM 2838 N N . TYR A 1 353 ? 1.449 -8.969 17.923 1.00 88.19 353 TYR A N 1
ATOM 2839 C CA . TYR A 1 353 ? 0.912 -7.812 17.178 1.00 88.19 353 TYR A CA 1
ATOM 2840 C C . TYR A 1 353 ? 1.069 -7.906 15.660 1.00 88.19 353 TYR A C 1
ATOM 2842 O O . TYR A 1 353 ? 2.110 -8.308 15.137 1.00 88.19 353 TYR A O 1
ATOM 2850 N N . VAL A 1 354 ? 0.021 -7.474 14.953 1.00 91.56 354 VAL A N 1
ATOM 2851 C CA . VAL A 1 354 ? 0.044 -7.247 13.503 1.00 91.56 354 VAL A CA 1
ATOM 2852 C C . VAL A 1 354 ? 0.804 -5.953 13.204 1.00 91.56 354 VAL A C 1
ATOM 2854 O O . VAL A 1 354 ? 0.364 -4.875 13.586 1.00 91.56 354 VAL A O 1
ATOM 2857 N N . ARG A 1 355 ? 1.945 -6.040 12.516 1.00 92.12 355 ARG A N 1
ATOM 2858 C CA . ARG A 1 355 ? 2.801 -4.888 12.174 1.00 92.12 355 ARG A CA 1
ATOM 2859 C C . ARG A 1 355 ? 2.426 -4.171 10.881 1.00 92.12 355 ARG A C 1
ATOM 2861 O O . ARG A 1 355 ? 2.740 -2.996 10.746 1.00 92.12 355 ARG A O 1
ATOM 2868 N N . SER A 1 356 ? 1.821 -4.873 9.931 1.00 93.19 356 SER A N 1
ATOM 2869 C CA . SER A 1 356 ? 1.275 -4.291 8.703 1.00 93.19 356 SER A CA 1
ATOM 2870 C C . SER A 1 356 ? 0.135 -5.160 8.179 1.00 93.19 356 SER A C 1
ATOM 2872 O O . SER A 1 356 ? 0.052 -6.349 8.508 1.00 93.19 356 SER A O 1
ATOM 2874 N N . LEU A 1 357 ? -0.771 -4.547 7.420 1.00 95.25 357 LEU A N 1
ATOM 2875 C CA . LEU A 1 357 ? -2.057 -5.117 7.041 1.00 95.25 357 LEU A CA 1
ATOM 2876 C C . LEU A 1 357 ? -2.450 -4.612 5.649 1.00 95.25 357 LEU A C 1
ATOM 2878 O O . LEU A 1 357 ? -2.391 -3.414 5.393 1.00 95.25 357 LEU A O 1
ATOM 2882 N N . TYR A 1 358 ? -2.849 -5.524 4.769 1.00 95.81 358 TYR A N 1
ATOM 2883 C CA . TYR A 1 358 ? -3.249 -5.246 3.390 1.00 95.81 358 TYR A CA 1
ATOM 2884 C C . TYR A 1 358 ? -4.464 -6.098 3.031 1.00 95.81 358 TYR A C 1
ATOM 2886 O O . TYR A 1 358 ? -4.599 -7.228 3.504 1.00 95.81 358 TYR A O 1
ATOM 2894 N N . TYR A 1 359 ? -5.333 -5.579 2.173 1.00 95.00 359 TYR A N 1
ATOM 2895 C CA . TYR A 1 359 ? -6.418 -6.341 1.565 1.00 95.00 359 TYR A CA 1
ATOM 2896 C C . TYR A 1 359 ? -6.095 -6.599 0.094 1.00 95.00 359 TYR A C 1
ATOM 2898 O O . TYR A 1 359 ? -5.821 -5.663 -0.655 1.00 95.00 359 TYR A O 1
ATOM 2906 N N . ASP A 1 360 ? -6.123 -7.862 -0.331 1.00 93.62 360 ASP A N 1
ATOM 2907 C CA . ASP A 1 360 ? -6.101 -8.193 -1.754 1.00 93.62 360 ASP A CA 1
ATOM 2908 C C . ASP A 1 360 ? -7.536 -8.213 -2.283 1.00 93.62 360 ASP A C 1
ATOM 2910 O O . ASP A 1 360 ? -8.292 -9.167 -2.065 1.00 93.62 360 ASP A O 1
ATOM 2914 N N . HIS A 1 361 ? -7.874 -7.143 -3.001 1.00 88.06 361 HIS A N 1
ATOM 2915 C CA . HIS A 1 361 ? -9.175 -6.926 -3.623 1.00 88.06 361 HIS A CA 1
ATOM 2916 C C . HIS A 1 361 ? -9.558 -8.013 -4.638 1.00 88.06 361 HIS A C 1
ATOM 2918 O O . HIS A 1 361 ? -10.744 -8.300 -4.773 1.00 88.06 361 HIS A O 1
ATOM 2924 N N . ASN A 1 362 ? -8.594 -8.649 -5.315 1.00 88.00 362 ASN A N 1
ATOM 2925 C CA . ASN A 1 362 ? -8.869 -9.675 -6.330 1.00 88.00 362 ASN A CA 1
ATOM 2926 C C . ASN A 1 362 ? -9.349 -10.995 -5.718 1.00 88.00 362 ASN A C 1
ATOM 2928 O O . ASN A 1 362 ? -10.069 -11.763 -6.348 1.00 88.00 362 ASN A O 1
ATOM 2932 N N . ASN A 1 363 ? -8.897 -11.273 -4.495 1.00 88.94 363 ASN A N 1
ATOM 2933 C CA . ASN A 1 363 ? -9.017 -12.574 -3.841 1.00 88.94 363 ASN A CA 1
ATOM 2934 C C . ASN A 1 363 ? -9.877 -12.529 -2.566 1.00 88.94 363 ASN A C 1
ATOM 2936 O O . ASN A 1 363 ? -9.996 -13.542 -1.880 1.00 88.94 363 ASN A O 1
ATOM 2940 N N . GLY A 1 364 ? -10.430 -11.362 -2.213 1.00 91.81 364 GLY A N 1
ATOM 2941 C CA . GLY A 1 364 ? -11.277 -11.178 -1.029 1.00 91.81 364 GLY A CA 1
ATOM 2942 C C . GLY A 1 364 ? -10.571 -11.459 0.302 1.00 91.81 364 GLY A C 1
ATOM 2943 O O . GLY A 1 364 ? -11.221 -11.830 1.276 1.00 91.81 364 GLY A O 1
ATOM 2944 N N . SER A 1 365 ? -9.240 -11.341 0.349 1.00 95.19 365 SER A N 1
ATOM 2945 C CA . SER A 1 365 ? -8.413 -11.913 1.420 1.00 95.19 365 SER A CA 1
ATOM 2946 C C . SER A 1 365 ? -7.512 -10.874 2.083 1.00 95.19 365 SER A C 1
ATOM 2948 O O . SER A 1 365 ? -6.926 -10.035 1.399 1.00 95.19 365 SER A O 1
ATOM 2950 N N . ILE A 1 366 ? -7.316 -10.987 3.394 1.00 95.94 366 ILE A N 1
ATOM 2951 C CA . ILE A 1 366 ? -6.417 -10.124 4.164 1.00 95.94 366 ILE A CA 1
ATOM 2952 C C . ILE A 1 366 ? -5.019 -10.751 4.224 1.00 95.94 366 ILE A C 1
ATOM 2954 O O . ILE A 1 366 ? -4.856 -11.922 4.565 1.00 95.94 366 ILE A O 1
ATOM 2958 N N . ILE A 1 367 ? -3.997 -9.949 3.939 1.00 97.00 367 ILE A N 1
ATOM 2959 C CA . ILE A 1 367 ? -2.581 -10.284 4.099 1.00 97.00 367 ILE A CA 1
ATOM 2960 C C . ILE A 1 367 ? -2.045 -9.457 5.268 1.00 97.00 367 ILE A C 1
ATOM 2962 O O . ILE A 1 367 ? -2.205 -8.236 5.294 1.00 97.00 367 ILE A O 1
ATOM 2966 N N . TYR A 1 368 ? -1.417 -10.099 6.251 1.00 96.00 368 TYR A N 1
ATOM 2967 C CA . TYR A 1 368 ? -0.911 -9.413 7.440 1.00 96.00 368 TYR A CA 1
ATOM 2968 C C . TYR A 1 368 ? 0.474 -9.903 7.855 1.00 96.00 368 TYR A C 1
ATOM 2970 O O . TYR A 1 368 ? 0.832 -11.064 7.657 1.00 96.00 368 TYR A O 1
ATOM 2978 N N . ARG A 1 369 ? 1.258 -9.010 8.467 1.00 94.75 369 ARG A N 1
ATOM 2979 C CA . ARG A 1 369 ? 2.603 -9.315 8.967 1.00 94.75 369 ARG A CA 1
ATOM 2980 C C . ARG A 1 369 ? 2.651 -9.391 10.491 1.00 94.75 369 ARG A C 1
ATOM 2982 O O . ARG A 1 369 ? 2.221 -8.463 11.173 1.00 94.75 369 ARG A O 1
ATOM 2989 N N . LYS A 1 370 ? 3.298 -10.430 11.012 1.00 92.06 370 LYS A N 1
ATOM 2990 C CA . LYS A 1 370 ? 3.901 -10.506 12.354 1.00 92.06 370 LYS A CA 1
ATOM 2991 C C . LYS A 1 370 ? 5.438 -10.466 12.231 1.00 92.06 370 LYS A C 1
ATOM 2993 O O . LYS A 1 370 ? 5.943 -10.507 11.110 1.00 92.06 370 LYS A O 1
ATOM 2998 N N . PRO A 1 371 ? 6.218 -10.326 13.322 1.00 89.12 371 PRO A N 1
ATOM 2999 C CA . PRO A 1 371 ? 7.668 -10.122 13.218 1.00 89.12 371 PRO A CA 1
ATOM 3000 C C . PRO A 1 371 ? 8.415 -11.143 12.342 1.00 89.12 371 PRO A C 1
ATOM 3002 O O . PRO A 1 371 ? 9.237 -10.728 11.531 1.00 89.12 371 PRO A O 1
ATOM 3005 N N . GLU A 1 372 ? 8.068 -12.425 12.427 1.00 90.62 372 GLU A N 1
ATOM 3006 C CA . GLU A 1 372 ? 8.757 -13.526 11.725 1.00 90.62 372 GLU A CA 1
ATOM 3007 C C . GLU A 1 372 ? 7.900 -14.194 10.631 1.00 90.62 372 GLU A C 1
ATOM 3009 O O . GLU A 1 372 ? 8.382 -15.068 9.918 1.00 90.62 372 GLU A O 1
ATOM 3014 N N . LEU A 1 373 ? 6.634 -13.788 10.466 1.00 93.56 373 LEU A N 1
ATOM 3015 C CA . LEU A 1 373 ? 5.674 -14.456 9.579 1.00 93.56 373 LEU A CA 1
ATOM 3016 C C . LEU A 1 373 ? 4.797 -13.459 8.814 1.00 93.56 373 LEU A C 1
ATOM 3018 O O . LEU A 1 373 ? 4.229 -12.530 9.394 1.00 93.56 373 LEU A O 1
ATOM 3022 N N . ILE A 1 374 ? 4.625 -13.699 7.516 1.00 95.69 374 ILE A N 1
ATOM 3023 C CA . ILE A 1 374 ? 3.497 -13.185 6.733 1.00 95.69 374 ILE A CA 1
ATOM 3024 C C . ILE A 1 374 ? 2.407 -14.251 6.752 1.00 95.69 374 ILE A C 1
ATOM 3026 O O . ILE A 1 374 ? 2.689 -15.422 6.516 1.00 95.69 374 ILE A O 1
ATOM 3030 N N . TYR A 1 375 ? 1.164 -13.840 6.957 1.00 96.19 375 TYR A N 1
ATOM 3031 C CA . TYR A 1 375 ? -0.007 -14.687 6.782 1.00 96.19 375 TYR A CA 1
ATOM 3032 C C . TYR A 1 375 ? -0.909 -14.121 5.695 1.00 96.19 375 TYR A C 1
ATOM 3034 O O . TYR A 1 375 ? -1.066 -12.904 5.574 1.00 96.19 375 TYR A O 1
ATOM 3042 N N . ARG A 1 376 ? -1.574 -15.016 4.968 1.00 96.62 376 ARG A N 1
ATOM 3043 C CA . ARG A 1 376 ? -2.744 -14.700 4.152 1.00 96.62 376 ARG A CA 1
ATOM 3044 C C . ARG A 1 376 ? -3.946 -15.440 4.717 1.00 96.62 376 ARG A C 1
ATOM 3046 O O . ARG A 1 376 ? -3.884 -16.655 4.889 1.00 96.62 376 ARG A O 1
ATOM 3053 N N . ILE A 1 377 ? -5.026 -14.719 4.991 1.00 95.25 377 ILE A N 1
ATOM 3054 C CA . ILE A 1 377 ? -6.271 -15.253 5.550 1.00 95.25 377 ILE A CA 1
ATOM 3055 C C . ILE A 1 377 ? -7.485 -14.809 4.732 1.00 95.25 377 ILE A C 1
ATOM 3057 O O . ILE A 1 377 ? -7.507 -13.724 4.152 1.00 95.25 377 ILE A O 1
ATOM 3061 N N . GLN A 1 378 ? -8.528 -15.629 4.731 1.00 93.75 378 GLN A N 1
ATOM 3062 C CA . GLN A 1 378 ? -9.852 -15.243 4.251 1.00 93.75 378 GLN A CA 1
ATOM 3063 C C . GLN A 1 378 ? -10.625 -14.471 5.333 1.00 93.75 378 GLN A C 1
ATOM 3065 O O . GLN A 1 378 ? -10.296 -14.546 6.518 1.00 93.75 378 GLN A O 1
ATOM 3070 N N . LEU A 1 379 ? -11.689 -13.748 4.958 1.00 89.88 379 LEU A N 1
ATOM 3071 C CA . LEU A 1 379 ? -12.495 -12.941 5.899 1.00 89.88 379 LEU A CA 1
ATOM 3072 C C . LEU A 1 379 ? -13.260 -13.765 6.959 1.00 89.88 379 LEU A C 1
ATOM 3074 O O . LEU A 1 379 ? -13.746 -13.207 7.942 1.00 89.88 379 LEU A O 1
ATOM 3078 N N . ASN A 1 380 ? -13.343 -15.089 6.791 1.00 89.75 380 ASN A N 1
ATOM 3079 C CA . ASN A 1 380 ? -13.845 -16.033 7.798 1.00 89.75 380 ASN A CA 1
ATOM 3080 C C . ASN A 1 380 ? -12.754 -16.505 8.793 1.00 89.75 380 ASN A C 1
ATOM 3082 O O . ASN A 1 380 ? -13.054 -17.258 9.717 1.00 89.75 380 ASN A O 1
ATOM 3086 N N . GLY A 1 381 ? -11.498 -16.089 8.603 1.00 90.69 381 GLY A N 1
ATOM 3087 C CA . GLY A 1 381 ? -10.348 -16.468 9.420 1.00 90.69 381 GLY A CA 1
ATOM 3088 C C . GLY A 1 381 ? -9.605 -17.743 9.007 1.00 90.69 381 GLY A C 1
ATOM 3089 O O . GLY A 1 381 ? -8.674 -18.127 9.715 1.00 90.69 381 GLY A O 1
ATOM 3090 N N . SER A 1 382 ? -9.955 -18.407 7.898 1.00 92.75 382 SER A N 1
ATOM 3091 C CA . SER A 1 382 ? -9.150 -19.528 7.394 1.00 92.75 382 SER A CA 1
ATOM 3092 C C . SER A 1 382 ? -7.818 -19.033 6.822 1.00 92.75 382 SER A C 1
ATOM 3094 O O . SER A 1 382 ? -7.779 -18.072 6.054 1.00 92.75 382 SER A O 1
ATOM 3096 N N . VAL A 1 383 ? -6.714 -19.686 7.195 1.00 94.25 383 VAL A N 1
ATOM 3097 C CA . VAL A 1 383 ? -5.374 -19.384 6.667 1.00 94.25 383 VAL A CA 1
ATOM 3098 C C . VAL A 1 383 ? -5.232 -19.999 5.277 1.00 94.25 383 VAL A C 1
ATOM 3100 O O . VAL A 1 383 ? -5.386 -21.208 5.121 1.00 94.25 383 VAL A O 1
ATOM 3103 N N . SER A 1 384 ? -4.926 -19.167 4.282 1.00 95.19 384 SER A N 1
ATOM 3104 C CA . SER A 1 384 ? -4.611 -19.587 2.913 1.00 95.19 384 SER A CA 1
ATOM 3105 C C . SER A 1 384 ? -3.148 -20.023 2.792 1.00 95.19 384 SER A C 1
ATOM 3107 O O . SER A 1 384 ? -2.868 -21.056 2.197 1.00 95.19 384 SER A O 1
ATOM 3109 N N . TYR A 1 385 ? -2.219 -19.251 3.372 1.00 96.38 385 TYR A N 1
ATOM 3110 C CA . TYR A 1 385 ? -0.807 -19.625 3.518 1.00 96.38 385 TYR A CA 1
ATOM 3111 C C . TYR A 1 385 ? -0.124 -18.841 4.652 1.00 96.38 385 TYR A C 1
ATOM 3113 O O . TYR A 1 385 ? -0.630 -17.813 5.115 1.00 96.38 385 TYR A O 1
ATOM 3121 N N . GLN A 1 386 ? 1.067 -19.303 5.042 1.00 95.69 386 GLN A N 1
ATOM 3122 C CA . GLN A 1 386 ? 2.045 -18.549 5.833 1.00 95.69 386 GLN A CA 1
ATOM 3123 C C . GLN A 1 386 ? 3.410 -18.538 5.118 1.00 95.69 386 GLN A C 1
ATOM 3125 O O . GLN A 1 386 ? 3.707 -19.464 4.366 1.00 95.69 386 GLN A O 1
ATOM 3130 N N . TYR A 1 387 ? 4.221 -17.499 5.325 1.00 96.38 387 TYR A N 1
ATOM 3131 C CA . TYR A 1 387 ? 5.563 -17.354 4.747 1.00 96.38 387 TYR A CA 1
ATOM 3132 C C . TYR A 1 387 ? 6.539 -16.805 5.794 1.00 96.38 387 TYR A C 1
ATOM 3134 O O . TYR A 1 387 ? 6.241 -15.810 6.459 1.00 96.38 387 TYR A O 1
ATOM 3142 N N . GLU A 1 388 ? 7.695 -17.451 5.934 1.00 95.88 388 GLU A N 1
ATOM 3143 C CA . GLU A 1 388 ? 8.696 -17.164 6.969 1.00 95.88 388 GLU A CA 1
ATOM 3144 C C . GLU A 1 388 ? 9.638 -16.012 6.594 1.00 95.88 388 GLU A C 1
ATOM 3146 O O . GLU A 1 388 ? 10.087 -15.873 5.455 1.00 95.88 388 GLU A O 1
ATOM 3151 N N . LEU A 1 389 ? 9.960 -15.184 7.589 1.00 93.81 389 LEU A N 1
ATOM 3152 C CA . LEU A 1 389 ? 10.850 -14.033 7.489 1.00 93.81 389 LEU A CA 1
ATOM 3153 C C . LEU A 1 389 ? 12.042 -14.207 8.427 1.00 93.81 389 LEU A C 1
ATOM 3155 O O . LEU A 1 389 ? 11.879 -14.469 9.614 1.00 93.81 389 LEU A O 1
ATOM 3159 N N . SER A 1 390 ? 13.245 -13.918 7.937 1.00 92.00 390 SER A N 1
ATOM 3160 C CA . SER A 1 390 ? 14.469 -13.888 8.750 1.00 92.00 390 SER A CA 1
ATOM 3161 C C . SER A 1 390 ? 14.660 -12.582 9.543 1.00 92.00 390 SER A C 1
ATOM 3163 O O . SER A 1 390 ? 15.769 -12.296 9.996 1.00 92.00 390 SER A O 1
ATOM 3165 N N . GLY A 1 391 ? 13.616 -11.754 9.700 1.00 87.88 391 GLY A N 1
ATOM 3166 C CA . GLY A 1 391 ? 13.663 -10.518 10.489 1.00 87.88 391 GLY A CA 1
ATOM 3167 C C . GLY A 1 391 ? 12.650 -9.441 10.087 1.00 87.88 391 GLY A C 1
ATOM 3168 O O . GLY A 1 391 ? 11.542 -9.725 9.630 1.00 87.88 391 GLY A O 1
ATOM 3169 N N . GLU A 1 392 ? 13.020 -8.165 10.273 1.00 91.12 392 GLU A N 1
ATOM 3170 C CA . GLU A 1 392 ? 12.148 -7.045 9.897 1.00 91.12 392 GLU A CA 1
ATOM 3171 C C . GLU A 1 392 ? 11.893 -6.995 8.383 1.00 91.12 392 GLU A C 1
ATOM 3173 O O . GLU A 1 392 ? 12.813 -7.148 7.583 1.00 91.12 392 GLU A O 1
ATOM 3178 N N . ALA A 1 393 ? 10.639 -6.751 7.991 1.00 93.69 393 ALA A N 1
ATOM 3179 C CA . ALA A 1 393 ? 10.250 -6.582 6.598 1.00 93.69 393 ALA A CA 1
ATOM 3180 C C . ALA A 1 393 ? 9.082 -5.600 6.411 1.00 93.69 393 ALA A C 1
ATOM 3182 O O . ALA A 1 393 ? 8.180 -5.511 7.254 1.00 93.69 393 ALA A O 1
ATOM 3183 N N . GLY A 1 394 ? 9.086 -4.906 5.277 1.00 93.56 394 GLY A N 1
ATOM 3184 C CA . GLY A 1 394 ? 7.929 -4.203 4.722 1.00 93.56 394 GLY A CA 1
ATOM 3185 C C . GLY A 1 394 ? 7.172 -5.106 3.747 1.00 93.56 394 GLY A C 1
ATOM 3186 O O . GLY A 1 394 ? 7.755 -6.048 3.209 1.00 93.56 394 GLY A O 1
ATOM 3187 N N . LEU A 1 395 ? 5.888 -4.819 3.517 1.00 95.88 395 LEU A N 1
ATOM 3188 C CA . LEU A 1 395 ? 5.045 -5.524 2.545 1.00 95.88 395 LEU A CA 1
ATOM 3189 C C . LEU A 1 395 ? 4.415 -4.541 1.558 1.00 95.88 395 LEU A C 1
ATOM 3191 O O . LEU A 1 395 ? 4.149 -3.398 1.913 1.00 95.88 395 LEU A O 1
ATOM 3195 N N . ALA A 1 396 ? 4.131 -5.014 0.350 1.00 94.94 396 ALA A N 1
ATOM 3196 C CA . ALA A 1 396 ? 3.204 -4.391 -0.588 1.00 94.94 396 ALA A CA 1
ATOM 3197 C C . ALA A 1 396 ? 2.485 -5.494 -1.381 1.00 94.94 396 ALA A C 1
ATOM 3199 O O . ALA A 1 396 ? 3.009 -6.600 -1.505 1.00 94.94 396 ALA A O 1
ATOM 3200 N N . VAL A 1 397 ? 1.307 -5.203 -1.929 1.00 95.06 397 VAL A N 1
ATOM 3201 C CA . VAL A 1 397 ? 0.544 -6.132 -2.780 1.00 95.06 397 VAL A CA 1
ATOM 3202 C C . VAL A 1 397 ? 0.293 -5.440 -4.118 1.00 95.06 397 VAL A C 1
ATOM 3204 O O . VAL A 1 397 ? -0.038 -4.255 -4.107 1.00 95.06 397 VAL A O 1
ATOM 3207 N N . ASP A 1 398 ? 0.506 -6.131 -5.243 1.00 94.81 398 ASP A N 1
ATOM 3208 C CA . ASP A 1 398 ? 0.193 -5.587 -6.577 1.00 94.81 398 ASP A CA 1
ATOM 3209 C C . ASP A 1 398 ? -1.254 -5.873 -7.005 1.00 94.81 398 ASP A C 1
ATOM 3211 O O . ASP A 1 398 ? -1.952 -6.696 -6.406 1.00 94.81 398 ASP A O 1
ATOM 3215 N N . THR A 1 399 ? -1.711 -5.222 -8.077 1.00 92.12 399 THR A N 1
ATOM 3216 C CA . THR A 1 399 ? -3.047 -5.443 -8.664 1.00 92.12 399 THR A CA 1
ATOM 3217 C C . THR A 1 399 ? -3.295 -6.870 -9.175 1.00 92.12 399 THR A C 1
ATOM 3219 O O . THR A 1 399 ? -4.421 -7.176 -9.551 1.00 92.12 399 THR A O 1
ATOM 3222 N N . GLN A 1 400 ? -2.306 -7.772 -9.147 1.00 93.88 400 GLN A N 1
ATOM 3223 C CA . GLN A 1 400 ? -2.453 -9.198 -9.475 1.00 93.88 400 GLN A CA 1
ATOM 3224 C C . GLN A 1 400 ? -2.439 -10.102 -8.226 1.00 93.88 400 GLN A C 1
ATOM 3226 O O . GLN A 1 400 ? -2.503 -11.327 -8.348 1.00 93.88 400 GLN A O 1
ATOM 3231 N N . GLY A 1 401 ? -2.352 -9.525 -7.023 1.00 94.88 401 GLY A N 1
ATOM 3232 C CA . GLY A 1 401 ? -2.334 -10.259 -5.759 1.00 94.88 401 GLY A CA 1
ATOM 3233 C C . GLY A 1 401 ? -0.983 -10.876 -5.385 1.00 94.88 401 GLY A C 1
ATOM 3234 O O . GLY A 1 401 ? -0.932 -11.698 -4.464 1.00 94.88 401 GLY A O 1
ATOM 3235 N N . HIS A 1 402 ? 0.111 -10.513 -6.072 1.00 96.62 402 HIS A N 1
ATOM 3236 C CA . HIS A 1 402 ? 1.461 -10.884 -5.639 1.00 96.62 402 HIS A CA 1
ATOM 3237 C C . HIS A 1 402 ? 1.849 -10.081 -4.401 1.00 96.62 402 HIS A C 1
ATOM 3239 O O . HIS A 1 402 ? 1.639 -8.868 -4.347 1.00 96.62 402 HIS A O 1
ATOM 3245 N N . VAL A 1 403 ? 2.509 -10.732 -3.443 1.00 97.12 403 VAL A N 1
ATOM 3246 C CA . VAL A 1 403 ? 3.022 -10.058 -2.245 1.00 97.12 403 VAL A CA 1
ATOM 3247 C C . VAL A 1 403 ? 4.504 -9.771 -2.419 1.00 97.12 403 VAL A C 1
ATOM 3249 O O . VAL A 1 403 ? 5.320 -10.681 -2.544 1.00 97.12 403 VAL A O 1
ATOM 3252 N N . TYR A 1 404 ? 4.861 -8.494 -2.417 1.00 97.50 404 TYR A N 1
ATOM 3253 C CA . TYR A 1 404 ? 6.242 -8.035 -2.411 1.00 97.50 404 TYR A CA 1
ATOM 3254 C C . TYR A 1 404 ? 6.680 -7.870 -0.960 1.00 97.50 404 TYR A C 1
ATOM 3256 O O . TYR A 1 404 ? 5.917 -7.390 -0.119 1.00 97.50 404 TYR A O 1
ATOM 3264 N N . VAL A 1 405 ? 7.911 -8.281 -0.668 1.00 97.44 405 VAL A N 1
ATOM 3265 C CA . VAL A 1 405 ? 8.464 -8.351 0.688 1.00 97.44 405 VAL A CA 1
ATOM 3266 C C . VAL A 1 405 ? 9.834 -7.688 0.681 1.00 97.44 405 VAL A C 1
ATOM 3268 O O . VAL A 1 405 ? 10.716 -8.122 -0.056 1.00 97.44 405 VAL A O 1
ATOM 3271 N N . SER A 1 406 ? 10.030 -6.644 1.485 1.00 96.19 406 SER A N 1
ATOM 3272 C CA . SER A 1 406 ? 11.326 -5.969 1.612 1.00 96.19 406 SER A CA 1
ATOM 3273 C C . SER A 1 406 ? 12.048 -6.453 2.864 1.00 96.19 406 SER A C 1
ATOM 3275 O O . SER A 1 406 ? 11.843 -5.908 3.946 1.00 96.19 406 SER A O 1
ATOM 3277 N N . GLU A 1 407 ? 12.842 -7.512 2.740 1.00 95.38 407 GLU A N 1
ATOM 3278 C CA . GLU A 1 407 ? 13.408 -8.227 3.881 1.00 95.38 407 GLU A CA 1
ATOM 3279 C C . GLU A 1 407 ? 14.724 -7.585 4.342 1.00 95.38 407 GLU A C 1
ATOM 3281 O O . GLU A 1 407 ? 15.774 -7.709 3.702 1.00 95.38 407 GLU A O 1
ATOM 3286 N N . GLN A 1 408 ? 14.665 -6.884 5.477 1.00 93.62 408 GLN A N 1
ATOM 3287 C CA . GLN A 1 408 ? 15.730 -6.001 5.944 1.00 93.62 408 GLN A CA 1
ATOM 3288 C C . GLN A 1 408 ? 17.034 -6.763 6.243 1.00 93.62 408 GLN A C 1
ATOM 3290 O O . GLN A 1 408 ? 18.118 -6.247 5.963 1.00 93.62 408 GLN A O 1
ATOM 3295 N N . ASN A 1 409 ? 16.931 -7.988 6.771 1.00 92.62 409 ASN A N 1
ATOM 3296 C CA . ASN A 1 409 ? 18.087 -8.805 7.156 1.00 92.62 409 ASN A CA 1
ATOM 3297 C C . ASN A 1 409 ? 18.778 -9.481 5.961 1.00 92.62 409 ASN A C 1
ATOM 3299 O O . ASN A 1 409 ? 20.003 -9.568 5.955 1.00 92.62 409 ASN A O 1
ATOM 3303 N N . LYS A 1 410 ? 18.035 -9.894 4.922 1.00 95.50 410 LYS A N 1
ATOM 3304 C CA . LYS A 1 410 ? 18.637 -10.422 3.681 1.00 95.50 410 LYS A CA 1
ATOM 3305 C C . LYS A 1 410 ? 19.120 -9.317 2.733 1.00 95.50 410 LYS A C 1
ATOM 3307 O O . LYS A 1 410 ? 19.901 -9.593 1.830 1.00 95.50 410 LYS A O 1
ATOM 3312 N N . SER A 1 411 ? 18.680 -8.069 2.937 1.00 95.69 411 SER A N 1
ATOM 3313 C CA . SER A 1 411 ? 18.876 -6.963 1.985 1.00 95.69 411 SER A CA 1
ATOM 3314 C C . SER A 1 411 ? 18.331 -7.305 0.590 1.00 95.69 411 SER A C 1
ATOM 3316 O O . SER A 1 411 ? 18.979 -7.108 -0.437 1.00 95.69 411 SER A O 1
ATOM 3318 N N . GLU A 1 412 ? 17.109 -7.842 0.571 1.00 96.81 412 GLU A N 1
ATOM 3319 C CA . GLU A 1 412 ? 16.416 -8.298 -0.635 1.00 96.81 412 GLU A CA 1
ATOM 3320 C C . GLU A 1 412 ? 15.013 -7.703 -0.750 1.00 96.81 412 GLU A C 1
ATOM 3322 O O . GLU A 1 412 ? 14.349 -7.431 0.252 1.00 96.81 412 GLU A O 1
ATOM 3327 N N . ILE A 1 413 ? 14.536 -7.573 -1.989 1.00 97.50 413 ILE A N 1
ATOM 3328 C CA . ILE A 1 413 ? 13.112 -7.446 -2.295 1.00 97.50 413 ILE A CA 1
ATOM 3329 C C . ILE A 1 413 ? 12.664 -8.738 -2.986 1.00 97.50 413 ILE A C 1
ATOM 3331 O O . ILE A 1 413 ? 13.093 -9.042 -4.102 1.00 97.50 413 ILE A O 1
ATOM 3335 N N . GLN A 1 414 ? 11.807 -9.501 -2.318 1.00 97.94 414 GLN A N 1
ATOM 3336 C CA . GLN A 1 414 ? 11.223 -10.753 -2.803 1.00 97.94 414 GLN A CA 1
ATOM 3337 C C . GLN A 1 414 ? 9.819 -10.511 -3.367 1.00 97.94 414 GLN A C 1
ATOM 3339 O O . GLN A 1 414 ? 9.134 -9.572 -2.958 1.00 97.94 414 GLN A O 1
ATOM 3344 N N . ARG A 1 415 ? 9.385 -11.370 -4.294 1.00 97.94 415 ARG A N 1
ATOM 3345 C CA . ARG A 1 415 ? 8.024 -11.410 -4.842 1.00 97.94 415 ARG A CA 1
ATOM 3346 C C . ARG A 1 415 ? 7.434 -12.802 -4.656 1.00 97.94 415 ARG A C 1
ATOM 3348 O O . ARG A 1 415 ? 7.961 -13.767 -5.206 1.00 97.94 415 ARG A O 1
ATOM 3355 N N . LEU A 1 416 ? 6.327 -12.892 -3.930 1.00 98.19 416 LEU A N 1
ATOM 3356 C CA . LEU A 1 416 ? 5.540 -14.108 -3.741 1.00 98.19 416 LEU A CA 1
ATOM 3357 C C . LEU A 1 416 ? 4.386 -14.157 -4.751 1.00 98.19 416 LEU A C 1
ATOM 3359 O O . LEU A 1 416 ? 3.819 -13.122 -5.103 1.00 98.19 416 LEU A O 1
ATOM 3363 N N . LEU A 1 417 ? 4.020 -15.355 -5.199 1.00 97.25 417 LEU A N 1
ATOM 3364 C CA . LEU A 1 417 ? 2.757 -15.613 -5.893 1.00 97.25 417 LEU A CA 1
ATOM 3365 C C . LEU A 1 417 ? 1.556 -15.396 -4.948 1.00 97.25 417 LEU A C 1
ATOM 3367 O O . LEU A 1 417 ? 1.727 -15.433 -3.727 1.00 97.25 417 LEU A O 1
ATOM 3371 N N . PRO A 1 418 ? 0.326 -15.247 -5.478 1.00 96.25 418 PRO A N 1
ATOM 3372 C CA . PRO A 1 418 ? -0.883 -15.178 -4.654 1.00 96.25 418 PRO A CA 1
ATOM 3373 C C . PRO A 1 418 ? -1.105 -16.397 -3.738 1.00 96.25 418 PRO A C 1
ATOM 3375 O O . PRO A 1 418 ? -1.782 -16.272 -2.719 1.00 96.25 418 PRO A O 1
ATOM 3378 N N . ASP A 1 419 ? -0.507 -17.550 -4.060 1.00 96.06 419 ASP A N 1
ATOM 3379 C CA . ASP A 1 419 ? -0.502 -18.772 -3.238 1.00 96.06 419 ASP A CA 1
ATOM 3380 C C . ASP A 1 419 ? 0.612 -18.823 -2.167 1.00 96.06 419 ASP A C 1
ATOM 3382 O O . ASP A 1 419 ? 0.708 -19.795 -1.421 1.00 96.06 419 ASP A O 1
ATOM 3386 N N . GLY A 1 420 ? 1.443 -17.780 -2.072 1.00 96.56 420 GLY A N 1
ATOM 3387 C CA . GLY A 1 420 ? 2.505 -17.641 -1.074 1.00 96.56 420 GLY A CA 1
ATOM 3388 C C . GLY A 1 420 ? 3.862 -18.212 -1.475 1.00 96.56 420 GLY A C 1
ATOM 3389 O O . GLY A 1 420 ? 4.848 -17.954 -0.783 1.00 96.56 420 GLY A O 1
ATOM 3390 N N . ARG A 1 421 ? 3.969 -18.938 -2.596 1.00 97.44 421 ARG A N 1
ATOM 3391 C CA . ARG A 1 421 ? 5.263 -19.441 -3.082 1.00 97.44 421 ARG A CA 1
ATOM 3392 C C . ARG A 1 421 ? 6.156 -18.287 -3.534 1.00 97.44 421 ARG A C 1
ATOM 3394 O O . ARG A 1 421 ? 5.713 -17.406 -4.271 1.00 97.44 421 ARG A O 1
ATOM 3401 N N . LEU A 1 422 ? 7.434 -18.315 -3.153 1.00 97.69 422 LEU A N 1
ATOM 3402 C CA . LEU A 1 422 ? 8.433 -17.378 -3.669 1.00 97.69 422 LEU A CA 1
ATOM 3403 C C . LEU A 1 422 ? 8.563 -17.546 -5.190 1.00 97.69 422 LEU A C 1
ATOM 3405 O O . LEU A 1 422 ? 8.911 -18.623 -5.670 1.00 97.69 422 LEU A O 1
ATOM 3409 N N . ARG A 1 423 ? 8.281 -16.474 -5.937 1.00 97.31 423 ARG A N 1
ATOM 3410 C CA . ARG A 1 423 ? 8.391 -16.424 -7.399 1.00 97.31 423 ARG A CA 1
ATOM 3411 C C . ARG A 1 423 ? 9.794 -16.005 -7.822 1.00 97.31 423 ARG A C 1
ATOM 3413 O O . ARG A 1 423 ? 10.451 -16.710 -8.574 1.00 97.31 423 ARG A O 1
ATOM 3420 N N . ASP A 1 424 ? 10.240 -14.854 -7.319 1.00 97.12 424 ASP A N 1
ATOM 3421 C CA . ASP A 1 424 ? 11.499 -14.211 -7.697 1.00 97.12 424 ASP A CA 1
ATOM 3422 C C . ASP A 1 424 ? 12.093 -13.438 -6.512 1.00 97.12 424 ASP A C 1
ATOM 3424 O O . ASP A 1 424 ? 11.364 -12.907 -5.670 1.00 97.12 424 ASP A O 1
ATOM 3428 N N . VAL A 1 425 ? 13.415 -13.250 -6.521 1.00 97.44 425 VAL A N 1
ATOM 3429 C CA . VAL A 1 425 ? 14.053 -12.140 -5.799 1.00 97.44 425 VAL A CA 1
ATOM 3430 C C . VAL A 1 425 ? 14.334 -11.033 -6.811 1.00 97.44 425 VAL A C 1
ATOM 3432 O O . VAL A 1 425 ? 15.241 -11.169 -7.632 1.00 97.44 425 VAL A O 1
ATOM 3435 N N . ILE A 1 426 ? 13.543 -9.959 -6.783 1.00 97.06 426 ILE A N 1
ATOM 3436 C CA . ILE A 1 426 ? 13.570 -8.922 -7.826 1.00 97.06 426 ILE A CA 1
ATOM 3437 C C . ILE A 1 426 ? 14.713 -7.909 -7.655 1.00 97.06 426 ILE A C 1
ATOM 3439 O O . ILE A 1 426 ? 15.126 -7.303 -8.640 1.00 97.06 426 ILE A O 1
ATOM 3443 N N . LEU A 1 427 ? 15.226 -7.732 -6.431 1.00 96.38 427 LEU A N 1
ATOM 3444 C CA . LEU A 1 427 ? 16.388 -6.893 -6.104 1.00 96.38 427 LEU A CA 1
ATOM 3445 C C . LEU A 1 427 ? 17.153 -7.485 -4.913 1.00 96.38 427 LEU A C 1
ATOM 3447 O O . LEU A 1 427 ? 16.539 -8.027 -3.993 1.00 96.38 427 LEU A O 1
ATOM 3451 N N . LYS A 1 428 ? 18.480 -7.343 -4.908 1.00 96.56 428 LYS A N 1
ATOM 3452 C CA . LYS A 1 428 ? 19.403 -7.797 -3.854 1.00 96.56 428 LYS A CA 1
ATOM 3453 C C . LYS A 1 428 ? 20.389 -6.680 -3.478 1.00 96.56 428 LYS A C 1
ATOM 3455 O O . LYS A 1 428 ? 20.456 -5.645 -4.142 1.00 96.56 428 LYS A O 1
ATOM 3460 N N . GLU A 1 429 ? 21.234 -6.908 -2.471 1.00 94.69 429 GLU A N 1
ATOM 3461 C CA . GLU A 1 429 ? 22.250 -5.936 -2.032 1.00 94.69 429 GLU A CA 1
ATOM 3462 C C . GLU A 1 429 ? 23.181 -5.449 -3.157 1.00 94.69 429 GLU A C 1
ATOM 3464 O O . GLU A 1 429 ? 23.491 -4.257 -3.236 1.00 94.69 429 GLU A O 1
ATOM 3469 N N . LYS A 1 430 ? 23.574 -6.345 -4.072 1.00 94.12 430 LYS A N 1
ATOM 3470 C CA . LYS A 1 430 ? 24.386 -6.015 -5.260 1.00 94.12 430 LYS A CA 1
ATOM 3471 C C . LYS A 1 430 ? 23.739 -4.969 -6.184 1.00 94.12 430 LYS A C 1
ATOM 3473 O O . LYS A 1 430 ? 24.449 -4.301 -6.928 1.00 94.12 430 LYS A O 1
ATOM 3478 N N . ASP A 1 431 ? 22.417 -4.815 -6.115 1.00 92.88 431 ASP A N 1
ATOM 3479 C CA . ASP A 1 431 ? 21.625 -3.875 -6.911 1.00 92.88 431 ASP A CA 1
ATOM 3480 C C . ASP A 1 431 ? 21.438 -2.528 -6.167 1.00 92.88 431 ASP A C 1
ATOM 3482 O O . ASP A 1 431 ? 20.665 -1.669 -6.584 1.00 92.88 431 ASP A O 1
ATOM 3486 N N . GLY A 1 432 ? 22.160 -2.330 -5.053 1.00 91.25 432 GLY A N 1
ATOM 3487 C CA . GLY A 1 432 ? 22.180 -1.110 -4.237 1.00 91.25 432 GLY A CA 1
ATOM 3488 C C . GLY A 1 432 ? 21.219 -1.115 -3.043 1.00 91.25 432 GLY A C 1
ATOM 3489 O O . GLY A 1 432 ? 21.259 -0.196 -2.222 1.00 91.25 432 GLY A O 1
ATOM 3490 N N . ILE A 1 433 ? 20.377 -2.143 -2.912 1.00 92.56 433 ILE A N 1
ATOM 3491 C CA . ILE A 1 433 ? 19.374 -2.260 -1.849 1.00 92.56 433 ILE A CA 1
ATOM 3492 C C . ILE A 1 433 ? 20.008 -2.837 -0.578 1.00 92.56 433 ILE A C 1
ATOM 3494 O O . ILE A 1 433 ? 20.060 -4.045 -0.397 1.00 92.56 433 ILE A O 1
ATOM 3498 N N . LYS A 1 434 ? 20.479 -1.979 0.330 1.00 92.50 434 LYS A N 1
ATOM 3499 C CA . LYS A 1 434 ? 20.934 -2.383 1.674 1.00 92.50 434 LYS A CA 1
ATOM 3500 C C . LYS A 1 434 ? 19.822 -2.143 2.687 1.00 92.50 434 LYS A C 1
ATOM 3502 O O . LYS A 1 434 ? 19.330 -1.026 2.746 1.00 92.50 434 LYS A O 1
ATOM 3507 N N . SER A 1 435 ? 19.484 -3.119 3.527 1.00 92.44 435 SER A N 1
ATOM 3508 C CA . SER A 1 435 ? 18.571 -2.950 4.675 1.00 92.44 435 SER A CA 1
ATOM 3509 C C . SER A 1 435 ? 17.234 -2.226 4.350 1.00 92.44 435 SER A C 1
ATOM 3511 O O . SER A 1 435 ? 16.893 -1.245 5.020 1.00 92.44 435 SER A O 1
ATOM 3513 N N . PRO A 1 436 ? 16.475 -2.654 3.316 1.00 93.50 436 PRO A N 1
ATOM 3514 C CA . PRO A 1 436 ? 15.226 -2.000 2.927 1.00 93.50 436 PRO A CA 1
ATOM 3515 C C . PRO A 1 436 ? 14.157 -2.176 4.008 1.00 93.50 436 PRO A C 1
ATOM 3517 O O . PRO A 1 436 ? 14.039 -3.254 4.590 1.00 93.50 436 PRO A O 1
ATOM 3520 N N . PHE A 1 437 ? 13.379 -1.126 4.288 1.00 88.94 437 PHE A N 1
ATOM 3521 C CA . PHE A 1 437 ? 12.473 -1.129 5.444 1.00 88.94 437 PHE A CA 1
ATOM 3522 C C . PHE A 1 437 ? 10.985 -1.162 5.090 1.00 88.94 437 PHE A C 1
ATOM 3524 O O . PHE A 1 437 ? 10.235 -1.933 5.686 1.00 88.94 437 PHE A O 1
ATOM 3531 N N . ALA A 1 438 ? 10.557 -0.334 4.140 1.00 89.44 438 ALA A N 1
ATOM 3532 C CA . ALA A 1 438 ? 9.170 -0.254 3.699 1.00 89.44 438 ALA A CA 1
ATOM 3533 C C . ALA A 1 438 ? 9.096 -0.236 2.171 1.00 89.44 438 ALA A C 1
ATOM 3535 O O . ALA A 1 438 ? 10.036 0.187 1.498 1.00 89.44 438 ALA A O 1
ATOM 3536 N N . ILE A 1 439 ? 7.965 -0.681 1.634 1.00 94.06 439 ILE A N 1
ATOM 3537 C CA . ILE A 1 439 ? 7.675 -0.719 0.201 1.00 94.06 439 ILE A CA 1
ATOM 3538 C C . ILE A 1 439 ? 6.214 -0.355 -0.041 1.00 94.06 439 ILE A C 1
ATOM 3540 O O . ILE A 1 439 ? 5.363 -0.600 0.810 1.00 94.06 439 ILE A O 1
ATOM 3544 N N . ALA A 1 440 ? 5.932 0.243 -1.196 1.00 92.81 440 ALA A N 1
ATOM 3545 C CA . ALA A 1 440 ? 4.578 0.565 -1.638 1.00 92.81 440 ALA A CA 1
ATOM 3546 C C . ALA A 1 440 ? 4.528 0.720 -3.162 1.00 92.81 440 ALA A C 1
ATOM 3548 O O . ALA A 1 440 ? 5.448 1.280 -3.764 1.00 92.81 440 ALA A O 1
ATOM 3549 N N . PHE A 1 441 ? 3.435 0.284 -3.782 1.00 89.31 441 PHE A N 1
ATOM 3550 C CA . PHE A 1 441 ? 3.106 0.685 -5.148 1.00 89.31 441 PHE A CA 1
ATOM 3551 C C . PHE A 1 441 ? 2.561 2.117 -5.172 1.00 89.31 441 PHE A C 1
ATOM 3553 O O . PHE A 1 441 ? 2.046 2.615 -4.171 1.00 89.31 441 PHE A O 1
ATOM 3560 N N . ASN A 1 442 ? 2.708 2.790 -6.311 1.00 86.50 442 ASN A N 1
ATOM 3561 C CA . ASN A 1 442 ? 1.947 3.996 -6.624 1.00 86.50 442 ASN A CA 1
ATOM 3562 C C . ASN A 1 442 ? 0.819 3.675 -7.618 1.00 86.50 442 ASN A C 1
ATOM 3564 O O . ASN A 1 442 ? 0.757 2.577 -8.160 1.00 86.50 442 ASN A O 1
ATOM 3568 N N . GLU A 1 443 ? 0.005 4.681 -7.930 1.00 81.75 443 GLU A N 1
ATOM 3569 C CA . GLU A 1 443 ? -1.076 4.684 -8.935 1.00 81.75 443 GLU A CA 1
ATOM 3570 C C . GLU A 1 443 ? -0.720 4.138 -10.346 1.00 81.75 443 GLU A C 1
ATOM 3572 O O . GLU A 1 443 ? -1.605 3.987 -11.181 1.00 81.75 443 GLU A O 1
ATOM 3577 N N . LYS A 1 444 ? 0.566 3.884 -10.649 1.00 86.62 444 LYS A N 1
ATOM 3578 C CA . LYS A 1 444 ? 1.076 3.405 -11.952 1.00 86.62 444 LYS A CA 1
ATOM 3579 C C . LYS A 1 444 ? 1.772 2.042 -11.836 1.00 86.62 444 LYS A C 1
ATOM 3581 O O . LYS A 1 444 ? 2.628 1.725 -12.662 1.00 86.62 444 LYS A O 1
ATOM 3586 N N . GLU A 1 445 ? 1.474 1.283 -10.779 1.00 88.06 445 GLU A N 1
ATOM 3587 C CA . GLU A 1 445 ? 2.089 -0.010 -10.434 1.00 88.06 445 GLU A CA 1
ATOM 3588 C C . GLU A 1 445 ? 3.632 0.023 -10.376 1.00 88.06 445 GLU A C 1
ATOM 3590 O O . GLU A 1 445 ? 4.315 -0.990 -10.546 1.00 88.06 445 GLU A O 1
ATOM 3595 N N . LYS A 1 446 ? 4.226 1.193 -10.092 1.00 88.69 446 LYS A N 1
ATOM 3596 C CA . LYS A 1 446 ? 5.669 1.324 -9.855 1.00 88.69 446 LYS A CA 1
ATOM 3597 C C . LYS A 1 446 ? 5.958 1.107 -8.373 1.00 88.69 446 LYS A C 1
ATOM 3599 O O . LYS A 1 446 ? 5.532 1.896 -7.530 1.00 88.69 446 LYS A O 1
ATOM 3604 N N . LEU A 1 447 ? 6.723 0.060 -8.070 1.00 90.31 447 LEU A N 1
ATOM 3605 C CA . LEU A 1 447 ? 7.206 -0.228 -6.721 1.00 90.31 447 LEU A CA 1
ATOM 3606 C C . LEU A 1 447 ? 8.200 0.847 -6.254 1.00 90.31 447 LEU A C 1
ATOM 3608 O O . LEU A 1 447 ? 9.226 1.083 -6.895 1.00 90.31 447 LEU A O 1
ATOM 3612 N N . ASN A 1 448 ? 7.910 1.454 -5.108 1.00 89.88 448 ASN A N 1
ATOM 3613 C CA . ASN A 1 448 ? 8.780 2.377 -4.385 1.00 89.88 448 ASN A CA 1
ATOM 3614 C C . ASN A 1 448 ? 9.321 1.676 -3.132 1.00 89.88 448 ASN A C 1
ATOM 3616 O O . ASN A 1 448 ? 8.622 0.863 -2.527 1.00 89.88 448 ASN A O 1
ATOM 3620 N N . ILE A 1 449 ? 10.562 1.988 -2.749 1.00 89.12 449 ILE A N 1
ATOM 3621 C CA . ILE A 1 449 ? 11.297 1.321 -1.664 1.00 89.12 449 ILE A CA 1
ATOM 3622 C C . ILE A 1 449 ? 11.884 2.394 -0.746 1.00 89.12 449 ILE A C 1
ATOM 3624 O O . ILE A 1 449 ? 12.620 3.265 -1.214 1.00 89.12 449 ILE A O 1
ATOM 3628 N N . ASP A 1 450 ? 11.595 2.321 0.552 1.00 86.88 450 ASP A N 1
ATOM 3629 C CA . ASP A 1 450 ? 12.216 3.187 1.550 1.00 86.88 450 ASP A CA 1
ATOM 3630 C C . ASP A 1 450 ? 13.560 2.623 2.034 1.00 86.88 450 ASP A C 1
ATOM 3632 O O . ASP A 1 450 ? 13.660 1.509 2.559 1.00 86.88 450 ASP A O 1
ATOM 3636 N N . LEU A 1 451 ? 14.584 3.465 1.886 1.00 82.62 451 LEU A N 1
ATOM 3637 C CA . LEU A 1 451 ? 15.970 3.256 2.300 1.00 82.62 451 LEU A CA 1
ATOM 3638 C C . LEU A 1 451 ? 16.395 4.285 3.378 1.00 82.62 451 LEU A C 1
ATOM 3640 O O . LEU A 1 451 ? 17.574 4.624 3.517 1.00 82.62 451 LEU A O 1
ATOM 3644 N N . SER A 1 452 ? 15.439 4.835 4.137 1.00 72.31 452 SER A N 1
ATOM 3645 C CA . SER A 1 452 ? 15.677 5.833 5.191 1.00 72.31 452 SER A CA 1
ATOM 3646 C C . SER A 1 452 ? 16.591 5.315 6.310 1.00 72.31 452 SER A C 1
ATOM 3648 O O . SER A 1 452 ? 17.584 5.972 6.643 1.00 72.31 452 SER A O 1
ATOM 3650 N N . LYS A 1 453 ? 16.324 4.107 6.837 1.00 63.97 453 LYS A N 1
ATOM 3651 C CA . LYS A 1 453 ? 17.146 3.444 7.873 1.00 63.97 453 LYS A CA 1
ATOM 3652 C C . LYS A 1 453 ? 18.625 3.344 7.470 1.00 63.97 453 LYS A C 1
ATOM 3654 O O . LYS A 1 453 ? 19.507 3.511 8.310 1.00 63.97 453 LYS A O 1
ATOM 3659 N N . CYS A 1 454 ? 18.898 3.145 6.182 1.00 55.75 454 CYS A N 1
ATOM 3660 C CA . CYS A 1 454 ? 20.234 2.954 5.613 1.00 55.75 454 CYS A CA 1
ATOM 3661 C C . CYS A 1 454 ? 21.128 4.192 5.783 1.00 55.75 454 CYS A C 1
ATOM 3663 O O . CYS A 1 454 ? 22.339 4.065 5.966 1.00 55.75 454 CYS A O 1
ATOM 3665 N N . LYS A 1 455 ? 20.539 5.398 5.745 1.00 48.72 455 LYS A N 1
ATOM 3666 C CA . LYS A 1 455 ? 21.272 6.647 6.006 1.00 48.72 455 LYS A CA 1
ATOM 3667 C C . LYS A 1 455 ? 21.674 6.766 7.472 1.00 48.72 455 LYS A C 1
ATOM 3669 O O . LYS A 1 455 ? 22.777 7.230 7.743 1.00 48.72 455 LYS A O 1
ATOM 3674 N N . LYS A 1 456 ? 20.808 6.328 8.396 1.00 45.62 456 LYS A N 1
ATOM 3675 C CA . LYS A 1 456 ? 21.016 6.530 9.833 1.00 45.62 456 LYS A CA 1
ATOM 3676 C C . LYS A 1 456 ? 22.274 5.817 10.340 1.00 45.62 456 LYS A C 1
ATOM 3678 O O . LYS A 1 456 ? 23.101 6.448 10.988 1.00 45.62 456 LYS A O 1
ATOM 3683 N N . ILE A 1 457 ? 22.469 4.561 9.927 1.00 48.97 457 ILE A N 1
ATOM 3684 C CA . ILE A 1 457 ? 23.667 3.763 10.246 1.00 48.97 457 ILE A CA 1
ATOM 3685 C C . ILE A 1 457 ? 24.947 4.498 9.812 1.00 48.97 457 ILE A C 1
ATOM 3687 O O . ILE A 1 457 ? 25.892 4.596 10.590 1.00 48.97 457 ILE A O 1
ATOM 3691 N N . LYS A 1 458 ? 24.962 5.092 8.607 1.00 44.44 458 LYS A N 1
ATOM 3692 C CA . LYS A 1 458 ? 26.104 5.898 8.152 1.00 44.44 458 LYS A CA 1
ATOM 3693 C C . LYS A 1 458 ? 26.304 7.164 8.982 1.00 44.44 458 LYS A C 1
ATOM 3695 O O . LYS A 1 458 ? 27.443 7.470 9.301 1.00 44.44 458 LYS A O 1
ATOM 3700 N N . THR A 1 459 ? 25.251 7.905 9.335 1.00 43.25 459 THR A N 1
ATOM 3701 C CA . THR A 1 459 ? 25.414 9.097 10.190 1.00 43.25 459 THR A CA 1
ATOM 3702 C C . THR A 1 459 ? 25.898 8.757 11.592 1.00 43.25 459 THR A C 1
ATOM 3704 O O . THR A 1 459 ? 26.707 9.506 12.121 1.00 43.25 459 THR A O 1
ATOM 3707 N N . ASP A 1 460 ? 25.458 7.641 12.176 1.00 45.28 460 ASP A N 1
ATOM 3708 C CA . ASP A 1 460 ? 25.894 7.230 13.513 1.00 45.28 460 ASP A CA 1
ATOM 3709 C C . ASP A 1 460 ? 27.366 6.756 13.489 1.00 45.28 460 ASP A C 1
ATOM 3711 O O . ASP A 1 460 ? 28.138 7.134 14.367 1.00 45.28 460 ASP A O 1
ATOM 3715 N N . GLN A 1 461 ? 27.803 6.060 12.428 1.00 49.66 461 GLN A N 1
ATOM 3716 C CA . GLN A 1 461 ? 29.219 5.730 12.198 1.00 49.66 461 GLN A CA 1
ATOM 3717 C C . GLN A 1 461 ? 30.089 6.986 11.989 1.00 49.66 461 GLN A C 1
ATOM 3719 O O . GLN A 1 461 ? 31.083 7.168 12.689 1.00 49.66 461 GLN A O 1
ATOM 3724 N N . LEU A 1 462 ? 29.682 7.897 11.094 1.00 49.25 462 LEU A N 1
ATOM 3725 C CA . LEU A 1 462 ? 30.369 9.179 10.856 1.00 49.25 462 LEU A CA 1
ATOM 3726 C C . LEU A 1 462 ? 30.438 10.047 12.126 1.00 49.25 462 LEU A C 1
ATOM 3728 O O . LEU A 1 462 ? 31.333 10.876 12.264 1.00 49.25 462 LEU A O 1
ATOM 3732 N N . ARG A 1 463 ? 29.495 9.884 13.063 1.00 49.75 463 ARG A N 1
ATOM 3733 C CA . ARG A 1 463 ? 29.494 10.588 14.352 1.00 49.75 463 ARG A CA 1
ATOM 3734 C C . ARG A 1 463 ? 30.533 10.028 15.324 1.00 49.75 463 ARG A C 1
ATOM 3736 O O . ARG A 1 463 ? 31.086 10.811 16.086 1.00 49.75 463 ARG A O 1
ATOM 3743 N N . GLY A 1 464 ? 30.815 8.725 15.266 1.00 64.62 464 GLY A N 1
ATOM 3744 C CA . GLY A 1 464 ? 31.947 8.110 15.965 1.00 64.62 464 GLY A CA 1
ATOM 3745 C C . GLY A 1 464 ? 33.287 8.555 15.378 1.00 64.62 464 GLY A C 1
ATOM 3746 O O . GLY A 1 464 ? 34.133 9.058 16.108 1.00 64.62 464 GLY A O 1
ATOM 3747 N N . GLU A 1 465 ? 33.438 8.481 14.051 1.00 65.25 465 GLU A N 1
ATOM 3748 C CA . GLU A 1 465 ? 34.654 8.923 13.342 1.00 65.25 465 GLU A CA 1
ATOM 3749 C C . GLU A 1 465 ? 34.958 10.417 13.600 1.00 65.25 465 GLU A C 1
ATOM 3751 O O . GLU A 1 465 ? 36.095 10.786 13.886 1.00 65.25 465 GLU A O 1
ATOM 3756 N N . ASN A 1 466 ? 33.938 11.286 13.606 1.00 62.62 466 ASN A N 1
ATOM 3757 C CA . ASN A 1 466 ? 34.106 12.701 13.961 1.00 62.62 466 ASN A CA 1
ATOM 3758 C C . ASN A 1 466 ? 34.426 12.938 15.452 1.00 62.62 466 ASN A C 1
ATOM 3760 O O . ASN A 1 466 ? 35.049 13.950 15.770 1.00 62.62 466 ASN A O 1
ATOM 3764 N N . ALA A 1 467 ? 34.011 12.050 16.364 1.00 67.62 467 ALA A N 1
ATOM 3765 C CA . ALA A 1 467 ? 34.372 12.149 17.779 1.00 67.62 467 ALA A CA 1
ATOM 3766 C C . ALA A 1 467 ? 35.853 11.800 17.993 1.00 67.62 467 ALA A C 1
ATOM 3768 O O . ALA A 1 467 ? 36.562 12.579 18.623 1.00 67.62 467 ALA A O 1
ATOM 3769 N N . GLU A 1 468 ? 36.338 10.716 17.373 1.00 72.44 468 GLU A N 1
ATOM 3770 C CA . GLU A 1 468 ? 37.762 10.344 17.372 1.00 72.44 468 GLU A CA 1
ATOM 3771 C C . GLU A 1 468 ? 38.631 11.466 16.772 1.00 72.44 468 GLU A C 1
ATOM 3773 O O . GLU A 1 468 ? 39.656 11.836 17.338 1.00 72.44 468 GLU A O 1
ATOM 3778 N N . ILE A 1 469 ? 38.192 12.083 15.667 1.00 69.06 469 ILE A N 1
ATOM 3779 C CA . ILE A 1 469 ? 38.870 13.253 15.085 1.00 69.06 469 ILE A CA 1
ATOM 3780 C C . ILE A 1 469 ? 38.899 14.437 16.067 1.00 69.06 469 ILE A C 1
ATOM 3782 O O . ILE A 1 469 ? 39.941 15.075 16.207 1.00 69.06 469 ILE A O 1
ATOM 3786 N N . SER A 1 470 ? 37.793 14.739 16.755 1.00 68.25 470 SER A N 1
ATOM 3787 C CA . SER A 1 470 ? 37.747 15.846 17.722 1.00 68.25 470 SER A CA 1
ATOM 3788 C C . SER A 1 470 ? 38.664 15.603 18.922 1.00 68.25 470 SER A C 1
ATOM 3790 O O . SER A 1 470 ? 39.354 16.523 19.353 1.00 68.25 470 SER A O 1
ATOM 3792 N N . GLU A 1 471 ? 38.703 14.373 19.436 1.00 72.19 471 GLU A N 1
ATOM 3793 C CA . GLU A 1 471 ? 39.579 13.964 20.537 1.00 72.19 471 GLU A CA 1
ATOM 3794 C C . GLU A 1 471 ? 41.059 14.073 20.139 1.00 72.19 471 GLU A C 1
ATOM 3796 O O . GLU A 1 471 ? 41.866 14.625 20.888 1.00 72.19 471 GLU A O 1
ATOM 3801 N N . LEU A 1 472 ? 41.419 13.645 18.923 1.00 72.50 472 LEU A N 1
ATOM 3802 C CA . LEU A 1 472 ? 42.771 13.810 18.380 1.00 72.50 472 LEU A CA 1
ATOM 3803 C C . LEU A 1 472 ? 43.179 15.290 18.259 1.00 72.50 472 LEU A C 1
ATOM 3805 O O . LEU A 1 472 ? 44.326 15.620 18.557 1.00 72.50 472 LEU A O 1
ATOM 3809 N N . TYR A 1 473 ? 42.267 16.188 17.871 1.00 70.38 473 TYR A N 1
ATOM 3810 C CA . TYR A 1 473 ? 42.557 17.627 17.815 1.00 70.38 473 TYR A CA 1
ATOM 3811 C C . TYR A 1 473 ? 42.712 18.268 19.202 1.00 70.38 473 TYR A C 1
ATOM 3813 O O . TYR A 1 473 ? 43.640 19.056 19.384 1.00 70.38 473 TYR A O 1
ATOM 3821 N N . SER A 1 474 ? 41.882 17.908 20.189 1.00 68.62 474 SER A N 1
ATOM 3822 C CA . SER A 1 474 ? 42.054 18.370 21.577 1.00 68.62 474 SER A CA 1
ATOM 3823 C C . SER A 1 474 ? 43.411 17.949 22.150 1.00 68.62 474 SER A C 1
ATOM 3825 O O . SER A 1 474 ? 44.140 18.791 22.667 1.00 68.62 474 SER A O 1
ATOM 3827 N N . ASN A 1 475 ? 43.801 16.683 21.957 1.00 71.94 475 ASN A N 1
ATOM 3828 C CA . ASN A 1 475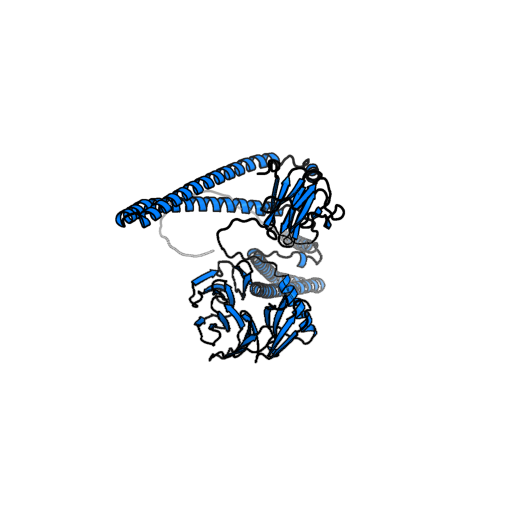 ? 45.107 16.173 22.385 1.00 71.94 475 ASN A CA 1
ATOM 3829 C C . ASN A 1 475 ? 46.287 16.919 21.732 1.00 71.94 475 ASN A C 1
ATOM 3831 O O . ASN A 1 475 ? 47.320 17.098 22.370 1.00 71.94 475 ASN A O 1
ATOM 3835 N N . VAL A 1 476 ? 46.169 17.355 20.470 1.00 73.50 476 VAL A N 1
ATOM 3836 C CA . VAL A 1 476 ? 47.209 18.174 19.817 1.00 73.50 476 VAL A CA 1
ATOM 3837 C C . VAL A 1 476 ? 47.267 19.576 20.427 1.00 73.50 476 VAL A C 1
ATOM 3839 O O . VAL A 1 476 ? 48.355 20.035 20.764 1.00 73.50 476 VAL A O 1
ATOM 3842 N N . TRP A 1 477 ? 46.121 20.232 20.626 1.00 71.62 477 TRP A N 1
ATOM 3843 C CA . TRP A 1 477 ? 46.065 21.597 21.159 1.00 71.62 477 TRP A CA 1
ATOM 3844 C C . TRP A 1 477 ? 46.600 21.703 22.597 1.00 71.62 477 TRP A C 1
ATOM 3846 O O . TRP A 1 477 ? 47.405 22.586 22.893 1.00 71.62 477 TRP A O 1
ATOM 3856 N N . GLU A 1 478 ? 46.247 20.762 23.478 1.00 73.31 478 GLU A N 1
ATOM 3857 C CA . GLU A 1 478 ? 46.782 20.706 24.849 1.00 73.31 478 GLU A CA 1
ATOM 3858 C C . GLU A 1 478 ? 48.316 20.571 24.869 1.00 73.31 478 GLU A C 1
ATOM 3860 O O . GLU A 1 478 ? 48.990 21.147 25.723 1.00 73.31 478 GLU A O 1
ATOM 3865 N N . ARG A 1 479 ? 48.892 19.874 23.881 1.00 77.88 479 ARG A N 1
ATOM 3866 C CA . ARG A 1 479 ? 50.345 19.691 23.728 1.00 77.88 479 ARG A CA 1
ATOM 3867 C C . ARG A 1 479 ? 51.046 20.889 23.093 1.00 77.88 479 ARG A C 1
ATOM 3869 O O . ARG A 1 479 ? 52.206 21.141 23.411 1.00 77.88 479 ARG A O 1
ATOM 3876 N N . GLU A 1 480 ? 50.364 21.645 22.235 1.00 74.56 480 GLU A N 1
ATOM 3877 C CA . GLU A 1 480 ? 50.856 22.948 21.774 1.00 74.56 480 GLU A CA 1
ATOM 3878 C C . GLU A 1 480 ? 50.950 23.931 22.951 1.00 74.56 480 GLU A C 1
ATOM 3880 O O . GLU A 1 480 ? 51.962 24.616 23.081 1.00 74.56 480 GLU A O 1
ATOM 3885 N N . GLN A 1 481 ? 49.973 23.923 23.866 1.00 78.56 481 GLN A N 1
ATOM 3886 C CA . GLN A 1 481 ? 50.026 24.700 25.111 1.00 78.56 481 GLN A CA 1
ATOM 3887 C C . GLN A 1 481 ? 51.095 24.184 26.098 1.00 78.56 481 GLN A C 1
ATOM 3889 O O . GLN A 1 481 ? 51.800 24.993 26.699 1.00 78.56 481 GLN A O 1
ATOM 3894 N N . GLU A 1 482 ? 51.305 22.864 26.212 1.00 81.19 482 GLU A N 1
ATOM 3895 C CA . GLU A 1 482 ? 52.434 22.282 26.968 1.00 81.19 482 GLU A CA 1
ATOM 3896 C C . GLU A 1 482 ? 53.791 22.772 26.420 1.00 81.19 482 GLU A C 1
ATOM 3898 O O . GLU A 1 482 ? 54.671 23.167 27.188 1.00 81.19 482 GLU A O 1
ATOM 3903 N N . LEU A 1 483 ? 53.961 22.803 25.092 1.00 76.12 483 LEU A N 1
ATOM 3904 C CA . LEU A 1 483 ? 55.166 23.338 24.448 1.00 76.12 483 LEU A CA 1
ATOM 3905 C C . LEU A 1 483 ? 55.324 24.846 24.634 1.00 76.12 483 LEU A C 1
ATOM 3907 O O . LEU A 1 483 ? 56.448 25.314 24.781 1.00 76.12 483 LEU A O 1
ATOM 3911 N N . GLU A 1 484 ? 54.238 25.611 24.588 1.00 77.75 484 GLU A N 1
ATOM 3912 C CA . GLU A 1 484 ? 54.253 27.060 24.792 1.00 77.75 484 GLU A CA 1
ATOM 3913 C C . GLU A 1 484 ? 54.720 27.402 26.212 1.00 77.75 484 GLU A C 1
ATOM 3915 O O . GLU A 1 484 ? 55.718 28.104 26.381 1.00 77.75 484 GLU A O 1
ATOM 3920 N N . PHE A 1 485 ? 54.126 26.754 27.217 1.00 84.06 485 PHE A N 1
ATOM 3921 C CA . PHE A 1 485 ? 54.564 26.837 28.608 1.00 84.06 485 PHE A CA 1
ATOM 3922 C C . PHE A 1 485 ? 56.038 26.425 28.791 1.00 84.06 485 PHE A C 1
ATOM 3924 O O . PHE A 1 485 ? 56.788 27.102 29.497 1.00 84.06 485 PHE A O 1
ATOM 3931 N N . LEU A 1 486 ? 56.491 25.353 28.124 1.00 78.19 486 LEU A N 1
ATOM 3932 C CA . LEU A 1 486 ? 57.885 24.891 28.179 1.00 78.19 486 LEU A CA 1
ATOM 3933 C C . LEU A 1 486 ? 58.888 25.795 27.436 1.00 78.19 486 LEU A C 1
ATOM 3935 O O . LEU A 1 486 ? 60.075 25.718 27.751 1.00 78.19 486 LEU A O 1
ATOM 3939 N N . LYS A 1 487 ? 58.464 26.651 26.495 1.00 76.56 487 LYS A N 1
ATOM 3940 C CA . LYS A 1 487 ? 59.330 27.703 25.917 1.00 76.56 487 LYS A CA 1
ATOM 3941 C C . LYS A 1 487 ? 59.561 28.843 26.908 1.00 76.56 487 LYS A C 1
ATOM 3943 O O . LYS A 1 487 ? 60.661 29.381 26.961 1.00 76.56 487 LYS A O 1
ATOM 3948 N N . GLU A 1 488 ? 58.526 29.217 27.658 1.00 81.62 488 GLU A N 1
ATOM 3949 C CA . GLU A 1 488 ? 58.567 30.336 28.608 1.00 81.62 488 GLU A CA 1
ATOM 3950 C C . GLU A 1 488 ? 59.232 29.961 29.944 1.00 81.62 488 GLU A C 1
ATOM 3952 O O . GLU A 1 488 ? 59.973 30.761 30.512 1.00 81.62 488 GLU A O 1
ATOM 3957 N N . HIS A 1 489 ? 58.985 28.742 30.439 1.00 82.94 489 HIS A N 1
ATOM 3958 C CA . HIS A 1 489 ? 59.339 28.318 31.802 1.00 82.94 489 HIS A CA 1
ATOM 3959 C C . HIS A 1 489 ? 60.253 27.079 31.864 1.00 82.94 489 HIS A C 1
ATOM 3961 O O . HIS A 1 489 ? 60.740 26.719 32.938 1.00 82.94 489 HIS A O 1
ATOM 3967 N N . GLY A 1 490 ? 60.472 26.387 30.742 1.00 83.88 490 GLY A N 1
ATOM 3968 C CA . GLY A 1 490 ? 61.259 25.154 30.681 1.00 83.88 490 GLY A CA 1
ATOM 3969 C C . GLY A 1 490 ? 62.759 25.386 30.479 1.00 83.88 490 GLY A C 1
ATOM 3970 O O . GLY A 1 490 ? 63.201 26.420 29.985 1.00 83.88 490 GLY A O 1
ATOM 3971 N N . SER A 1 491 ? 63.576 24.382 30.815 1.00 84.00 491 SER A N 1
ATOM 3972 C CA . SER A 1 491 ? 64.983 24.366 30.398 1.00 84.00 491 SER A CA 1
ATOM 3973 C C . SER A 1 491 ? 65.119 23.806 28.978 1.00 84.00 491 SER A C 1
ATOM 3975 O O . SER A 1 491 ? 64.377 22.903 28.587 1.00 84.00 491 SER A O 1
ATOM 3977 N N . ASN A 1 492 ? 66.114 24.279 28.220 1.00 72.12 492 ASN A N 1
ATOM 3978 C CA . ASN A 1 492 ? 66.341 23.863 26.826 1.00 72.12 492 ASN A CA 1
ATOM 3979 C C . ASN A 1 492 ? 66.420 22.333 26.645 1.00 72.12 492 ASN A C 1
ATOM 3981 O O . ASN A 1 492 ? 65.926 21.804 25.652 1.00 72.12 492 ASN A O 1
ATOM 3985 N N . ASN A 1 493 ? 66.983 21.609 27.620 1.00 76.00 493 ASN A N 1
ATOM 3986 C CA . ASN A 1 493 ? 67.038 20.143 27.595 1.00 76.00 493 ASN A CA 1
ATOM 3987 C C . ASN A 1 493 ? 65.655 19.498 27.787 1.00 76.00 493 ASN A C 1
ATOM 3989 O O . ASN A 1 493 ? 65.366 18.488 27.149 1.00 76.00 493 ASN A O 1
ATOM 3993 N N . HIS A 1 494 ? 64.797 20.074 28.635 1.00 76.88 494 HIS A N 1
ATOM 3994 C CA . HIS A 1 494 ? 63.435 19.584 28.849 1.00 76.88 494 HIS A CA 1
ATOM 3995 C C . HIS A 1 494 ? 62.575 19.816 27.598 1.00 76.88 494 HIS A C 1
ATOM 3997 O O . HIS A 1 494 ? 61.934 18.886 27.109 1.00 76.88 494 HIS A O 1
ATOM 4003 N N . LEU A 1 495 ? 62.648 21.021 27.019 1.00 68.56 495 LEU A N 1
ATOM 4004 C CA . LEU A 1 495 ? 61.978 21.365 25.763 1.00 68.56 495 LEU A CA 1
ATOM 4005 C C . LEU A 1 495 ? 62.443 20.459 24.606 1.00 68.56 495 LEU A C 1
ATOM 4007 O O . LEU A 1 495 ? 61.613 19.925 23.874 1.00 68.56 495 LEU A O 1
ATOM 4011 N N . TYR A 1 496 ? 63.752 20.208 24.475 1.00 72.69 496 TYR A N 1
ATOM 4012 C CA . TYR A 1 496 ? 64.299 19.308 23.452 1.00 72.69 496 TYR A CA 1
ATOM 4013 C C . TYR A 1 496 ? 63.804 17.859 23.599 1.00 72.69 496 TYR A C 1
ATOM 4015 O O . TYR A 1 496 ? 63.426 17.230 22.607 1.00 72.69 496 TYR A O 1
ATOM 4023 N N . LEU A 1 497 ? 63.780 17.320 24.824 1.00 79.88 497 LEU A N 1
ATOM 4024 C CA . LEU A 1 497 ? 63.263 15.973 25.078 1.00 79.88 497 LEU A CA 1
ATOM 4025 C C . LEU A 1 497 ? 61.766 15.878 24.755 1.00 79.88 497 LEU A C 1
ATOM 4027 O O . LEU A 1 497 ? 61.361 14.932 24.078 1.00 79.88 497 LEU A O 1
ATOM 4031 N N . LYS A 1 498 ? 60.968 16.879 25.149 1.00 80.19 498 LYS A N 1
ATOM 4032 C CA . LYS A 1 498 ? 59.525 16.896 24.888 1.00 80.19 498 LYS A CA 1
ATOM 4033 C C . LYS A 1 498 ? 59.196 17.018 23.397 1.00 80.19 498 LYS A C 1
ATOM 4035 O O . LYS A 1 498 ? 58.390 16.241 22.889 1.00 80.19 498 LYS A O 1
ATOM 4040 N N . LEU A 1 499 ? 59.900 17.886 22.665 1.00 72.56 499 LEU A N 1
ATOM 4041 C CA . LEU A 1 499 ? 59.803 17.987 21.202 1.00 72.56 499 LEU A CA 1
ATOM 4042 C C . LEU A 1 499 ? 60.163 16.665 20.498 1.00 72.56 499 LEU A C 1
ATOM 4044 O O . LEU A 1 499 ? 59.545 16.308 19.494 1.00 72.56 499 LEU A O 1
ATOM 4048 N N . ARG A 1 500 ? 61.142 15.911 21.019 1.00 76.00 500 ARG A N 1
ATOM 4049 C CA . ARG A 1 500 ? 61.550 14.607 20.467 1.00 76.00 500 ARG A CA 1
ATOM 4050 C C . ARG A 1 500 ? 60.536 13.489 20.745 1.00 76.00 500 ARG A C 1
ATOM 4052 O O . ARG A 1 500 ? 60.411 12.580 19.925 1.00 76.00 500 ARG A O 1
ATOM 4059 N N . GLU A 1 501 ? 59.845 13.549 21.880 1.00 79.06 501 GLU A N 1
ATOM 4060 C CA . GLU A 1 501 ? 58.748 12.648 22.253 1.00 79.06 501 GLU A CA 1
ATOM 4061 C C . GLU A 1 501 ? 57.506 12.928 21.391 1.00 79.06 501 GLU A C 1
ATOM 4063 O O . GLU A 1 501 ? 57.135 12.114 20.540 1.00 79.06 501 GLU A O 1
ATOM 4068 N N . GLN A 1 502 ? 56.940 14.132 21.517 1.00 78.25 502 GLN A N 1
ATOM 4069 C CA . GLN A 1 502 ? 55.742 14.559 20.792 1.00 78.25 502 GLN A CA 1
ATOM 4070 C C . GLN A 1 502 ? 55.933 14.511 19.265 1.00 78.25 502 GLN A C 1
ATOM 4072 O O . GLN A 1 502 ? 54.994 14.191 18.539 1.00 78.25 502 GLN A O 1
ATOM 4077 N N . GLY A 1 503 ? 57.147 14.758 18.754 1.00 74.56 503 GLY A N 1
ATOM 4078 C CA . GLY A 1 503 ? 57.452 14.726 17.320 1.00 74.56 503 GLY A CA 1
ATOM 4079 C C . GLY A 1 503 ? 57.216 13.371 16.637 1.00 74.56 503 GLY A C 1
ATOM 4080 O O . GLY A 1 503 ? 56.992 13.343 15.427 1.00 74.56 503 GLY A O 1
ATOM 4081 N N . LYS A 1 504 ? 57.215 12.255 17.383 1.00 70.88 504 LYS A N 1
ATOM 4082 C CA . LYS A 1 504 ? 56.754 10.950 16.872 1.00 70.88 504 LYS A CA 1
ATOM 4083 C C . LYS A 1 504 ? 55.232 10.858 16.867 1.00 70.88 504 LYS A C 1
ATOM 4085 O O . LYS A 1 504 ? 54.634 10.500 15.858 1.00 70.88 504 LYS A O 1
ATOM 4090 N N . GLU A 1 505 ? 54.606 11.210 17.982 1.00 69.88 505 GLU A N 1
ATOM 4091 C CA . GLU A 1 505 ? 53.162 11.053 18.164 1.00 69.88 505 GLU A CA 1
ATOM 4092 C C . GLU A 1 505 ? 52.364 11.970 17.227 1.00 69.88 505 GLU A C 1
ATOM 4094 O O . GLU A 1 505 ? 51.364 11.545 16.658 1.00 69.88 505 GLU A O 1
ATOM 4099 N N . VAL A 1 506 ? 52.855 13.183 16.949 1.00 66.06 506 VAL A N 1
ATOM 4100 C CA . VAL A 1 506 ? 52.279 14.081 15.934 1.00 66.06 506 VAL A CA 1
ATOM 4101 C C . VAL A 1 506 ? 52.347 13.462 14.530 1.00 66.06 506 VAL A C 1
ATOM 4103 O O . VAL A 1 506 ? 51.392 13.603 13.767 1.00 66.06 506 VAL A O 1
ATOM 4106 N N . GLN A 1 507 ? 53.411 12.727 14.179 1.00 66.75 507 GLN A N 1
ATOM 4107 C CA . GLN A 1 507 ? 53.466 12.000 12.900 1.00 66.75 507 GLN A CA 1
ATOM 4108 C C . GLN A 1 507 ? 52.429 10.870 12.840 1.00 66.75 507 GLN A C 1
ATOM 4110 O O . GLN A 1 507 ? 51.822 10.662 11.788 1.00 66.75 507 GLN A O 1
ATOM 4115 N N . ASP A 1 508 ? 52.166 10.191 13.958 1.00 69.38 508 ASP A N 1
ATOM 4116 C CA . ASP A 1 508 ? 51.145 9.143 14.037 1.00 69.38 508 ASP A CA 1
ATOM 4117 C C . ASP A 1 508 ? 49.712 9.695 13.996 1.00 69.38 508 ASP A C 1
ATOM 4119 O O . ASP A 1 508 ? 48.868 9.135 13.289 1.00 69.38 508 ASP A O 1
ATOM 4123 N N . VAL A 1 509 ? 49.444 10.840 14.633 1.00 63.88 509 VAL A N 1
ATOM 4124 C CA . VAL A 1 509 ? 48.174 11.572 14.474 1.00 63.88 509 VAL A CA 1
ATOM 4125 C C . VAL A 1 509 ? 47.984 12.000 13.014 1.00 63.88 509 VAL A C 1
ATOM 4127 O O . VAL A 1 509 ? 46.939 11.722 12.424 1.00 63.88 509 VAL A O 1
ATOM 4130 N N . PHE A 1 510 ? 49.002 12.596 12.378 1.00 57.62 510 PHE A N 1
ATOM 4131 C CA . PHE A 1 510 ? 48.936 12.974 10.959 1.00 57.62 510 PHE A CA 1
ATOM 4132 C C . PHE A 1 510 ? 48.705 11.770 10.036 1.00 57.62 510 PHE A C 1
ATOM 4134 O O . PHE A 1 510 ? 47.907 11.865 9.102 1.00 57.62 510 PHE A O 1
ATOM 4141 N N . ARG A 1 511 ? 49.358 10.632 10.302 1.00 70.31 511 ARG A N 1
ATOM 4142 C CA . ARG A 1 511 ? 49.162 9.368 9.577 1.00 70.31 511 ARG A CA 1
ATOM 4143 C C . ARG A 1 511 ? 47.714 8.884 9.687 1.00 70.31 511 ARG A C 1
ATOM 4145 O O . ARG A 1 511 ? 47.072 8.662 8.661 1.00 70.31 511 ARG A O 1
ATOM 4152 N N . ARG A 1 512 ? 47.162 8.828 10.901 1.00 65.50 512 ARG A N 1
ATOM 4153 C CA . ARG A 1 512 ? 45.779 8.392 11.160 1.00 65.50 512 ARG A CA 1
ATOM 4154 C C . ARG A 1 512 ? 44.744 9.335 10.526 1.00 65.50 512 ARG A C 1
ATOM 4156 O O . ARG A 1 512 ? 43.796 8.877 9.891 1.00 65.50 512 ARG A O 1
ATOM 4163 N N . VAL A 1 513 ? 44.965 10.652 10.582 1.00 62.97 513 VAL A N 1
ATOM 4164 C CA . VAL A 1 513 ? 44.121 11.656 9.900 1.00 62.97 513 VAL A CA 1
ATOM 4165 C C . VAL 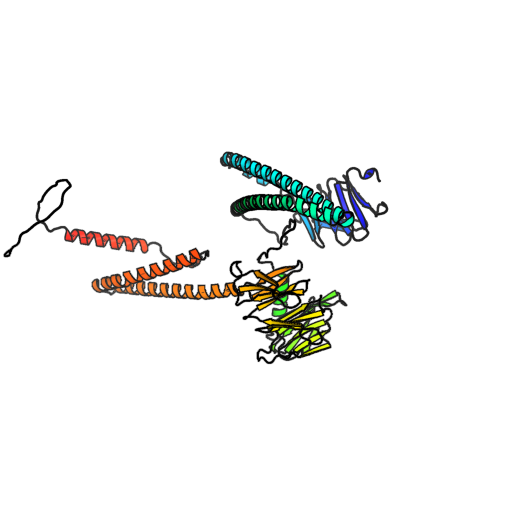A 1 513 ? 44.200 11.536 8.370 1.00 62.97 513 VAL A C 1
ATOM 4167 O O . VAL A 1 513 ? 43.180 11.684 7.687 1.00 62.97 513 VAL A O 1
ATOM 4170 N N . GLN A 1 514 ? 45.366 11.212 7.799 1.00 63.84 514 GLN A N 1
ATOM 4171 C CA . GLN A 1 514 ? 45.493 10.922 6.365 1.00 63.84 514 GLN A CA 1
ATOM 4172 C C . GLN A 1 514 ? 44.758 9.634 5.968 1.00 63.84 514 GLN A C 1
ATOM 4174 O O . GLN A 1 514 ? 44.057 9.630 4.954 1.00 63.84 514 GLN A O 1
ATOM 4179 N N . GLU A 1 515 ? 44.856 8.568 6.764 1.00 66.56 515 GLU A N 1
ATOM 4180 C CA . GLU A 1 515 ? 44.145 7.301 6.546 1.00 66.56 515 GLU A CA 1
ATOM 4181 C C . GLU A 1 515 ? 42.617 7.496 6.577 1.00 66.56 515 GLU A C 1
ATOM 4183 O O . GLU A 1 515 ? 41.927 7.096 5.632 1.00 66.56 515 GLU A O 1
ATOM 4188 N N . MET A 1 516 ? 42.091 8.224 7.570 1.00 62.06 516 MET A N 1
ATOM 4189 C CA . MET A 1 516 ? 40.673 8.616 7.629 1.00 62.06 516 MET A CA 1
ATOM 4190 C C . MET A 1 516 ? 40.264 9.476 6.421 1.00 62.06 516 MET A C 1
ATOM 4192 O O . MET A 1 516 ? 39.273 9.183 5.748 1.00 62.06 516 MET A O 1
ATOM 4196 N N . THR A 1 517 ? 41.067 10.479 6.052 1.00 57.47 517 THR A N 1
ATOM 4197 C CA . THR A 1 517 ? 40.820 11.329 4.869 1.00 57.47 517 THR A CA 1
ATOM 4198 C C . THR A 1 517 ? 40.781 10.515 3.567 1.00 57.47 517 THR A C 1
ATOM 4200 O O . THR A 1 517 ? 39.991 10.802 2.661 1.00 57.47 517 THR A O 1
ATOM 4203 N N . MET A 1 518 ? 41.617 9.480 3.449 1.00 57.31 518 MET A N 1
ATOM 4204 C CA . MET A 1 518 ? 41.626 8.556 2.311 1.00 57.31 518 MET A CA 1
ATOM 4205 C C . MET A 1 518 ? 40.402 7.629 2.313 1.00 57.31 518 MET A C 1
ATOM 4207 O O . MET A 1 518 ? 39.866 7.342 1.239 1.00 57.31 518 MET A O 1
ATOM 4211 N N . SER A 1 519 ? 39.904 7.227 3.487 1.00 56.47 519 SER A N 1
ATOM 4212 C CA . SER A 1 519 ? 38.627 6.513 3.633 1.00 56.47 519 SER A CA 1
ATOM 4213 C C . SER A 1 519 ? 37.442 7.365 3.152 1.00 56.47 519 SER A C 1
ATOM 4215 O O . SER A 1 519 ? 36.704 6.945 2.258 1.00 56.47 519 SER A O 1
ATOM 4217 N N . TYR A 1 520 ? 37.327 8.616 3.616 1.00 50.41 520 TYR A N 1
ATOM 4218 C CA . TYR A 1 520 ? 36.278 9.558 3.189 1.00 50.41 520 TYR A CA 1
ATOM 4219 C C . TYR A 1 520 ? 36.277 9.801 1.668 1.00 50.41 520 TYR A C 1
ATOM 4221 O O . TYR A 1 520 ? 35.215 9.828 1.040 1.00 50.41 520 TYR A O 1
ATOM 4229 N N . LYS A 1 521 ? 37.463 9.920 1.049 1.00 47.72 521 LYS A N 1
ATOM 4230 C CA . LYS A 1 521 ? 37.601 10.028 -0.416 1.00 47.72 521 LYS A CA 1
ATOM 4231 C C . LYS A 1 521 ? 37.125 8.762 -1.136 1.00 47.72 521 LYS A C 1
ATOM 4233 O O . LYS A 1 521 ? 36.391 8.870 -2.115 1.00 47.72 521 LYS A O 1
ATOM 4238 N N . ARG A 1 522 ? 37.484 7.568 -0.645 1.00 48.94 522 ARG A N 1
ATOM 4239 C CA . ARG A 1 522 ? 37.003 6.277 -1.186 1.00 48.94 522 ARG A CA 1
ATOM 4240 C C . ARG A 1 522 ? 35.486 6.104 -1.026 1.00 48.94 522 ARG A C 1
ATOM 4242 O O . ARG A 1 522 ? 34.853 5.513 -1.895 1.00 48.94 522 ARG A O 1
ATOM 4249 N N . ALA A 1 523 ? 34.894 6.669 0.027 1.00 44.16 523 ALA A N 1
ATOM 4250 C CA . ALA A 1 523 ? 33.448 6.682 0.262 1.00 44.16 523 ALA A CA 1
ATOM 4251 C C . ALA A 1 523 ? 32.660 7.642 -0.659 1.00 44.16 523 ALA A C 1
ATOM 4253 O O . ALA A 1 523 ? 31.428 7.662 -0.600 1.00 44.16 523 ALA A O 1
ATOM 4254 N N . ASN A 1 524 ? 33.347 8.406 -1.520 1.00 38.44 524 ASN A N 1
ATOM 4255 C CA . ASN A 1 524 ? 32.770 9.337 -2.498 1.00 38.44 524 ASN A CA 1
ATOM 4256 C C . ASN A 1 524 ? 31.930 10.471 -1.859 1.00 38.44 524 ASN A C 1
ATOM 4258 O O . ASN A 1 524 ? 30.962 10.966 -2.442 1.00 38.44 524 ASN A O 1
ATOM 4262 N N . LEU A 1 525 ? 32.297 10.876 -0.637 1.00 43.78 525 LEU A N 1
ATOM 4263 C CA . LEU A 1 525 ? 31.667 11.965 0.113 1.00 43.78 525 LEU A CA 1
ATOM 4264 C C . LEU A 1 525 ? 32.365 13.305 -0.170 1.00 43.78 525 LEU A C 1
ATOM 4266 O O . LEU A 1 525 ? 33.590 13.376 -0.276 1.00 43.78 525 LEU A O 1
ATOM 4270 N N . LYS A 1 526 ? 31.596 14.401 -0.230 1.00 37.97 526 LYS A N 1
ATOM 4271 C CA . LYS A 1 526 ? 32.170 15.755 -0.191 1.00 37.97 526 LYS A CA 1
ATOM 4272 C C . LYS A 1 526 ? 32.585 16.080 1.244 1.00 37.97 526 LYS A C 1
ATOM 4274 O O . LYS A 1 526 ? 31.728 16.222 2.108 1.00 37.97 526 LYS A O 1
ATOM 4279 N N . PHE A 1 527 ? 33.886 16.235 1.469 1.00 38.44 527 PHE A N 1
ATOM 4280 C CA . PHE A 1 527 ? 34.426 16.804 2.703 1.00 38.44 527 PHE A CA 1
ATOM 4281 C C . PHE A 1 527 ? 34.072 18.299 2.756 1.00 38.44 527 PHE A C 1
ATOM 4283 O O . PHE A 1 527 ? 34.466 19.045 1.852 1.00 38.44 527 PHE A O 1
ATOM 4290 N N . ASP A 1 528 ? 33.311 18.742 3.762 1.00 39.53 528 ASP A N 1
ATOM 4291 C CA . ASP A 1 528 ? 32.928 20.153 3.867 1.00 39.53 528 ASP A CA 1
ATOM 4292 C C . ASP A 1 528 ? 34.087 20.987 4.421 1.00 39.53 528 ASP A C 1
ATOM 4294 O O . ASP A 1 528 ? 34.357 21.025 5.620 1.00 39.53 528 ASP A O 1
ATOM 4298 N N . LYS A 1 529 ? 34.771 21.686 3.513 1.00 38.38 529 LYS A N 1
ATOM 4299 C CA . LYS A 1 529 ? 35.897 22.559 3.847 1.00 38.38 529 LYS A CA 1
ATOM 4300 C C . LYS A 1 529 ? 35.513 23.748 4.735 1.00 38.38 529 LYS A C 1
ATOM 4302 O O . LYS A 1 529 ? 36.419 24.356 5.287 1.00 38.38 529 LYS A O 1
ATOM 4307 N N . ARG A 1 530 ? 34.229 24.107 4.870 1.00 35.03 530 ARG A N 1
ATOM 4308 C CA . ARG A 1 530 ? 33.806 25.250 5.701 1.00 35.03 530 ARG A CA 1
ATOM 4309 C C . ARG A 1 530 ? 33.856 24.945 7.196 1.00 35.03 530 ARG A C 1
ATOM 4311 O O . ARG A 1 530 ? 34.170 25.840 7.967 1.00 35.03 530 ARG A O 1
ATOM 4318 N N . ALA A 1 531 ? 33.641 23.691 7.594 1.00 35.50 531 ALA A N 1
ATOM 4319 C CA . ALA A 1 531 ? 33.717 23.268 8.995 1.00 35.50 531 ALA A CA 1
ATOM 4320 C C . ALA A 1 531 ? 35.150 23.272 9.575 1.00 35.50 531 ALA A C 1
ATOM 4322 O O . ALA A 1 531 ? 35.318 23.105 10.776 1.00 35.50 531 ALA A O 1
ATOM 4323 N N . ALA A 1 532 ? 36.172 23.460 8.732 1.00 34.88 532 ALA A N 1
ATOM 4324 C CA . ALA A 1 532 ? 37.587 23.473 9.109 1.00 34.88 532 ALA A CA 1
ATOM 4325 C C . ALA A 1 532 ? 38.291 24.798 8.739 1.00 34.88 532 ALA A C 1
ATOM 4327 O O . ALA A 1 532 ? 39.507 24.817 8.561 1.00 34.88 532 ALA A O 1
ATOM 4328 N N . PHE A 1 533 ? 37.537 25.888 8.546 1.00 31.59 533 PHE A N 1
ATOM 4329 C CA . PHE A 1 533 ? 38.079 27.169 8.072 1.00 31.59 533 PHE A CA 1
ATOM 4330 C C . PHE A 1 533 ? 37.575 28.376 8.879 1.00 31.59 533 PHE A C 1
ATOM 4332 O O . PHE A 1 533 ? 37.214 29.403 8.309 1.00 31.59 533 PHE A O 1
ATOM 4339 N N . ASP A 1 534 ? 37.568 28.246 10.207 1.00 36.19 534 ASP A N 1
ATOM 4340 C CA . ASP A 1 534 ? 37.345 29.370 11.125 1.00 36.19 534 ASP A CA 1
ATOM 4341 C C . ASP A 1 534 ? 38.295 29.306 12.335 1.00 36.19 534 ASP A C 1
ATOM 4343 O O . ASP A 1 534 ? 37.894 29.105 13.476 1.00 36.19 534 ASP A O 1
ATOM 4347 N N . LEU A 1 535 ? 39.596 29.417 12.048 1.00 32.16 535 LEU A N 1
ATOM 4348 C CA . LEU A 1 535 ? 40.661 29.749 12.999 1.00 32.16 535 LEU A CA 1
ATOM 4349 C C . LEU A 1 535 ? 41.807 30.442 12.239 1.00 32.16 535 LEU A C 1
ATOM 4351 O O . LEU A 1 535 ? 42.066 30.149 11.069 1.00 32.16 535 LEU A O 1
ATOM 4355 N N . ARG A 1 536 ? 42.477 31.391 12.900 1.00 35.50 536 ARG A N 1
ATOM 4356 C CA . ARG A 1 536 ? 43.680 32.099 12.410 1.00 35.50 536 ARG A CA 1
ATOM 4357 C C . ARG A 1 536 ? 44.917 31.390 13.000 1.00 35.50 536 ARG A C 1
ATOM 4359 O O . ARG A 1 536 ? 44.784 30.786 14.054 1.00 35.50 536 ARG A O 1
ATOM 4366 N N . SER A 1 537 ? 46.118 31.435 12.425 1.00 35.22 537 SER A N 1
ATOM 4367 C CA . SER A 1 537 ? 46.621 32.221 11.288 1.00 35.22 537 SER A CA 1
ATOM 4368 C C . SER A 1 537 ? 47.329 31.334 10.243 1.00 35.22 537 SER A C 1
ATOM 4370 O O . SER A 1 537 ? 47.268 30.108 10.303 1.00 35.22 537 SER A O 1
ATOM 4372 N N . LYS A 1 538 ? 47.989 31.950 9.252 1.00 35.94 538 LYS A N 1
ATOM 4373 C CA . LYS A 1 538 ? 48.821 31.249 8.252 1.00 35.94 538 LYS A CA 1
ATOM 4374 C C . LYS A 1 538 ? 50.329 31.410 8.483 1.00 35.94 538 LYS A C 1
ATOM 4376 O O . LYS A 1 538 ? 51.112 30.864 7.710 1.00 35.94 538 LYS A O 1
ATOM 4381 N N . GLU A 1 539 ? 50.721 32.178 9.496 1.00 37.75 539 GLU A N 1
ATOM 4382 C CA . GLU A 1 539 ? 52.096 32.655 9.682 1.00 37.75 539 GLU A CA 1
ATOM 4383 C C . GLU A 1 539 ? 52.939 31.692 10.529 1.00 37.75 539 GLU A C 1
ATOM 4385 O O . GLU A 1 539 ? 54.053 31.348 10.133 1.00 37.75 539 GLU A O 1
ATOM 4390 N N . SER A 1 540 ? 52.370 31.125 11.599 1.00 38.53 540 SER A N 1
ATOM 4391 C CA . SER A 1 540 ? 53.077 30.236 12.538 1.00 38.53 540 SER A CA 1
ATOM 4392 C C . SER A 1 540 ? 53.702 28.997 11.873 1.00 38.53 540 SER A C 1
ATOM 4394 O O . SER A 1 540 ? 54.736 28.494 12.309 1.00 38.53 540 SER A O 1
ATOM 4396 N N . THR A 1 541 ? 53.112 28.497 10.779 1.00 39.28 541 THR A N 1
ATOM 4397 C CA . THR A 1 541 ? 53.642 27.338 10.032 1.00 39.28 541 THR A CA 1
ATOM 4398 C C . THR A 1 541 ? 54.875 27.673 9.181 1.00 39.28 541 THR A C 1
ATOM 4400 O O . THR A 1 541 ? 55.590 26.759 8.760 1.00 39.28 541 THR A O 1
ATOM 4403 N N . LEU A 1 542 ? 55.126 28.956 8.900 1.00 38.47 542 LEU A N 1
ATOM 4404 C CA . LEU A 1 542 ? 56.323 29.415 8.196 1.00 38.47 542 LEU A CA 1
ATOM 4405 C C . LEU A 1 542 ? 57.478 29.601 9.189 1.00 38.47 542 LEU A C 1
ATOM 4407 O O . LEU A 1 542 ? 58.543 29.011 9.008 1.00 38.47 542 LEU A O 1
ATOM 4411 N N . GLU A 1 543 ? 57.218 30.305 10.293 1.00 41.00 543 GLU A N 1
ATOM 4412 C CA . GLU A 1 543 ? 58.201 30.613 11.341 1.00 41.00 543 GLU A CA 1
ATOM 4413 C C . GLU A 1 543 ? 58.827 29.354 11.956 1.00 41.00 543 GLU A C 1
ATOM 4415 O O . GLU A 1 543 ? 60.047 29.276 12.090 1.00 41.00 543 GLU A O 1
ATOM 4420 N N . ILE A 1 544 ? 58.030 28.316 12.247 1.00 40.34 544 ILE A N 1
ATOM 4421 C CA . ILE A 1 544 ? 58.542 27.031 12.763 1.00 40.34 544 ILE A CA 1
ATOM 4422 C C . ILE A 1 544 ? 59.526 26.383 11.772 1.00 40.34 544 ILE A C 1
ATOM 4424 O O . ILE A 1 544 ? 60.541 25.808 12.171 1.00 40.34 544 ILE A O 1
ATOM 4428 N N . LYS A 1 545 ? 59.266 26.498 10.464 1.00 37.88 545 LYS A N 1
ATOM 4429 C CA . LYS A 1 545 ? 60.136 25.947 9.415 1.00 37.88 545 LYS A CA 1
ATOM 4430 C C . LYS A 1 545 ? 61.446 26.718 9.283 1.00 37.88 545 LYS A C 1
ATOM 4432 O O . LYS A 1 545 ? 62.486 26.114 9.020 1.00 37.88 545 LYS A O 1
ATOM 4437 N N . GLU A 1 546 ? 61.406 28.032 9.461 1.00 39.88 546 GLU A N 1
ATOM 4438 C CA . GLU A 1 546 ? 62.585 28.892 9.372 1.00 39.88 546 GLU A CA 1
ATOM 4439 C C . GLU A 1 546 ? 63.444 28.794 10.641 1.00 39.88 546 GLU A C 1
ATOM 4441 O O . GLU A 1 546 ? 64.652 28.582 10.532 1.00 39.88 546 GLU A O 1
ATOM 4446 N N . ALA A 1 547 ? 62.836 28.780 11.832 1.00 40.16 547 ALA A N 1
ATOM 4447 C CA . ALA A 1 547 ? 63.528 28.581 13.108 1.00 40.16 547 ALA A CA 1
ATOM 4448 C C . ALA A 1 547 ? 64.331 27.266 13.151 1.00 40.16 547 ALA A C 1
ATOM 4450 O O . ALA A 1 547 ? 65.513 27.270 13.514 1.00 40.16 547 ALA A O 1
ATOM 4451 N N . CYS A 1 548 ? 63.736 26.149 12.710 1.00 38.94 548 CYS A N 1
ATOM 4452 C CA . CYS A 1 548 ? 64.441 24.867 12.624 1.00 38.94 548 CYS A CA 1
ATOM 4453 C C . CYS A 1 548 ? 65.626 24.905 11.643 1.00 38.94 548 CYS A C 1
ATOM 4455 O O . CYS A 1 548 ? 66.681 24.346 11.944 1.00 38.94 548 CYS A O 1
ATOM 4457 N N . ASN A 1 549 ? 65.492 25.580 10.495 1.00 40.12 549 ASN A N 1
ATOM 4458 C CA . ASN A 1 549 ? 66.579 25.699 9.517 1.00 40.12 549 ASN A CA 1
ATOM 4459 C C . ASN A 1 549 ? 67.727 26.592 10.020 1.00 40.12 549 ASN A C 1
ATOM 4461 O O . ASN A 1 549 ? 68.896 26.249 9.822 1.00 40.12 549 ASN A O 1
ATOM 4465 N N . VAL A 1 550 ? 67.420 27.696 10.711 1.00 39.91 550 VAL A N 1
ATOM 4466 C CA . VAL A 1 550 ? 68.437 28.599 11.277 1.00 39.91 550 VAL A CA 1
ATOM 4467 C C . VAL A 1 550 ? 69.289 27.862 12.315 1.00 39.91 550 VAL A C 1
ATOM 4469 O O . VAL A 1 550 ? 70.514 27.825 12.170 1.00 39.91 550 VAL A O 1
ATOM 4472 N N . GLN A 1 551 ? 68.678 27.182 13.293 1.00 41.75 551 GLN A N 1
ATOM 4473 C CA . GLN A 1 551 ? 69.436 26.429 14.304 1.00 41.75 551 GLN A CA 1
ATOM 4474 C C . GLN A 1 551 ? 70.283 25.298 13.694 1.00 41.75 551 GLN A C 1
ATOM 4476 O O . GLN A 1 551 ? 71.443 25.121 14.076 1.00 41.75 551 GLN A O 1
ATOM 4481 N N . TYR A 1 552 ? 69.762 24.573 12.696 1.00 36.84 552 TYR A N 1
ATOM 4482 C CA . TYR A 1 552 ? 70.507 23.487 12.042 1.00 36.84 552 TYR A CA 1
ATOM 4483 C C . TYR A 1 552 ? 71.738 23.980 11.256 1.00 36.84 552 TYR A C 1
ATOM 4485 O O . TYR A 1 552 ? 72.702 23.232 11.076 1.00 36.84 552 TYR A O 1
ATOM 4493 N N . SER A 1 553 ? 71.736 25.241 10.806 1.00 38.94 553 SER A N 1
ATOM 4494 C CA . SER A 1 553 ? 72.889 25.853 10.132 1.00 38.94 553 SER A CA 1
ATOM 4495 C C . SER A 1 553 ? 73.994 26.280 11.108 1.00 38.94 553 SER A C 1
ATOM 4497 O O . SER A 1 553 ? 75.170 26.015 10.851 1.00 38.94 553 SER A O 1
ATOM 4499 N N . GLN A 1 554 ? 73.636 26.853 12.264 1.00 38.56 554 GLN A N 1
ATOM 4500 C CA . GLN A 1 554 ? 74.601 27.312 13.272 1.00 38.56 554 GLN A CA 1
ATOM 4501 C C . GLN A 1 554 ? 75.378 26.153 13.916 1.00 38.56 554 GLN A C 1
ATOM 4503 O O . GLN A 1 554 ? 76.600 26.240 14.050 1.00 38.56 554 GLN A O 1
ATOM 4508 N N . VAL A 1 555 ? 74.709 25.035 14.231 1.00 43.16 555 VAL A N 1
ATOM 4509 C CA . VAL A 1 555 ? 75.364 23.843 14.810 1.00 43.16 555 VAL A CA 1
ATOM 4510 C C . VAL A 1 555 ? 76.421 23.261 13.861 1.00 43.16 555 VAL A C 1
ATOM 4512 O O . VAL A 1 555 ? 77.511 22.894 14.301 1.00 43.16 555 VAL A O 1
ATOM 4515 N N . LYS A 1 556 ? 76.155 23.241 12.546 1.00 38.06 556 LYS A N 1
ATOM 4516 C CA . LYS A 1 556 ? 77.145 22.797 11.550 1.00 38.06 556 LYS A CA 1
ATOM 4517 C C . LYS A 1 556 ? 78.344 23.736 11.427 1.00 38.06 556 LYS A C 1
ATOM 4519 O O . LYS A 1 556 ? 79.441 23.260 11.152 1.00 38.06 556 LYS A O 1
ATOM 4524 N N . PHE A 1 557 ? 78.164 25.040 11.636 1.00 36.34 557 PHE A N 1
ATOM 4525 C CA . PHE A 1 557 ? 79.257 26.007 11.509 1.00 36.34 557 PHE A CA 1
ATOM 4526 C C . PHE A 1 557 ? 80.280 25.887 12.651 1.00 36.34 557 PHE A C 1
ATOM 4528 O O . PHE A 1 557 ? 81.479 26.016 12.418 1.00 36.34 557 PHE A O 1
ATOM 4535 N N . GLN A 1 558 ? 79.832 25.562 13.870 1.00 36.66 558 GLN A N 1
ATOM 4536 C CA . GLN A 1 558 ? 80.723 25.363 15.023 1.00 36.66 558 GLN A CA 1
ATOM 4537 C C . GLN A 1 558 ? 81.475 24.019 15.005 1.00 36.66 558 GLN A C 1
ATOM 4539 O O . GLN A 1 558 ? 82.543 23.914 15.599 1.00 36.66 558 GLN A O 1
ATOM 4544 N N . GLN A 1 559 ? 80.976 23.006 14.289 1.00 39.28 559 GLN A N 1
ATOM 4545 C CA . GLN A 1 559 ? 81.653 21.706 14.146 1.00 39.28 559 GLN A CA 1
ATOM 4546 C C . GLN A 1 559 ? 82.682 21.656 12.997 1.00 39.28 559 GLN A C 1
ATOM 4548 O O . GLN A 1 559 ? 83.320 20.626 12.793 1.00 39.28 559 GLN A O 1
ATOM 4553 N N . ALA A 1 560 ? 82.871 22.750 12.249 1.00 36.19 560 ALA A N 1
ATOM 4554 C CA . ALA A 1 560 ? 83.686 22.780 11.029 1.00 36.19 560 ALA A CA 1
ATOM 4555 C C . ALA A 1 560 ? 85.140 23.282 11.208 1.00 36.19 560 ALA A C 1
ATOM 4557 O O . ALA A 1 560 ? 85.866 23.375 10.219 1.00 36.19 560 ALA A O 1
ATOM 4558 N N . GLN A 1 561 ? 85.584 23.610 12.430 1.00 33.62 561 GLN A N 1
ATOM 4559 C CA . GLN A 1 561 ? 86.922 24.173 12.698 1.00 33.62 561 GLN A CA 1
ATOM 4560 C C . GLN A 1 561 ? 87.855 23.262 13.523 1.00 33.62 561 GLN A C 1
ATOM 4562 O O . GLN A 1 561 ? 88.534 23.725 14.434 1.00 33.62 561 GLN A O 1
ATOM 4567 N N . VAL A 1 562 ? 87.960 21.978 13.156 1.00 29.86 562 VAL A N 1
ATOM 4568 C CA . VAL A 1 562 ? 89.143 21.153 13.485 1.00 29.86 562 VAL A CA 1
ATOM 4569 C C . VAL A 1 562 ? 89.576 20.334 12.257 1.00 29.86 562 VAL A C 1
ATOM 4571 O O . VAL A 1 562 ? 88.783 19.620 11.650 1.00 29.86 562 VAL A O 1
ATOM 4574 N N . GLN A 1 563 ? 90.853 20.457 11.902 1.00 32.88 563 GLN A N 1
ATOM 4575 C CA . GLN A 1 563 ? 91.642 19.684 10.922 1.00 32.88 563 GLN A CA 1
ATOM 4576 C C . GLN A 1 563 ? 92.924 19.228 11.665 1.00 32.88 563 GLN A C 1
ATOM 4578 O O . GLN A 1 563 ? 93.217 19.854 12.690 1.00 32.88 563 GLN A O 1
ATOM 4583 N N . PRO A 1 564 ? 93.717 18.219 11.223 1.00 40.88 564 PRO A N 1
ATOM 4584 C CA . PRO A 1 564 ? 93.911 17.699 9.852 1.00 40.88 564 PRO A CA 1
ATOM 4585 C C . PRO A 1 564 ? 93.810 16.134 9.787 1.00 40.88 564 PRO A C 1
ATOM 4587 O O . PRO A 1 564 ? 93.230 15.553 10.695 1.00 40.88 564 PRO A O 1
ATOM 4590 N N . SER A 1 565 ? 94.262 15.342 8.789 1.00 27.77 565 SER A N 1
ATOM 4591 C CA . SER A 1 565 ? 95.048 15.593 7.557 1.00 27.77 565 SER A CA 1
ATOM 4592 C C . SER A 1 565 ? 94.806 14.538 6.448 1.00 27.77 565 SER A C 1
ATOM 4594 O O . SER A 1 565 ? 94.849 13.347 6.716 1.00 27.77 565 SER A O 1
ATOM 4596 N N . ARG A 1 566 ? 94.672 15.012 5.198 1.00 29.94 566 ARG A N 1
ATOM 4597 C CA . ARG A 1 566 ? 95.265 14.521 3.920 1.00 29.94 566 ARG A CA 1
ATOM 4598 C C . ARG A 1 566 ? 95.586 13.016 3.641 1.00 29.94 566 ARG A C 1
ATOM 4600 O O . ARG A 1 566 ? 96.507 12.487 4.243 1.00 29.94 566 ARG A O 1
ATOM 4607 N N . VAL A 1 567 ? 95.071 12.551 2.473 1.00 29.12 567 VAL A N 1
ATOM 4608 C CA . VAL A 1 567 ? 95.793 11.871 1.334 1.00 29.12 567 VAL A CA 1
ATOM 4609 C C . VAL A 1 567 ? 96.166 10.374 1.518 1.00 29.12 567 VAL A C 1
ATOM 4611 O O . VAL A 1 567 ? 96.840 10.051 2.482 1.00 29.12 567 VAL A O 1
ATOM 4614 N N . G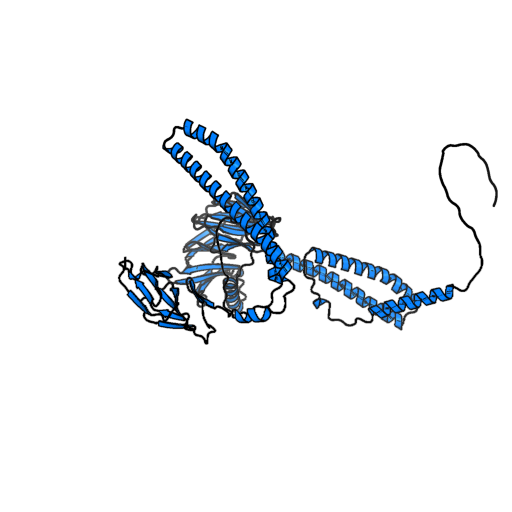LU A 1 568 ? 95.847 9.400 0.634 1.00 27.25 568 GLU A N 1
ATOM 4615 C CA . GLU A 1 568 ? 95.008 9.318 -0.605 1.00 27.25 568 GLU A CA 1
ATOM 4616 C C . GLU A 1 568 ? 94.641 7.813 -0.928 1.00 27.25 568 GLU A C 1
ATOM 4618 O O . GLU A 1 568 ? 94.442 7.101 0.049 1.00 27.25 568 GLU A O 1
ATOM 4623 N N . SER A 1 569 ? 94.451 7.178 -2.119 1.00 29.22 569 SER A N 1
ATOM 4624 C CA . SER A 1 569 ? 94.664 7.443 -3.575 1.00 29.22 569 SER A CA 1
ATOM 4625 C C . SER A 1 569 ? 93.651 6.741 -4.531 1.00 29.22 569 SER A C 1
ATOM 4627 O O . SER A 1 569 ? 93.112 5.681 -4.234 1.00 29.22 569 SER A O 1
ATOM 4629 N N . VAL A 1 570 ? 93.467 7.354 -5.714 1.00 28.86 570 VAL A N 1
ATOM 4630 C CA . VAL A 1 570 ? 93.295 6.857 -7.120 1.00 28.86 570 VAL A CA 1
ATOM 4631 C C . VAL A 1 570 ? 92.964 5.368 -7.475 1.00 28.86 570 VAL A C 1
ATOM 4633 O O . VAL A 1 570 ? 93.666 4.455 -7.071 1.00 28.86 570 VAL A O 1
ATOM 4636 N N . LEU A 1 571 ? 91.965 5.200 -8.381 1.00 27.61 571 LEU A N 1
ATOM 4637 C CA . LEU A 1 571 ? 91.733 4.245 -9.525 1.00 27.61 571 LEU A CA 1
ATOM 4638 C C . LEU A 1 571 ? 92.522 2.891 -9.614 1.00 27.61 571 LEU A C 1
ATOM 4640 O O . LEU A 1 571 ? 93.721 2.850 -9.385 1.00 27.61 571 LEU A O 1
ATOM 4644 N N . THR A 1 572 ? 92.007 1.772 -10.176 1.00 28.19 572 THR A N 1
ATOM 4645 C CA . THR A 1 572 ? 91.591 1.627 -11.604 1.00 28.19 572 THR A CA 1
ATOM 4646 C C . THR A 1 572 ? 90.903 0.271 -11.960 1.00 28.19 572 THR A C 1
ATOM 4648 O O . THR A 1 572 ? 91.304 -0.777 -11.481 1.00 28.19 572 THR A O 1
ATOM 4651 N N . LEU A 1 573 ? 89.900 0.330 -12.859 1.00 27.67 573 LEU A N 1
ATOM 4652 C CA . LEU A 1 573 ? 89.243 -0.670 -13.756 1.00 27.67 573 LEU A CA 1
ATOM 4653 C C . LEU A 1 573 ? 89.534 -2.206 -13.754 1.00 27.67 573 LEU A C 1
ATOM 4655 O O . LEU A 1 573 ? 90.671 -2.630 -13.909 1.00 27.67 573 LEU A O 1
ATOM 4659 N N . LYS A 1 574 ? 88.429 -2.954 -14.008 1.00 27.42 574 LYS A N 1
ATOM 4660 C CA . LYS A 1 574 ? 88.280 -4.242 -14.762 1.00 27.42 574 LYS A CA 1
ATOM 4661 C C . LYS A 1 574 ? 88.863 -5.541 -14.150 1.00 27.42 574 LYS A C 1
ATOM 4663 O O . LYS A 1 574 ? 89.791 -5.482 -13.366 1.00 27.42 574 LYS A O 1
ATOM 4668 N N . ARG A 1 575 ? 88.465 -6.763 -14.561 1.00 28.70 575 ARG A N 1
ATOM 4669 C CA . ARG A 1 575 ? 87.175 -7.390 -14.994 1.00 28.70 575 ARG A CA 1
ATOM 4670 C C . ARG A 1 575 ? 87.499 -8.847 -15.408 1.00 28.70 575 ARG A C 1
ATOM 4672 O O . ARG A 1 575 ? 88.343 -8.964 -16.281 1.00 28.70 575 ARG A O 1
ATOM 4679 N N . GLU A 1 576 ? 86.796 -9.871 -14.889 1.00 29.33 576 GLU A N 1
ATOM 4680 C CA . GLU A 1 576 ? 86.733 -11.274 -15.414 1.00 29.33 576 GLU A CA 1
ATOM 4681 C C . GLU A 1 576 ? 88.104 -12.038 -15.552 1.00 29.33 576 GLU A C 1
ATOM 4683 O O . GLU A 1 576 ? 89.100 -11.494 -15.996 1.00 29.33 576 GLU A O 1
ATOM 4688 N N . THR A 1 577 ? 88.310 -13.320 -15.201 1.00 27.88 577 THR A N 1
ATOM 4689 C CA . THR A 1 577 ? 87.418 -14.496 -15.074 1.00 27.88 577 THR A CA 1
ATOM 4690 C C . THR A 1 577 ? 88.084 -15.640 -14.244 1.00 27.88 577 THR A C 1
ATOM 4692 O O . THR A 1 577 ? 89.158 -15.451 -13.688 1.00 27.88 577 THR A O 1
ATOM 4695 N N . SER A 1 578 ? 87.458 -16.834 -14.217 1.00 26.44 578 SER A N 1
ATOM 4696 C CA . SER A 1 578 ? 88.010 -18.186 -13.910 1.00 26.44 578 SER A CA 1
ATOM 4697 C C . SER A 1 578 ? 88.491 -18.564 -12.486 1.00 26.44 578 SER A C 1
ATOM 4699 O O . SER A 1 578 ? 89.668 -18.488 -12.166 1.00 26.44 578 SER A O 1
ATOM 4701 N N . THR A 1 579 ? 87.549 -19.110 -11.703 1.00 29.92 579 THR A N 1
ATOM 4702 C CA . THR A 1 579 ? 87.526 -20.487 -11.125 1.00 29.92 579 THR A CA 1
ATOM 4703 C C . THR A 1 579 ? 88.762 -21.184 -10.506 1.00 29.92 579 THR A C 1
ATOM 4705 O O . THR A 1 579 ? 89.777 -21.369 -11.164 1.00 29.92 579 THR A O 1
ATOM 4708 N N . HIS A 1 580 ? 88.474 -21.849 -9.370 1.00 28.73 580 HIS A N 1
ATOM 4709 C CA . HIS A 1 580 ? 89.143 -22.993 -8.704 1.00 28.73 580 HIS A CA 1
ATOM 4710 C C . HIS A 1 580 ? 90.346 -22.756 -7.760 1.00 28.73 580 HIS A C 1
ATOM 4712 O O . HIS A 1 580 ? 91.429 -22.375 -8.175 1.00 28.73 580 HIS A O 1
ATOM 4718 N N . LEU A 1 581 ? 90.098 -23.089 -6.476 1.00 28.75 581 LEU A N 1
ATOM 4719 C CA . LEU A 1 581 ? 90.872 -23.960 -5.558 1.00 28.75 581 LEU A CA 1
ATOM 4720 C C . LEU A 1 581 ? 92.364 -24.211 -5.902 1.00 28.75 581 LEU A C 1
ATOM 4722 O O . LEU A 1 581 ? 92.680 -24.630 -7.007 1.00 28.75 581 LEU A O 1
ATOM 4726 N N . ASN A 1 582 ? 93.299 -24.186 -4.941 1.00 28.25 582 ASN A N 1
ATOM 4727 C CA . ASN A 1 582 ? 93.185 -24.891 -3.653 1.00 28.25 582 ASN A CA 1
ATOM 4728 C C . ASN A 1 582 ? 94.267 -24.486 -2.613 1.00 28.25 582 ASN A C 1
ATOM 4730 O O . ASN A 1 582 ? 95.235 -23.830 -2.974 1.00 28.25 582 ASN A O 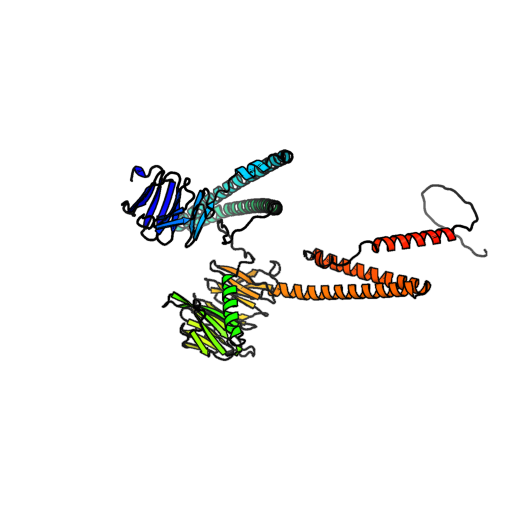1
ATOM 4734 N N . LEU A 1 583 ? 94.128 -25.009 -1.383 1.00 28.27 583 LEU A N 1
ATOM 4735 C CA . LEU A 1 583 ? 95.183 -25.313 -0.384 1.00 28.27 583 LEU A CA 1
ATOM 4736 C C . LEU A 1 583 ? 96.165 -24.215 0.094 1.00 28.27 583 LEU A C 1
ATOM 4738 O O . LEU A 1 583 ? 97.101 -23.861 -0.617 1.00 28.27 583 LEU A O 1
ATOM 4742 N N . ASN A 1 584 ? 95.998 -23.834 1.375 1.00 28.23 584 ASN A N 1
ATOM 4743 C CA . ASN A 1 584 ? 97.004 -23.687 2.461 1.00 28.23 584 ASN A CA 1
ATOM 4744 C C . ASN A 1 584 ? 96.547 -22.557 3.423 1.00 28.23 584 ASN A C 1
ATOM 4746 O O . ASN A 1 584 ? 96.300 -21.445 2.973 1.00 28.23 584 ASN A O 1
ATOM 4750 N N . GLU A 1 585 ? 96.246 -22.753 4.717 1.00 31.84 585 GLU A N 1
ATOM 4751 C CA . GLU A 1 585 ? 97.056 -23.331 5.816 1.00 31.84 585 GLU A CA 1
ATOM 4752 C C . GLU A 1 585 ? 98.474 -22.715 5.880 1.00 31.84 585 GLU A C 1
ATOM 4754 O O . GLU A 1 585 ? 99.285 -22.954 5.001 1.00 31.84 585 GLU A O 1
ATOM 4759 N N . ASN A 1 586 ? 98.877 -21.927 6.886 1.00 30.95 586 ASN A N 1
ATOM 4760 C CA . ASN A 1 586 ? 98.448 -21.925 8.287 1.00 30.95 586 ASN A CA 1
ATOM 4761 C C . ASN A 1 586 ? 98.835 -20.630 9.048 1.00 30.95 586 ASN A C 1
ATOM 4763 O O . ASN A 1 586 ? 99.707 -19.887 8.618 1.00 30.95 586 ASN A O 1
ATOM 4767 N N . LEU A 1 587 ? 98.233 -20.467 10.234 1.00 30.70 587 LEU A N 1
ATOM 4768 C CA . LEU A 1 587 ? 98.805 -19.882 11.467 1.00 30.70 587 LEU A CA 1
ATOM 4769 C C . LEU A 1 587 ? 99.433 -18.456 11.488 1.00 30.70 587 LEU A C 1
ATOM 4771 O O . LEU A 1 587 ? 100.611 -18.275 11.221 1.00 30.70 587 LEU A O 1
ATOM 4775 N N . GLN A 1 588 ? 98.668 -17.545 12.115 1.00 32.56 588 GLN A N 1
ATOM 4776 C CA . GLN A 1 588 ? 98.990 -16.857 13.394 1.00 32.56 588 GLN A CA 1
ATOM 4777 C C . GLN A 1 588 ? 100.031 -15.705 13.506 1.00 32.56 588 GLN A C 1
ATOM 4779 O O . GLN A 1 588 ? 101.140 -15.782 13.000 1.00 32.56 588 GLN A O 1
ATOM 4784 N N . ILE A 1 589 ? 99.668 -14.761 14.403 1.00 30.08 589 ILE A N 1
ATOM 4785 C CA . ILE A 1 589 ? 100.473 -13.759 15.157 1.00 30.08 589 ILE A CA 1
ATOM 4786 C C . ILE A 1 589 ? 100.688 -12.370 14.507 1.00 30.08 589 ILE A C 1
ATOM 4788 O O . ILE A 1 589 ? 101.468 -12.252 13.574 1.00 30.08 589 ILE A O 1
ATOM 4792 N N . LEU A 1 590 ? 100.047 -11.363 15.141 1.00 26.81 590 LEU A N 1
ATOM 4793 C CA . LEU A 1 590 ? 100.323 -9.904 15.265 1.00 26.81 590 LEU A CA 1
ATOM 4794 C C . LEU A 1 590 ? 100.652 -9.072 13.996 1.00 26.81 590 LEU A C 1
ATOM 4796 O O . LEU A 1 590 ? 101.411 -9.498 13.135 1.00 26.81 590 LEU A O 1
ATOM 4800 N N . ASP A 1 591 ? 100.160 -7.837 13.840 1.00 28.94 591 ASP A N 1
ATOM 4801 C CA . ASP A 1 591 ? 99.364 -6.963 14.739 1.00 28.94 591 ASP A CA 1
ATOM 4802 C C . ASP A 1 591 ? 97.903 -6.766 14.269 1.00 28.94 591 ASP A C 1
ATOM 4804 O O . ASP A 1 591 ? 97.673 -6.687 13.039 1.00 28.94 591 ASP A O 1
#

Secondary structure (DSSP, 8-state):
--GGGTT--EEEE-TTT--EEEEETTEEEEE-TTS-EEEEEE-SS-EEEEE-TT--EEEEETTSSEEEEE-TTS-EEEEEEEGGGT-SSEEEEEEETTEEEEEE---TTHHHHGGGS-TTSHHHHHHHHHHHHHHHHHHHHHHHHHHHHHHHHHHHHHHHHHHHHHS-HHHHHHHHHHHHHHHHHHHHHHHHHHHHHHHHHHHHHHHHHHHTTS--PPP--S----------------------HHHHHHHHHHHHHHHHHH------EEEEE-TTTS-EEEEEEETTTTEEEEEETTT--EEEEEE-SS---EEEEETTEEEEE-SSEEEEEETTS-EEEEEE----SS-----EEEEETTTTEEEEE-SSEEEEEETTS-EEEEEE-SS-EEEEE-TT-PEEEEETTTTEEEEE-TTS-EEEEEE-GGGT--S--EEEE-TTS-EEEE-HHHHHHHHHHHHHHHHHHHHHHHHHHHHHHHHHHHHHHS-HHHHHHHHHHHHHHHHHHHHHHHHHHHHHHHTT----GGGG--S--SSHHHHHHHHHHHHHHHHHHHTT-------------------------------

InterPro domains:
  IPR011042 Six-bladed beta-propeller, TolB-like [G3DSA:2.120.10.30] (25-110)
  IPR011042 Six-bladed beta-propeller, TolB-like [G3DSA:2.120.10.30] (314-465)